Protein 9LQG (pdb70)

Foldseek 3Di:
DAKWKKKKKKFAQPCVPVVDDDQVRSQVVLQVLLVVLQVVVCVVPVAGWDWDKDWDFADDDVVVPAPVPGGTMIMIMTIDDCVRDVDRVVNVVSVVVSSVVSCVVSVHPDMDMDMDIDHDDDDD/DKAKKKKKKFFQPCVVPVDDDQVRSQVVLVVLLVVLQVVVCVVPVAGWDWDKDWDFADDDVVVPADPVGTTMMMIMTIDDCVRDVDRVVVVVVVVVSSVVSCVVSVHPDMDMDMDIDDDDDDD/DKWKKKKKKFAQPCVVVVDDDQVVSCVVLQVLLVVLQVVVCVVPVAGWDWDKDWDFADDDVVVPADVPGGTMMMIMGIDDCVRDPDRVVVVVSVVVSNVVSCVVSVHPDMDMDMDIDDDDDDD

Secondary structure (DSSP, 8-state):
-EEEEEEEEEEE--HHHH---SHHHHHHHHHHHHHHHHHHHHHHHS----EEEEEEEEE--GGGTPPTT-EEEEEEEEE--TTT-S-HHHHHHHHHHHHHHHHHHTT-S-EEEEEEEEEEEEE-/-EEEEEEEEEE--HHHH---SHHHHHHHHHHHHHHHHHHHHHHHS----EEEEEEEEE--GGGT--TT-EEEEEEEEE--TTT-S-HHHHHHHHHHHHHHHHHHTT-S-EEEEEEEEEEEEE-/-EEEEEEEEEE--HHHH---SHHHHHHHHHHHHHHHHHHHHHHHS----EEEEEEEEE--GGGTPPTT-EEEEEEEEE--TTT-S-HHHHHHHHHHHHHHHHHHTT-S-EEEEEEEEEEEEE-

Sequence (370 aa):
MGKTLRFEIVSGVNKGYFHTNSQSESLDLVGGIWQKIAKEEFEKSNIYVSAVIKPSKTVYNQEWGCPENGEETVVLTGVANEEFVDDIEKWKDTVIKLAKELKNQMKQSTLTCEFIETELHYFKGKTLRFEIVSGVNKGYFHTNSQSESLDLVGGIWQKIAKEEFEKSNIYVSAVIKPSKTVVYNQEWGCPENGEETVVLTGVANEEFVDDIEKWKDTVIKLAKELKNQMKQSTLTCEFIETELHYFKGKTLRFEIVSGVNKGYFHTNSQSESLDLVGGIWQKIAKEEEFEKSNIYVSAVIKPSKTVYNQEWGCPENGEETVVLTGVANEEFVDDIEKWKDTVIKLAKELKNQMKQSTLTCEFIETELHYFK

B-factor: mean 15.82, std 7.62, range [6.08, 54.62]

Nearest PDB structures (foldseek):
  4bca-assembly1_B  TM=6.057E-01  e=1.038E-02  Cavia porcellus
  3rse-assembly1_D  TM=4.756E-01  e=5.032E-01  Bos taurus
  3ule-assembly1_D  TM=3.966E-01  e=3.641E-01  Bos taurus
  6c0d-assembly1_A-2  TM=3.535E-01  e=1.571E-01  Paraburkholderia phymatum STM815
  2p9u-assembly1_D  TM=3.664E-01  e=3.199E-01  Bos taurus

Radius of gyration: 19.43 Å; Cα contacts (8 Å, |Δi|>4): 781; chains: 3; bounding box: 51×52×36 Å

Organism: Clostridium botulinum (strain Hall / ATCC 3502 / NCTC 13319 / Type A) (NCBI:txid441771)

Structure (mmCIF, N/CA/C/O backbone):
data_9LQG
#
_entry.id   9LQG
#
_cell.length_a   94.653
_cell.length_b   54.424
_cell.length_c   70.272
_cell.angle_alpha   90.00
_cell.angle_beta   95.03
_cell.angle_gamma   90.00
#
_symmetry.space_group_name_H-M   'C 1 2 1'
#
loop_
_entity.id
_entity.type
_entity.pdbx_description
1 polymer 'SAM lyase'
2 non-polymer '[(2~{R},3~{S},4~{R},5~{R})-5-(6-aminopurin-9-yl)-3,4-bis(oxidanyl)oxolan-2-yl]methyl [(2~{S},3~{S},4~{R},5~{R})-5-(6-aminopurin-9-yl)-2-(methylsulfanylmethyl)-4-oxidanyl-oxolan-3-yl] hydrogen phosphate'
3 non-polymer GLYCEROL
4 water water
#
loop_
_atom_site.group_PDB
_atom_site.id
_atom_site.type_symbol
_atom_site.label_atom_id
_atom_site.label_alt_id
_atom_site.label_comp_id
_atom_site.label_asym_id
_atom_site.label_entity_id
_atom_site.label_seq_id
_atom_site.pdbx_PDB_ins_code
_atom_site.Cartn_x
_atom_site.Cartn_y
_atom_site.Cartn_z
_atom_site.occupancy
_atom_site.B_iso_or_equiv
_atom_site.auth_seq_id
_atom_site.auth_comp_id
_atom_site.auth_asym_id
_atom_site.auth_atom_id
_atom_site.pdbx_PDB_model_num
ATOM 1 N N . MET A 1 2 ? 30.897 10.032 30.757 1.00 32.45 1 MET A N 1
ATOM 2 C CA . MET A 1 2 ? 29.514 9.864 31.278 1.00 28.54 1 MET A CA 1
ATOM 3 C C . MET A 1 2 ? 29.023 11.224 31.803 1.00 27.94 1 MET A C 1
ATOM 4 O O . MET A 1 2 ? 28.614 11.312 32.959 1.00 33.28 1 MET A O 1
ATOM 9 N N . GLY A 1 3 ? 29.043 12.243 30.938 1.00 34.05 2 GLY A N 1
ATOM 10 C CA . GLY A 1 3 ? 28.538 13.574 31.332 1.00 26.53 2 GLY A CA 1
ATOM 11 C C . GLY A 1 3 ? 27.016 13.675 31.269 1.00 20.53 2 GLY A C 1
ATOM 12 O O . GLY A 1 3 ? 26.450 13.666 30.154 1.00 15.19 2 GLY A O 1
ATOM 13 N N . LYS A 1 4 ? 26.379 13.838 32.425 1.00 21.30 3 LYS A N 1
ATOM 14 C CA . LYS A 1 4 ? 24.904 14.010 32.509 1.00 18.39 3 LYS A CA 1
ATOM 15 C C . LYS A 1 4 ? 24.486 15.378 31.980 1.00 17.52 3 LYS A C 1
ATOM 16 O O . LYS A 1 4 ? 24.992 16.378 32.463 1.00 17.63 3 LYS A O 1
ATOM 22 N N . THR A 1 5 ? 23.587 15.375 31.012 1.00 10.39 4 THR A N 1
ATOM 23 C CA . THR A 1 5 ? 23.225 16.619 30.310 1.00 10.23 4 THR A CA 1
ATOM 24 C C . THR A 1 5 ? 21.809 16.515 29.784 1.00 9.90 4 THR A C 1
ATOM 25 O O . THR A 1 5 ? 21.051 15.654 30.207 1.00 9.90 4 THR A O 1
ATOM 29 N N . LEU A 1 6 ? 21.487 17.431 28.900 1.00 9.42 5 LEU A N 1
ATOM 30 C CA . LEU A 1 6 ? 20.150 17.489 28.335 1.00 9.92 5 LEU A CA 1
ATOM 31 C C . LEU A 1 6 ? 20.220 17.404 26.820 1.00 8.68 5 LEU A C 1
ATOM 32 O O . LEU A 1 6 ? 21.156 17.926 26.196 1.00 9.40 5 LEU A O 1
ATOM 37 N N . ARG A 1 7 ? 19.216 16.756 26.236 1.00 8.13 6 ARG A N 1
ATOM 38 C CA . ARG A 1 7 ? 18.997 16.834 24.806 1.00 8.85 6 ARG A CA 1
ATOM 39 C C . ARG A 1 7 ? 17.633 17.456 24.570 1.00 7.80 6 ARG A C 1
ATOM 40 O O . ARG A 1 7 ? 16.754 17.412 25.436 1.00 9.12 6 ARG A O 1
ATOM 48 N N . PHE A 1 8 ? 17.467 18.046 23.392 1.00 6.64 7 PHE A N 1
ATOM 49 C CA . PHE A 1 8 ? 16.182 18.579 22.993 1.00 6.40 7 PHE A CA 1
ATOM 50 C C . PHE A 1 8 ? 15.674 17.877 21.749 1.00 6.48 7 PHE A C 1
ATOM 51 O O . PHE A 1 8 ? 16.431 17.300 20.962 1.00 7.55 7 PHE A O 1
ATOM 59 N N . GLU A 1 9 ? 14.360 17.939 21.582 1.00 7.62 8 GLU A N 1
ATOM 60 C CA . GLU A 1 9 ? 13.745 17.535 20.335 1.00 8.70 8 GLU A CA 1
ATOM 61 C C . GLU A 1 9 ? 12.637 18.520 20.001 1.00 7.95 8 GLU A C 1
ATOM 62 O O . GLU A 1 9 ? 11.754 18.775 20.833 1.00 8.73 8 GLU A O 1
ATOM 68 N N . ILE A 1 10 ? 12.680 19.051 18.782 1.00 6.91 9 ILE A N 1
ATOM 69 C CA . ILE A 1 10 ? 11.674 19.963 18.256 1.00 7.70 9 ILE A CA 1
ATOM 70 C C . ILE A 1 10 ? 11.046 19.309 17.040 1.00 7.46 9 ILE A C 1
ATOM 71 O O . ILE A 1 10 ? 11.746 18.697 16.227 1.00 8.77 9 ILE A O 1
ATOM 76 N N . VAL A 1 11 ? 9.733 19.440 16.905 1.00 7.67 10 VAL A N 1
ATOM 77 C CA . VAL A 1 11 ? 9.042 18.983 15.709 1.00 7.18 10 VAL A CA 1
ATOM 78 C C . VAL A 1 11 ? 8.380 20.191 15.073 1.00 8.01 10 VAL A C 1
ATOM 79 O O . VAL A 1 11 ? 7.679 20.944 15.756 1.00 8.87 10 VAL A O 1
ATOM 83 N N . SER A 1 12 ? 8.627 20.395 13.781 1.00 8.09 11 SER A N 1
ATOM 84 C CA . SER A 1 12 ? 8.025 21.513 13.068 1.00 9.37 11 SER A CA 1
ATOM 85 C C . SER A 1 12 ? 7.440 21.052 11.746 1.00 9.57 11 SER A C 1
ATOM 86 O O . SER A 1 12 ? 8.024 20.215 11.050 1.00 10.27 11 SER A O 1
ATOM 89 N N . GLY A 1 13 ? 6.292 21.621 11.395 1.00 10.55 12 GLY A N 1
ATOM 90 C CA . GLY A 1 13 ? 5.825 21.546 10.026 1.00 12.48 12 GLY A CA 1
ATOM 91 C C . GLY A 1 13 ? 6.731 22.341 9.102 1.00 13.22 12 GLY A C 1
ATOM 92 O O . GLY A 1 13 ? 7.636 23.066 9.530 1.00 12.60 12 GLY A O 1
ATOM 93 N N . VAL A 1 14 ? 6.494 22.184 7.799 1.00 13.63 13 VAL A N 1
ATOM 94 C CA . VAL A 1 14 ? 7.308 22.827 6.771 1.00 16.36 13 VAL A CA 1
ATOM 95 C C . VAL A 1 14 ? 6.531 23.828 5.933 1.00 17.03 13 VAL A C 1
ATOM 96 O O . VAL A 1 14 ? 7.126 24.477 5.062 1.00 19.81 13 VAL A O 1
ATOM 100 N N . ASN A 1 15 ? 5.226 23.964 6.155 1.00 16.67 14 ASN A N 1
ATOM 101 C CA . ASN A 1 15 ? 4.395 25.002 5.541 1.00 18.92 14 ASN A CA 1
ATOM 102 C C . ASN A 1 15 ? 4.631 25.122 4.034 1.00 24.55 14 ASN A C 1
ATOM 103 O O . ASN A 1 15 ? 5.068 26.155 3.523 1.00 24.19 14 ASN A O 1
ATOM 108 N N . LYS A 1 16 ? 4.321 24.038 3.319 1.00 25.44 15 LYS A N 1
ATOM 109 C CA . LYS A 1 16 ? 4.490 24.054 1.869 1.00 27.94 15 LYS A CA 1
ATOM 110 C C . LYS A 1 16 ? 3.575 25.075 1.201 1.00 28.72 15 LYS A C 1
ATOM 111 O O . LYS A 1 16 ? 3.892 25.576 0.116 1.00 29.63 15 LYS A O 1
ATOM 117 N N . GLY A 1 17 ? 2.455 25.420 1.839 1.00 25.74 16 GLY A N 1
ATOM 118 C CA . GLY A 1 17 ? 1.600 26.462 1.300 1.00 29.32 16 GLY A CA 1
ATOM 119 C C . GLY A 1 17 ? 2.249 27.830 1.266 1.00 31.76 16 GLY A C 1
ATOM 120 O O . GLY A 1 17 ? 1.815 28.695 0.496 1.00 34.46 16 GLY A O 1
ATOM 121 N N . TYR A 1 18 ? 3.283 28.048 2.079 1.00 26.19 17 TYR A N 1
ATOM 122 C CA . TYR A 1 18 ? 3.973 29.329 2.154 1.00 25.60 17 TYR A CA 1
ATOM 123 C C . TYR A 1 18 ? 5.330 29.310 1.467 1.00 29.81 17 TYR A C 1
ATOM 124 O O . TYR A 1 18 ? 5.655 30.235 0.717 1.00 29.55 17 TYR A O 1
ATOM 133 N N . PHE A 1 19 ? 6.136 28.272 1.700 1.00 26.14 18 PHE A N 1
ATOM 134 C CA . PHE A 1 19 ? 7.470 28.190 1.118 1.00 27.75 18 PHE A CA 1
ATOM 135 C C . PHE A 1 19 ? 7.496 27.467 -0.219 1.00 29.77 18 PHE A C 1
ATOM 136 O O . PHE A 1 19 ? 8.478 27.600 -0.960 1.00 30.87 18 PHE A O 1
ATOM 144 N N . HIS A 1 20 ? 6.454 26.698 -0.533 1.00 31.32 19 HIS A N 1
ATOM 145 C CA . HIS A 1 20 ? 6.325 26.035 -1.829 1.00 33.93 19 HIS A CA 1
ATOM 146 C C . HIS A 1 20 ? 7.502 25.107 -2.121 1.00 31.05 19 HIS A C 1
ATOM 147 O O . HIS A 1 20 ? 7.986 25.027 -3.252 1.00 40.35 19 HIS A O 1
ATOM 154 N N . THR A 1 21 ? 7.977 24.406 -1.097 1.00 28.70 20 THR A N 1
ATOM 155 C CA . THR A 1 21 ? 8.986 23.385 -1.324 1.00 30.07 20 THR A CA 1
ATOM 156 C C . THR A 1 21 ? 8.334 22.148 -1.928 1.00 31.06 20 THR A C 1
ATOM 157 O O . THR A 1 21 ? 7.162 21.849 -1.676 1.00 28.74 20 THR A O 1
ATOM 161 N N . ASN A 1 22 ? 9.107 21.429 -2.736 1.00 28.00 21 ASN A N 1
ATOM 162 C CA . ASN A 1 22 ? 8.593 20.302 -3.503 1.00 30.73 21 ASN A CA 1
ATOM 163 C C . ASN A 1 22 ? 8.911 18.953 -2.866 1.00 30.29 21 ASN A C 1
ATOM 164 O O . ASN A 1 22 ? 8.018 18.112 -2.726 1.00 37.70 21 ASN A O 1
ATOM 169 N N . SER A 1 23 ? 10.162 18.732 -2.471 1.00 25.47 22 SER A N 1
ATOM 170 C CA . SER A 1 23 ? 10.629 17.446 -1.975 1.00 24.38 22 SER A CA 1
ATOM 171 C C . SER A 1 23 ? 11.001 17.542 -0.500 1.00 23.95 22 SER A C 1
ATOM 172 O O . SER A 1 23 ? 11.086 18.628 0.079 1.00 22.00 22 SER A O 1
ATOM 175 N N . GLN A 1 24 ? 11.244 16.374 0.103 1.00 24.59 23 GLN A N 1
ATOM 176 C CA . GLN A 1 24 ? 11.696 16.348 1.490 1.00 24.83 23 GLN A CA 1
ATOM 177 C C . GLN A 1 24 ? 13.117 16.880 1.632 1.00 24.32 23 GLN A C 1
ATOM 178 O O . GLN A 1 24 ? 13.458 17.455 2.672 1.00 22.75 23 GLN A O 1
ATOM 184 N N . SER A 1 25 ? 13.961 16.699 0.615 1.00 21.62 24 SER A N 1
ATOM 185 C CA . SER A 1 25 ? 15.281 17.318 0.660 1.00 20.99 24 SER A CA 1
ATOM 186 C C . SER A 1 25 ? 15.169 18.836 0.645 1.00 19.03 24 SER A C 1
ATOM 187 O O . SER A 1 25 ? 15.921 19.525 1.341 1.00 17.73 24 SER A O 1
ATOM 190 N N . GLU A 1 26 ? 14.221 19.375 -0.125 1.00 16.42 25 GLU A N 1
ATOM 191 C CA . GLU A 1 26 ? 14.049 20.823 -0.176 1.00 17.25 25 GLU A CA 1
ATOM 192 C C . GLU A 1 26 ? 13.566 21.380 1.157 1.00 15.12 25 GLU A C 1
ATOM 193 O O . GLU A 1 26 ? 14.030 22.435 1.600 1.00 17.06 25 GLU A O 1
ATOM 199 N N . SER A 1 27 ? 12.621 20.699 1.807 1.00 17.91 26 SER A N 1
ATOM 200 C CA . SER A 1 27 ? 12.154 21.205 3.092 1.00 16.47 26 SER A CA 1
ATOM 201 C C . SER A 1 27 ? 13.192 20.992 4.187 1.00 16.95 26 SER A C 1
ATOM 202 O O . SER A 1 27 ? 13.278 21.802 5.118 1.00 14.54 26 SER A O 1
ATOM 205 N N . LEU A 1 28 ? 13.990 19.927 4.092 1.00 14.68 27 LEU A N 1
ATOM 206 C CA . LEU A 1 28 ? 15.081 19.741 5.041 1.00 15.36 27 LEU A CA 1
ATOM 207 C C . LEU A 1 28 ? 16.077 20.884 4.924 1.00 16.26 27 LEU A C 1
ATOM 208 O O . LEU A 1 28 ? 16.520 21.449 5.931 1.00 16.29 27 LEU A O 1
ATOM 213 N N . ASP A 1 29 ? 16.421 21.258 3.689 1.00 13.16 28 ASP A N 1
ATOM 214 C CA . ASP A 1 29 ? 17.348 22.364 3.475 1.00 14.75 28 ASP A CA 1
ATOM 215 C C . ASP A 1 29 ? 16.750 23.688 3.930 1.00 14.73 28 ASP A C 1
ATOM 216 O O . ASP A 1 29 ? 17.463 24.551 4.456 1.00 13.68 28 ASP A O 1
ATOM 221 N N . LEU A 1 30 ? 15.445 23.871 3.725 1.00 13.75 29 LEU A N 1
ATOM 222 C CA . LEU A 1 30 ? 14.768 25.074 4.191 1.00 13.67 29 LEU A CA 1
ATOM 223 C C . LEU A 1 30 ? 14.882 25.214 5.704 1.00 12.16 29 LEU A C 1
ATOM 224 O O . LEU A 1 30 ? 15.328 26.250 6.213 1.00 13.14 29 LEU A O 1
ATOM 229 N N . VAL A 1 31 ? 14.480 24.176 6.443 1.00 11.06 30 VAL A N 1
ATOM 230 C CA . VAL A 1 31 ? 14.569 24.228 7.900 1.00 11.19 30 VAL A CA 1
ATOM 231 C C . VAL A 1 31 ? 16.024 24.343 8.348 1.00 10.91 30 VAL A C 1
ATOM 232 O O . VAL A 1 31 ? 16.350 25.124 9.253 1.00 11.42 30 VAL A O 1
ATOM 236 N N . GLY A 1 32 ? 16.923 23.580 7.725 1.00 11.54 31 GLY A N 1
ATOM 237 C CA . GLY A 1 32 ? 18.326 23.655 8.105 1.00 10.63 31 GLY A CA 1
ATOM 238 C C . GLY A 1 32 ? 18.911 25.042 7.926 1.00 11.28 31 GLY A C 1
ATOM 239 O O . GLY A 1 32 ? 19.663 25.523 8.779 1.00 11.25 31 GLY A O 1
ATOM 240 N N . GLY A 1 33 ? 18.568 25.711 6.822 1.00 10.85 32 GLY A N 1
ATOM 241 C CA . GLY A 1 33 ? 19.077 27.053 6.599 1.00 13.33 32 GLY A CA 1
ATOM 242 C C . GLY A 1 33 ? 18.551 28.044 7.617 1.00 11.55 32 GLY A C 1
ATOM 243 O O . GLY A 1 33 ? 19.290 28.920 8.083 1.00 11.06 32 GLY A O 1
ATOM 244 N N . ILE A 1 34 ? 17.275 27.923 7.981 1.00 11.30 33 ILE A N 1
ATOM 245 C CA . ILE A 1 34 ? 16.706 28.810 8.991 1.00 11.38 33 ILE A CA 1
ATOM 246 C C . ILE A 1 34 ? 17.370 28.571 10.342 1.00 11.10 33 ILE A C 1
ATOM 247 O O . ILE A 1 34 ? 17.761 29.517 11.033 1.00 11.00 33 ILE A O 1
ATOM 252 N N . TRP A 1 35 ? 17.528 27.302 10.732 1.00 10.64 34 TRP A N 1
ATOM 253 C CA . TRP A 1 35 ? 18.202 27.011 11.993 1.00 9.27 34 TRP A CA 1
ATOM 254 C C . TRP A 1 35 ? 19.624 27.549 11.987 1.00 9.43 34 TRP A C 1
ATOM 255 O O . TRP A 1 35 ? 20.086 28.134 12.977 1.00 9.16 34 TRP A O 1
ATOM 266 N N . GLN A 1 36 ? 20.334 27.352 10.885 1.00 10.54 35 GLN A N 1
ATOM 267 C CA . GLN A 1 36 ? 21.705 27.830 10.801 1.00 9.97 35 GLN A CA 1
ATOM 268 C C . GLN A 1 36 ? 21.782 29.332 11.047 1.00 10.15 35 GLN A C 1
ATOM 269 O O . GLN A 1 36 ? 22.671 29.811 11.760 1.00 10.42 35 GLN A O 1
ATOM 275 N N . LYS A 1 37 ? 20.842 30.090 10.487 1.00 8.90 36 LYS A N 1
ATOM 276 C CA . LYS A 1 37 ? 20.851 31.535 10.689 1.00 10.59 36 LYS A CA 1
ATOM 277 C C . LYS A 1 37 ? 20.496 31.906 12.125 1.00 9.88 36 LYS A C 1
ATOM 278 O O . LYS A 1 37 ? 21.177 32.728 12.745 1.00 11.07 36 LYS A O 1
ATOM 284 N N . ILE A 1 38 ? 19.421 31.332 12.674 1.00 10.19 37 ILE A N 1
ATOM 285 C CA . ILE A 1 38 ? 19.038 31.750 14.021 1.00 9.74 37 ILE A CA 1
ATOM 286 C C . ILE A 1 38 ? 20.045 31.280 15.069 1.00 8.33 37 ILE A C 1
ATOM 287 O O . ILE A 1 38 ? 20.286 31.985 16.058 1.00 9.06 37 ILE A O 1
ATOM 292 N N . ALA A 1 39 ? 20.653 30.105 14.877 1.00 8.18 38 ALA A N 1
ATOM 293 C CA . ALA A 1 39 ? 21.680 29.647 15.810 1.00 8.88 38 ALA A CA 1
ATOM 294 C C . ALA A 1 39 ? 22.880 30.581 15.801 1.00 8.69 38 ALA A C 1
ATOM 295 O O . ALA A 1 39 ? 23.421 30.916 16.862 1.00 9.65 38 ALA A O 1
ATOM 297 N N . LYS A 1 40 ? 23.277 31.046 14.618 1.00 8.38 39 LYS A N 1
ATOM 298 C CA . LYS A 1 40 ? 24.407 31.969 14.550 1.00 8.29 39 LYS A CA 1
ATOM 299 C C . LYS A 1 40 ? 24.062 33.288 15.217 1.00 9.44 39 LYS A C 1
ATOM 300 O O . LYS A 1 40 ? 24.869 33.841 15.974 1.00 9.88 39 LYS A O 1
ATOM 306 N N . GLU A 1 41 ? 22.859 33.799 14.966 1.00 8.43 40 GLU A N 1
ATOM 307 C CA . GLU A 1 41 ? 22.465 35.061 15.576 1.00 9.41 40 GLU A CA 1
ATOM 308 C C . GLU A 1 41 ? 22.502 34.985 17.095 1.00 9.41 40 GLU A C 1
ATOM 309 O O . GLU A 1 41 ? 22.956 35.920 17.767 1.00 9.50 40 GLU A O 1
ATOM 315 N N . GLU A 1 42 ? 22.012 33.890 17.662 1.00 8.26 41 GLU A N 1
ATOM 316 C CA . GLU A 1 42 ? 22.031 33.777 19.109 1.00 8.40 41 GLU A CA 1
ATOM 317 C C . GLU A 1 42 ? 23.452 33.591 19.623 1.00 9.21 41 GLU A C 1
ATOM 318 O O . GLU A 1 42 ? 23.807 34.106 20.692 1.00 9.73 41 GLU A O 1
ATOM 324 N N . PHE A 1 43 ? 24.270 32.844 18.878 1.00 7.86 42 PHE A N 1
ATOM 325 C CA . PHE A 1 43 ? 25.673 32.653 19.239 1.00 8.31 42 PHE A CA 1
ATOM 326 C C . PHE A 1 43 ? 26.407 33.985 19.342 1.00 9.35 42 PHE A C 1
ATOM 327 O O . PHE A 1 43 ? 27.226 34.179 20.245 1.00 10.05 42 PHE A O 1
ATOM 335 N N . GLU A 1 44 ? 26.088 34.929 18.452 1.00 7.98 43 GLU A N 1
ATOM 336 C CA . GLU A 1 44 ? 26.709 36.247 18.515 1.00 8.48 43 GLU A CA 1
ATOM 337 C C . GLU A 1 44 ? 26.315 37.010 19.768 1.00 9.08 43 GLU A C 1
ATOM 338 O O . GLU A 1 44 ? 27.094 37.840 20.252 1.00 11.49 43 GLU A O 1
ATOM 344 N N . LYS A 1 45 ? 25.117 36.772 20.294 1.00 10.13 44 LYS A N 1
ATOM 345 C CA . LYS A 1 45 ? 24.646 37.518 21.452 1.00 11.38 44 LYS A CA 1
ATOM 346 C C . LYS A 1 45 ? 25.077 36.907 22.775 1.00 11.24 44 LYS A C 1
ATOM 347 O O . LYS A 1 45 ? 25.327 37.643 23.733 1.00 13.39 44 LYS A O 1
ATOM 353 N N . SER A 1 46 ? 25.148 35.580 22.862 1.00 10.85 45 SER A N 1
ATOM 354 C CA . SER A 1 46 ? 25.344 34.898 24.129 1.00 11.88 45 SER A CA 1
ATOM 355 C C . SER A 1 46 ? 26.582 34.019 24.154 1.00 10.20 45 SER A C 1
ATOM 356 O O . SER A 1 46 ? 26.89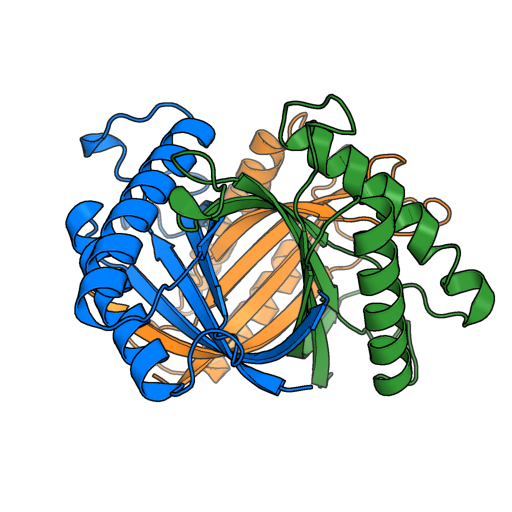6 33.455 25.211 1.00 12.14 45 SER A O 1
ATOM 359 N N . ASN A 1 47 ? 27.258 33.842 23.024 1.00 9.37 46 ASN A N 1
ATOM 360 C CA . ASN A 1 47 ? 28.374 32.915 22.898 1.00 10.76 46 ASN A CA 1
ATOM 361 C C . ASN A 1 47 ? 27.954 31.461 23.080 1.00 8.92 46 ASN A C 1
ATOM 362 O O . ASN A 1 47 ? 28.798 30.606 23.344 1.00 9.91 46 ASN A O 1
ATOM 367 N N . ILE A 1 48 ? 26.665 31.153 22.944 1.00 8.94 47 ILE A N 1
ATOM 368 C CA . ILE A 1 48 ? 26.168 29.779 22.967 1.00 9.75 47 ILE A CA 1
ATOM 369 C C . ILE A 1 48 ? 25.670 29.429 21.575 1.00 8.03 47 ILE A C 1
ATOM 370 O O . ILE A 1 48 ? 24.724 30.047 21.077 1.00 8.70 47 ILE A O 1
ATOM 375 N N . TYR A 1 49 ? 26.287 28.426 20.962 1.00 8.24 48 TYR A N 1
ATOM 376 C CA . TYR A 1 49 ? 25.873 27.929 19.659 1.00 7.13 48 TYR A CA 1
ATOM 377 C C . TYR A 1 49 ? 25.136 26.613 19.859 1.00 8.22 48 TYR A C 1
ATOM 378 O O . TYR A 1 49 ? 25.714 25.653 20.369 1.00 8.52 48 TYR A O 1
ATOM 387 N N . VAL A 1 50 ? 23.884 26.561 19.427 1.00 7.65 49 VAL A N 1
ATOM 388 C CA . VAL A 1 50 ? 23.082 25.346 19.502 1.00 7.91 49 VAL A CA 1
ATOM 389 C C . VAL A 1 50 ? 23.016 24.731 18.112 1.00 6.26 49 VAL A C 1
ATOM 390 O O . VAL A 1 50 ? 22.302 25.224 17.229 1.00 8.51 49 VAL A O 1
ATOM 394 N N . SER A 1 51 ? 23.756 23.645 17.922 1.00 6.79 50 SER A N 1
ATOM 395 C CA . SER A 1 51 ? 23.660 22.880 16.690 1.00 7.10 50 SER A CA 1
ATOM 396 C C . SER A 1 51 ? 22.435 21.971 16.733 1.00 8.95 50 SER A C 1
ATOM 397 O O . SER A 1 51 ? 21.858 21.699 17.792 1.00 9.01 50 SER A O 1
ATOM 400 N N . ALA A 1 52 ? 22.028 21.501 15.560 1.00 7.63 51 ALA A N 1
ATOM 401 C CA . ALA A 1 52 ? 20.841 20.655 15.490 1.00 7.34 51 ALA A CA 1
ATOM 402 C C . ALA A 1 52 ? 21.007 19.586 14.431 1.00 8.50 51 ALA A C 1
ATOM 403 O O . ALA A 1 52 ? 21.392 19.883 13.296 1.00 9.70 51 ALA A O 1
ATOM 405 N N . VAL A 1 53 ? 20.680 18.359 14.795 1.00 7.73 52 VAL A N 1
ATOM 406 C CA . VAL A 1 53 ? 20.502 17.287 13.829 1.00 8.18 52 VAL A CA 1
ATOM 407 C C . VAL A 1 53 ? 19.071 17.384 13.326 1.00 8.74 52 VAL A C 1
ATOM 408 O O . VAL A 1 53 ? 18.138 17.512 14.125 1.00 10.13 52 VAL A O 1
ATOM 412 N N . ILE A 1 54 ? 18.883 17.366 12.012 1.00 8.60 53 ILE A N 1
ATOM 413 C CA . ILE A 1 54 ? 17.557 17.530 11.420 1.00 8.91 53 ILE A CA 1
ATOM 414 C C . ILE A 1 54 ? 17.224 16.292 10.607 1.00 10.56 53 ILE A C 1
ATOM 415 O O . ILE A 1 54 ? 18.071 15.779 9.863 1.00 10.40 53 ILE A O 1
ATOM 420 N N . LYS A 1 55 ? 16.003 15.792 10.780 1.00 10.58 54 LYS A N 1
ATOM 421 C CA . LYS A 1 55 ? 15.603 14.526 10.195 1.00 10.35 54 LYS A CA 1
ATOM 422 C C . LYS A 1 55 ? 14.298 14.709 9.438 1.00 11.59 54 LYS A C 1
ATOM 423 O O . LYS A 1 55 ? 13.380 15.386 9.928 1.00 10.32 54 LYS A O 1
ATOM 429 N N . PRO A 1 56 ? 14.172 14.099 8.261 1.00 10.45 55 PRO A N 1
ATOM 430 C CA . PRO A 1 56 ? 12.877 14.099 7.573 1.00 11.89 55 PRO A CA 1
ATOM 431 C C . PRO A 1 56 ? 11.896 13.198 8.298 1.00 9.05 55 PRO A C 1
ATOM 432 O O . PRO A 1 56 ? 12.274 12.222 8.952 1.00 10.92 55 PRO A O 1
ATOM 436 N N . SER A 1 57 ? 10.618 13.537 8.173 1.00 10.76 56 SER A N 1
ATOM 437 C CA . SER A 1 57 ? 9.598 12.796 8.896 1.00 10.42 56 SER A CA 1
ATOM 438 C C . SER A 1 57 ? 8.246 13.172 8.322 1.00 9.87 56 SER A C 1
ATOM 439 O O . SER A 1 57 ? 8.120 14.108 7.527 1.00 9.92 56 SER A O 1
ATOM 442 N N . LYS A 1 58 ? 7.234 12.425 8.736 1.00 8.67 57 LYS A N 1
ATOM 443 C CA . LYS A 1 58 ? 5.857 12.853 8.610 1.00 10.16 57 LYS A CA 1
ATOM 444 C C . LYS A 1 58 ? 5.212 12.767 9.980 1.00 9.03 57 LYS A C 1
ATOM 445 O O . LYS A 1 58 ? 5.632 11.979 10.827 1.00 13.40 57 LYS A O 1
ATOM 451 N N . THR A 1 59 ? 4.192 13.579 10.206 1.00 9.12 58 THR A N 1
ATOM 452 C CA . THR A 1 59 ? 3.475 13.535 11.471 1.00 8.15 58 THR A CA 1
ATOM 453 C C . THR A 1 59 ? 2.023 13.193 11.192 1.00 8.34 58 THR A C 1
ATOM 454 O O . THR A 1 59 ? 1.365 13.861 10.387 1.00 9.66 58 THR A O 1
ATOM 458 N N . VAL A 1 60 ? 1.545 12.144 11.839 1.00 8.51 59 VAL A N 1
ATOM 459 C CA . VAL A 1 60 ? 0.217 11.605 11.604 1.00 8.73 59 VAL A CA 1
ATOM 460 C C . VAL A 1 60 ? -0.706 12.102 12.700 1.00 8.29 59 VAL A C 1
ATOM 461 O O . VAL A 1 60 ? -0.487 11.836 13.886 1.00 8.32 59 VAL A O 1
ATOM 465 N N . TYR A 1 61 ? -1.753 12.814 12.302 1.00 8.65 60 TYR A N 1
ATOM 466 C CA . TYR A 1 61 ? -2.804 13.224 13.222 1.00 8.42 60 TYR A CA 1
ATOM 467 C C . TYR A 1 61 ? -4.126 13.195 12.457 1.00 8.50 60 TYR A C 1
ATOM 468 O O . TYR A 1 61 ? -4.183 12.746 11.311 1.00 9.21 60 TYR A O 1
ATOM 477 N N . ASN A 1 62 ? -5.192 13.669 13.090 1.00 9.29 61 ASN A N 1
ATOM 478 C CA . ASN A 1 62 ? -6.517 13.516 12.511 1.00 10.05 61 ASN A CA 1
ATOM 479 C C . ASN A 1 62 ? -6.654 14.377 11.261 1.00 9.89 61 ASN A C 1
ATOM 480 O O . ASN A 1 62 ? -6.299 15.556 11.270 1.00 9.98 61 ASN A O 1
ATOM 485 N N . GLN A 1 63 ? -7.210 13.796 10.190 1.00 10.95 62 GLN A N 1
ATOM 486 C CA . GLN A 1 63 ? -7.438 14.572 8.973 1.00 10.87 62 GLN A CA 1
ATOM 487 C C . GLN A 1 63 ? -8.374 15.757 9.203 1.00 13.55 62 GLN A C 1
ATOM 488 O O . GLN A 1 63 ? -8.256 16.777 8.516 1.00 13.70 62 GLN A O 1
ATOM 494 N N . GLU A 1 64 ? -9.297 15.657 10.160 1.00 11.60 63 GLU A N 1
ATOM 495 C CA . GLU A 1 64 ? -10.203 16.774 10.410 1.00 12.46 63 GLU A CA 1
ATOM 496 C C . GLU A 1 64 ? -9.495 17.978 11.005 1.00 14.09 63 GLU A C 1
ATOM 497 O O . GLU A 1 64 ? -10.043 19.087 10.976 1.00 17.46 63 GLU A O 1
ATOM 503 N N . TRP A 1 65 ? -8.294 17.787 11.539 1.00 11.83 64 TRP A N 1
ATOM 504 C CA . TRP A 1 65 ? -7.493 18.867 12.092 1.00 13.69 64 TRP A CA 1
ATOM 505 C C . TRP A 1 65 ? -6.511 19.425 11.081 1.00 11.14 64 TRP A C 1
ATOM 506 O O . TRP A 1 65 ? -5.695 20.278 11.436 1.00 13.86 64 TRP A O 1
ATOM 517 N N . GLY A 1 66 ? -6.561 18.953 9.837 1.00 12.00 65 GLY A N 1
ATOM 518 C CA . GLY A 1 66 ? -5.718 19.461 8.776 1.00 14.41 65 GLY A CA 1
ATOM 519 C C . GLY A 1 66 ? -4.634 18.513 8.314 1.00 12.53 65 GLY A C 1
ATOM 520 O O . GLY A 1 66 ? -3.874 18.870 7.406 1.00 15.67 65 GLY A O 1
ATOM 521 N N . CYS A 1 67 ? -4.525 17.325 8.900 1.00 12.28 66 CYS A N 1
ATOM 522 C CA . CYS A 1 67 ? -3.469 16.411 8.501 1.00 10.59 66 CYS A CA 1
ATOM 523 C C . CYS A 1 67 ? -3.797 15.791 7.152 1.00 12.82 66 CYS A C 1
ATOM 524 O O . CYS A 1 67 ? -4.907 15.279 6.970 1.00 12.10 66 CYS A O 1
ATOM 527 N N . PRO A 1 68 ? -2.872 15.792 6.195 1.00 10.67 67 PRO A N 1
ATOM 528 C CA . PRO A 1 68 ? -3.099 15.030 4.963 1.00 12.57 67 PRO A CA 1
ATOM 529 C C . PRO A 1 68 ? -3.238 13.552 5.281 1.00 14.52 67 PRO A C 1
ATOM 530 O O . PRO A 1 68 ? -2.768 13.062 6.316 1.00 12.79 67 PRO A O 1
ATOM 534 N N . GLU A 1 69 ? -3.897 12.829 4.378 1.00 14.99 68 GLU A N 1
ATOM 535 C CA . GLU A 1 69 ? -3.901 11.381 4.487 1.00 15.27 68 GLU A CA 1
ATOM 536 C C . GLU A 1 69 ? -2.463 10.882 4.521 1.00 12.89 68 GLU A C 1
ATOM 537 O O . GLU A 1 69 ? -1.636 11.279 3.693 1.00 15.19 68 GLU A O 1
ATOM 543 N N . ASN A 1 70 ? -2.168 10.029 5.502 1.00 14.22 69 ASN A N 1
ATOM 544 C CA . ASN A 1 70 ? -0.884 9.361 5.722 1.00 14.36 69 ASN A CA 1
ATOM 545 C C . ASN A 1 70 ? 0.150 10.248 6.411 1.00 14.29 69 ASN A C 1
ATOM 546 O O . ASN A 1 70 ? 1.268 9.775 6.663 1.00 15.93 69 ASN A O 1
ATOM 551 N N . GLY A 1 71 ? -0.172 11.499 6.728 1.00 13.27 70 GLY A N 1
ATOM 552 C CA . GLY A 1 71 ? 0.724 12.325 7.511 1.00 11.26 70 GLY A CA 1
ATOM 553 C C . GLY A 1 71 ? 1.170 13.619 6.870 1.00 12.34 70 GLY A C 1
ATOM 554 O O . GLY A 1 71 ? 1.240 13.744 5.643 1.00 14.37 70 GLY A O 1
ATOM 555 N N . GLU A 1 72 ? 1.500 14.587 7.717 1.00 10.07 71 GLU A N 1
ATOM 556 C CA . GLU A 1 72 ? 1.999 15.883 7.281 1.00 10.90 71 GLU A CA 1
ATOM 557 C C . GLU A 1 72 ? 3.522 15.862 7.231 1.00 11.82 71 GLU A C 1
ATOM 558 O O . GLU A 1 72 ? 4.171 15.369 8.148 1.00 10.77 71 GLU A O 1
ATOM 564 N N . GLU A 1 73 ? 4.095 16.425 6.172 1.00 10.52 72 GLU A N 1
ATOM 565 C CA . GLU A 1 73 ? 5.546 16.517 6.090 1.00 10.65 72 GLU A CA 1
ATOM 566 C C . GLU A 1 73 ? 6.077 17.398 7.218 1.00 9.67 72 GLU A C 1
ATOM 567 O O . GLU A 1 73 ? 5.618 18.525 7.409 1.00 10.54 72 GLU A O 1
ATOM 573 N N . THR A 1 74 ? 7.047 16.877 7.975 1.00 9.25 73 THR A N 1
ATOM 574 C CA . THR A 1 74 ? 7.589 17.581 9.132 1.00 8.51 73 THR A CA 1
ATOM 575 C C . THR A 1 74 ? 9.099 17.389 9.177 1.00 8.89 73 THR A C 1
ATOM 576 O O . THR A 1 74 ? 9.663 16.538 8.491 1.00 10.04 73 THR A O 1
ATOM 580 N N . VAL A 1 75 ? 9.747 18.194 10.005 1.00 8.31 74 VAL A N 1
ATOM 581 C CA . VAL A 1 75 ? 11.164 18.029 10.293 1.00 9.77 74 VAL A CA 1
ATOM 582 C C . VAL A 1 75 ? 11.332 17.904 11.796 1.00 8.63 74 VAL A C 1
ATOM 583 O O . VAL A 1 75 ? 10.676 18.616 12.564 1.00 11.09 74 VAL A O 1
ATOM 587 N N . VAL A 1 76 ? 12.187 16.972 12.212 1.00 8.59 75 VAL A N 1
ATOM 588 C CA . VAL A 1 76 ? 12.530 16.765 13.613 1.00 9.04 75 VAL A CA 1
ATOM 589 C C . VAL A 1 76 ? 13.936 17.303 13.827 1.00 7.90 75 VAL A C 1
ATOM 590 O O . VAL A 1 76 ? 14.873 16.915 13.114 1.00 9.00 75 VAL A O 1
ATOM 594 N N . LEU A 1 77 ? 14.094 18.182 14.812 1.00 7.00 76 LEU A N 1
ATOM 595 C CA . LEU A 1 77 ? 15.399 18.748 15.147 1.00 7.39 76 LEU A CA 1
ATOM 596 C C . LEU A 1 77 ? 15.794 18.272 16.533 1.00 6.92 76 LEU A C 1
ATOM 597 O O . LEU A 1 77 ? 14.986 18.330 17.464 1.00 8.29 76 LEU A O 1
ATOM 602 N N . THR A 1 78 ? 17.033 17.826 16.689 1.00 7.39 77 THR A N 1
ATOM 603 C CA . THR A 1 78 ? 17.506 17.405 17.997 1.00 8.50 77 THR A CA 1
ATOM 604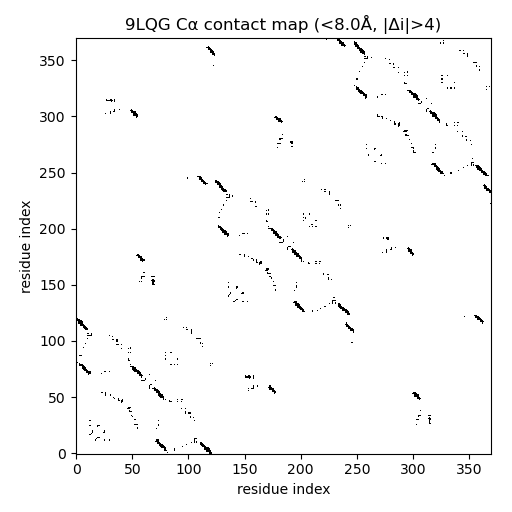 C C . THR A 1 78 ? 18.882 17.992 18.253 1.00 8.17 77 THR A C 1
ATOM 605 O O . THR A 1 78 ? 19.619 18.340 17.328 1.00 8.67 77 THR A O 1
ATOM 609 N N . GLY A 1 79 ? 19.232 18.071 19.525 1.00 8.04 78 GLY A N 1
ATOM 610 C CA . GLY A 1 79 ? 20.561 18.525 19.884 1.00 8.18 78 GLY A CA 1
ATOM 611 C C . GLY A 1 79 ? 20.820 18.164 21.322 1.00 6.97 78 GLY A C 1
ATOM 612 O O . GLY A 1 79 ? 19.949 17.653 22.029 1.00 9.75 78 GLY A O 1
ATOM 613 N N . VAL A 1 80 ? 22.043 18.426 21.749 1.00 8.87 79 VAL A N 1
ATOM 614 C CA . VAL A 1 80 ? 22.484 17.986 23.066 1.00 8.65 79 VAL A CA 1
ATOM 615 C C . VAL A 1 80 ? 23.527 18.968 23.568 1.00 7.74 79 VAL A C 1
ATOM 616 O O . VAL A 1 80 ? 24.381 19.431 22.802 1.00 10.04 79 VAL A O 1
ATOM 620 N N . ALA A 1 81 ? 23.450 19.295 24.853 1.00 8.18 80 ALA A N 1
ATOM 621 C CA . ALA A 1 81 ? 24.377 20.250 25.446 1.00 8.96 80 ALA A CA 1
ATOM 622 C C . ALA A 1 81 ? 25.692 19.545 25.742 1.00 9.52 80 ALA A C 1
ATOM 623 O O . ALA A 1 81 ? 25.743 18.605 26.543 1.00 11.17 80 ALA A O 1
ATOM 625 N N . ASN A 1 82 ? 26.752 19.995 25.092 1.00 8.63 81 ASN A N 1
ATOM 626 C CA . ASN A 1 82 ? 28.075 19.418 25.268 1.00 10.73 81 ASN A CA 1
ATOM 627 C C . ASN A 1 82 ? 28.882 20.361 26.151 1.00 11.20 81 ASN A C 1
ATOM 628 O O . ASN A 1 82 ? 29.094 21.523 25.790 1.00 10.76 81 ASN A O 1
ATOM 633 N N . GLU A 1 83 ? 29.330 19.858 27.307 1.00 12.52 82 GLU A N 1
ATOM 634 C CA . GLU A 1 83 ? 30.042 20.695 28.272 1.00 14.42 82 GLU A CA 1
ATOM 635 C C . GLU A 1 83 ? 31.348 21.258 27.720 1.00 15.05 82 GLU A C 1
ATOM 636 O O . GLU A 1 83 ? 31.893 22.207 28.297 1.00 17.25 82 GLU A O 1
ATOM 642 N N . GLU A 1 84 ? 31.865 20.713 26.617 1.00 13.94 83 GLU A N 1
ATOM 643 C CA . GLU A 1 84 ? 33.056 21.305 26.015 1.00 14.75 83 GLU A CA 1
ATOM 644 C C . GLU A 1 84 ? 32.754 22.635 25.342 1.00 15.63 83 GLU A C 1
ATOM 645 O O . GLU A 1 84 ? 33.673 23.432 25.123 1.00 16.74 83 GLU A O 1
ATOM 651 N N . PHE A 1 85 ? 31.488 22.898 25.034 1.00 13.36 84 PHE A N 1
ATOM 652 C CA . PHE A 1 85 ? 31.078 24.092 24.307 1.00 13.21 84 PHE A CA 1
ATOM 653 C C . PHE A 1 85 ? 30.250 25.061 25.135 1.00 17.87 84 PHE A C 1
ATOM 654 O O . PHE A 1 85 ? 30.270 26.261 24.855 1.00 18.84 84 PHE A O 1
ATOM 662 N N . VAL A 1 86 ? 29.511 24.579 26.130 1.00 12.68 85 VAL A N 1
ATOM 663 C CA . VAL A 1 86 ? 28.649 25.425 26.945 1.00 12.33 85 VAL A CA 1
ATOM 664 C C . VAL A 1 86 ? 28.811 24.997 28.395 1.00 14.75 85 VAL A C 1
ATOM 665 O O . VAL A 1 86 ? 28.776 23.802 28.706 1.00 18.76 85 VAL A O 1
ATOM 669 N N . ASP A 1 87 ? 28.993 25.965 29.286 1.00 16.54 86 ASP A N 1
ATOM 670 C CA . ASP A 1 87 ? 29.289 25.641 30.674 1.00 18.13 86 ASP A CA 1
ATOM 671 C C . ASP A 1 87 ? 28.091 25.765 31.602 1.00 20.70 86 ASP A C 1
ATOM 672 O O . ASP A 1 87 ? 28.223 25.482 32.795 1.00 22.73 86 ASP A O 1
ATOM 677 N N . ASP A 1 88 ? 26.930 26.175 31.091 1.00 15.98 87 ASP A N 1
ATOM 678 C CA . ASP A 1 88 ? 25.749 26.425 31.910 1.00 15.26 87 ASP A CA 1
ATOM 679 C C . ASP A 1 88 ? 24.554 25.782 31.219 1.00 16.13 87 ASP A C 1
ATOM 680 O O . ASP A 1 88 ? 24.065 26.304 30.210 1.00 15.15 87 ASP A O 1
ATOM 685 N N . ILE A 1 89 ? 24.060 24.682 31.798 1.00 18.49 88 ILE A N 1
ATOM 686 C CA . ILE A 1 89 ? 22.976 23.909 31.195 1.00 21.01 88 ILE A CA 1
ATOM 687 C C . ILE A 1 89 ? 21.684 24.715 31.134 1.00 17.16 88 ILE A C 1
ATOM 688 O O . ILE A 1 89 ? 20.927 24.616 30.159 1.00 18.20 88 ILE A O 1
ATOM 693 N N . GLU A 1 90 ? 21.383 25.488 32.182 1.00 17.12 89 GLU A N 1
ATOM 694 C CA . GLU A 1 90 ? 20.160 26.288 32.187 1.00 18.97 89 GLU A CA 1
ATOM 695 C C . GLU A 1 90 ? 20.178 27.320 31.080 1.00 18.77 89 GLU A C 1
ATOM 696 O O . GLU A 1 90 ? 19.156 27.557 30.422 1.00 18.02 89 GLU A O 1
ATOM 702 N N . LYS A 1 91 ? 21.315 27.995 30.907 1.00 16.07 90 LYS A N 1
ATOM 703 C CA . LYS A 1 91 ? 21.417 28.980 29.845 1.00 15.62 90 LYS A CA 1
ATOM 704 C C . LYS A 1 91 ? 21.273 28.319 28.486 1.00 12.91 90 LYS A C 1
ATOM 705 O O . LYS A 1 91 ? 20.605 28.859 27.599 1.00 13.08 90 LYS A O 1
ATOM 711 N N . TRP A 1 92 ? 21.862 27.135 28.316 1.00 12.09 91 TRP A N 1
ATOM 712 C CA . TRP A 1 92 ? 21.679 26.397 27.070 1.00 11.73 91 TRP A CA 1
ATOM 713 C C . TRP A 1 92 ? 20.207 26.073 26.848 1.00 11.82 91 TRP A C 1
ATOM 714 O O . TRP A 1 92 ? 19.677 26.288 25.754 1.00 10.74 91 TRP A O 1
ATOM 725 N N . LYS A 1 93 ? 19.520 25.602 27.894 1.00 11.42 92 LYS A N 1
ATOM 726 C CA . LYS A 1 93 ? 18.106 25.269 27.775 1.00 12.89 92 LYS A CA 1
ATOM 727 C C . LYS A 1 93 ? 17.287 26.500 27.412 1.00 12.56 92 LYS A C 1
ATOM 728 O O . LYS A 1 93 ? 16.416 26.446 26.537 1.00 11.43 92 LYS A O 1
ATOM 734 N N . ASP A 1 94 ? 17.550 27.627 28.079 1.00 12.82 93 ASP A N 1
ATOM 735 C CA . ASP A 1 94 ? 16.839 28.855 27.739 1.00 13.85 93 ASP A CA 1
ATOM 736 C C . ASP A 1 94 ? 17.111 29.257 26.297 1.00 10.38 93 ASP A C 1
ATOM 737 O O . ASP A 1 94 ? 16.224 29.783 25.612 1.00 11.24 93 ASP A O 1
ATOM 742 N N . THR A 1 95 ? 18.334 29.019 25.825 1.00 10.10 94 THR A N 1
ATOM 743 C CA . THR A 1 95 ? 18.673 29.329 24.443 1.00 10.10 94 THR A CA 1
ATOM 744 C C . THR A 1 95 ? 17.876 28.459 23.477 1.00 10.11 94 THR A C 1
ATOM 745 O O . THR A 1 95 ? 17.360 28.952 22.470 1.00 9.57 94 THR A O 1
ATOM 749 N N . VAL A 1 96 ? 17.784 27.157 23.761 1.00 9.11 95 VAL A N 1
ATOM 750 C CA . VAL A 1 96 ? 17.009 26.261 22.909 1.00 8.77 95 VAL A CA 1
ATOM 751 C C . VAL A 1 96 ? 15.561 26.718 22.829 1.00 8.65 95 VAL A C 1
ATOM 752 O O . VAL A 1 96 ? 14.957 26.742 21.749 1.00 8.79 95 VAL A O 1
ATOM 756 N N . ILE A 1 97 ? 14.986 27.100 23.969 1.00 8.44 96 ILE A N 1
ATOM 757 C CA . ILE A 1 97 ? 13.601 27.565 23.983 1.00 9.09 96 ILE A CA 1
ATOM 758 C C . ILE A 1 97 ? 13.449 28.816 23.129 1.00 10.78 96 ILE A C 1
ATOM 759 O O . ILE A 1 97 ? 12.506 28.938 22.336 1.00 10.60 96 ILE A O 1
ATOM 764 N N . LYS A 1 98 ? 14.381 29.760 23.269 1.00 9.98 97 LYS A N 1
ATOM 765 C CA . LYS A 1 98 ? 14.347 30.965 22.450 1.00 10.25 97 LYS A CA 1
ATOM 766 C C . LYS A 1 98 ? 14.420 30.631 20.962 1.00 9.01 97 LYS A C 1
ATOM 767 O O . LYS A 1 98 ? 13.655 31.180 20.158 1.00 10.32 97 LYS A O 1
ATOM 773 N N . LEU A 1 99 ? 15.316 29.714 20.583 1.00 8.62 98 LEU A N 1
ATOM 774 C CA . LEU A 1 99 ? 15.436 29.306 19.187 1.00 8.46 98 LEU A CA 1
ATOM 775 C C . LEU A 1 99 ? 14.195 28.575 18.699 1.00 9.23 98 LEU A C 1
ATOM 776 O O . LEU A 1 99 ? 13.790 28.757 17.547 1.00 8.37 98 LEU A O 1
ATOM 781 N N . ALA A 1 100 ? 13.600 27.734 19.550 1.00 8.44 99 ALA A N 1
ATOM 782 C CA . ALA A 1 100 ? 12.389 27.018 19.167 1.00 8.71 99 ALA A CA 1
ATOM 783 C C . ALA A 1 100 ? 11.270 27.995 18.853 1.00 10.36 99 ALA A C 1
ATOM 784 O O . ALA A 1 100 ? 10.559 27.837 17.853 1.00 9.47 99 ALA A O 1
ATOM 786 N N . LYS A 1 101 ? 11.115 29.028 19.682 1.00 8.64 100 LYS A N 1
ATOM 787 C CA . LYS A 1 101 ? 10.084 30.027 19.415 1.00 10.00 100 LYS A CA 1
ATOM 788 C C . LYS A 1 101 ? 10.389 30.807 18.141 1.00 10.38 100 LYS A C 1
ATOM 789 O O . LYS A 1 101 ? 9.473 31.154 17.386 1.00 11.43 100 LYS A O 1
ATOM 795 N N . GLU A 1 102 ? 11.665 31.098 17.884 1.00 10.16 101 GLU A N 1
ATOM 796 C CA . GLU A 1 102 ? 12.014 31.781 16.642 1.00 10.66 101 GLU A CA 1
ATOM 797 C C . GLU A 1 102 ? 11.768 30.892 15.432 1.00 11.37 101 GLU A C 1
ATOM 798 O O . GLU A 1 102 ? 11.299 31.366 14.389 1.00 11.84 101 GLU A O 1
ATOM 804 N N . LEU A 1 103 ? 12.084 29.601 15.543 1.00 9.37 102 LEU A N 1
ATOM 805 C CA . LEU A 1 103 ? 11.811 28.680 14.448 1.00 8.58 102 LEU A CA 1
ATOM 806 C C . LEU A 1 103 ? 10.321 28.615 14.148 1.00 10.94 102 LEU A C 1
ATOM 807 O O . LEU A 1 103 ? 9.909 28.640 12.984 1.00 11.14 102 LEU A O 1
ATOM 812 N N . LYS A 1 104 ? 9.500 28.513 15.192 1.00 9.53 103 LYS A N 1
ATOM 813 C CA . LYS A 1 104 ? 8.050 28.516 15.013 1.00 11.60 103 LYS A CA 1
ATOM 814 C C . LYS A 1 104 ? 7.603 29.732 14.212 1.00 12.91 103 LYS A C 1
ATOM 815 O O . LYS A 1 104 ? 6.804 29.618 13.273 1.00 12.98 103 LYS A O 1
ATOM 821 N N . ASN A 1 105 ? 8.127 30.904 14.568 1.00 11.36 104 ASN A N 1
ATOM 822 C CA . ASN A 1 105 ? 7.720 32.136 13.910 1.00 13.15 104 ASN A CA 1
ATOM 823 C C . ASN A 1 105 ? 8.180 32.160 12.458 1.00 15.02 104 ASN A C 1
ATOM 824 O O . ASN A 1 105 ? 7.397 32.477 11.554 1.00 18.14 104 ASN A O 1
ATOM 829 N N . GLN A 1 106 ? 9.437 31.787 12.205 1.00 12.88 105 GLN A N 1
ATOM 830 C CA . GLN A 1 106 ? 9.956 31.861 10.844 1.00 13.57 105 GLN A CA 1
ATOM 831 C C . GLN A 1 106 ? 9.373 30.784 9.941 1.00 15.51 105 GLN A C 1
ATOM 832 O O . GLN A 1 106 ? 9.236 31.002 8.732 1.00 17.11 105 GLN A O 1
ATOM 838 N N . MET A 1 107 ? 9.034 29.623 10.491 1.00 12.94 106 MET A N 1
ATOM 839 C CA . MET A 1 107 ? 8.350 28.595 9.721 1.00 14.49 106 MET A CA 1
ATOM 840 C C . MET A 1 107 ? 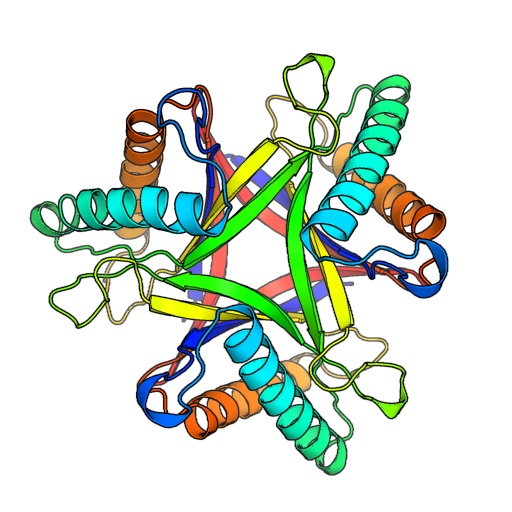6.857 28.845 9.615 1.00 15.30 106 MET A C 1
ATOM 841 O O . MET A 1 107 ? 6.154 28.027 9.006 1.00 16.82 106 MET A O 1
ATOM 846 N N . LYS A 1 108 ? 6.365 29.947 10.180 1.00 15.04 107 LYS A N 1
ATOM 847 C CA . LYS A 1 108 ? 4.949 30.311 10.116 1.00 17.12 107 LYS A CA 1
ATOM 848 C C . LYS A 1 108 ? 4.058 29.178 10.618 1.00 17.49 107 LYS A C 1
ATOM 849 O O . LYS A 1 108 ? 3.054 28.825 9.999 1.00 18.41 107 LYS A O 1
ATOM 855 N N . GLN A 1 109 ? 4.444 28.589 11.745 1.00 12.36 108 GLN A N 1
ATOM 856 C CA . GLN A 1 109 ? 3.720 27.469 12.330 1.00 11.61 108 GLN A CA 1
ATOM 857 C C . GLN A 1 109 ? 2.791 27.953 13.429 1.00 12.02 108 GLN A C 1
ATOM 858 O O . GLN A 1 109 ? 3.168 28.789 14.251 1.00 12.79 108 GLN A O 1
ATOM 864 N N . SER A 1 110 ? 1.573 27.407 13.446 1.00 11.83 109 SER A N 1
ATOM 865 C CA . SER A 1 110 ? 0.623 27.742 14.500 1.00 15.43 109 SER A CA 1
ATOM 866 C C . SER A 1 110 ? 1.034 27.160 15.842 1.00 10.72 109 SER A C 1
ATOM 867 O O . SER A 1 110 ? 0.752 27.753 16.887 1.00 12.57 109 SER A O 1
ATOM 870 N N . THR A 1 111 ? 1.689 26.001 15.840 1.00 10.37 110 THR A N 1
ATOM 871 C CA . THR A 1 111 ? 2.111 25.340 17.066 1.00 11.15 110 THR A CA 1
ATOM 872 C C . THR A 1 111 ? 3.490 24.733 16.846 1.00 10.16 110 THR A C 1
ATOM 873 O O . THR A 1 111 ? 3.936 24.543 15.712 1.00 10.38 110 THR A O 1
ATOM 877 N N . LEU A 1 112 ? 4.149 24.395 17.948 1.00 10.23 111 LEU A N 1
ATOM 878 C CA . LEU A 1 112 ? 5.441 23.730 17.872 1.00 8.62 111 LEU A CA 1
ATOM 879 C C . LEU A 1 112 ? 5.682 23.052 19.208 1.00 10.25 111 LEU A C 1
ATOM 880 O O . LEU A 1 112 ? 5.305 23.592 20.252 1.00 12.00 111 LEU A O 1
ATOM 885 N N . THR A 1 113 ? 6.324 21.883 19.177 1.00 8.20 112 THR A N 1
ATOM 886 C CA . THR A 1 113 ? 6.724 21.186 20.393 1.00 8.87 112 THR A CA 1
ATOM 887 C C . THR A 1 113 ? 8.233 21.249 20.561 1.00 7.76 112 THR A C 1
ATOM 888 O O . THR A 1 113 ? 8.984 21.138 19.589 1.00 8.69 112 THR A O 1
ATOM 892 N N . CYS A 1 114 ? 8.657 21.405 21.803 1.00 8.19 113 CYS A N 1
ATOM 893 C CA . CYS A 1 114 ? 10.066 21.358 22.157 1.00 8.17 113 CYS A CA 1
ATOM 894 C C . CYS A 1 114 ? 10.177 20.565 23.446 1.00 8.07 113 CYS A C 1
ATOM 895 O O . CYS A 1 114 ? 9.617 20.968 24.471 1.00 10.07 113 CYS A O 1
ATOM 898 N N . GLU A 1 115 ? 10.880 19.444 23.398 1.00 7.73 114 GLU A N 1
ATOM 899 C CA . GLU A 1 115 ? 11.055 18.583 24.556 1.00 8.42 114 GLU A CA 1
ATOM 900 C C . GLU A 1 115 ? 12.493 18.602 25.040 1.00 9.13 114 GLU A C 1
ATOM 901 O O . GLU A 1 115 ? 13.428 18.789 24.254 1.00 9.91 114 GLU A O 1
ATOM 907 N N . PHE A 1 116 ? 12.660 18.377 26.337 1.00 8.15 115 PHE A N 1
ATOM 908 C CA . PHE A 1 116 ? 13.973 18.160 26.927 1.00 8.18 115 PHE A CA 1
ATOM 909 C C . PHE A 1 116 ? 14.003 16.805 27.610 1.00 7.77 115 PHE A C 1
ATOM 910 O O . PHE A 1 116 ? 13.071 16.450 28.340 1.00 9.52 115 PHE A O 1
ATOM 918 N N . ILE A 1 117 ? 15.071 16.062 27.361 1.00 8.30 116 ILE A N 1
ATOM 919 C CA . ILE A 1 117 ? 15.252 14.709 27.861 1.00 8.39 116 ILE A CA 1
ATOM 920 C C . ILE A 1 117 ? 16.639 14.634 28.489 1.00 8.81 116 ILE A C 1
ATOM 921 O O . ILE A 1 117 ? 17.612 15.150 27.927 1.00 9.16 116 ILE A O 1
ATOM 926 N N . GLU A 1 118 ? 16.741 13.989 29.647 1.00 8.52 117 GLU A N 1
ATOM 927 C CA . GLU A 1 118 ? 18.040 13.770 30.263 1.00 10.92 117 GLU A CA 1
ATOM 928 C C . GLU A 1 118 ? 18.807 12.722 29.475 1.00 9.05 117 GLU A C 1
ATOM 929 O O . GLU A 1 118 ? 18.243 11.716 29.033 1.00 9.40 117 GLU A O 1
ATOM 935 N N . THR A 1 119 ? 20.104 12.952 29.319 1.00 8.76 118 THR A N 1
ATOM 936 C CA . THR A 1 119 ? 20.946 12.073 28.527 1.00 9.42 118 THR A CA 1
ATOM 937 C C . THR A 1 119 ? 22.352 12.086 29.113 1.00 9.43 118 THR A C 1
ATOM 938 O O . THR A 1 119 ? 22.735 13.004 29.842 1.00 11.78 118 THR A O 1
ATOM 942 N N . GLU A 1 120 ? 23.115 11.053 28.801 1.00 8.60 119 GLU A N 1
ATOM 943 C CA . GLU A 1 120 ? 24.512 10.958 29.202 1.00 10.18 119 GLU A CA 1
ATOM 944 C C . GLU A 1 120 ? 25.328 10.988 27.923 1.00 9.40 119 GLU A C 1
ATOM 945 O O . GLU A 1 120 ? 25.247 10.060 27.114 1.00 10.10 119 GLU A O 1
ATOM 951 N N . LEU A 1 121 ? 26.095 12.055 27.735 1.00 9.61 120 LEU A N 1
ATOM 952 C CA . LEU A 1 121 ? 26.805 12.284 26.482 1.00 9.51 120 LEU A CA 1
ATOM 953 C C . LEU A 1 121 ? 28.254 11.839 26.588 1.00 11.42 120 LEU A C 1
ATOM 954 O O . LEU A 1 121 ? 28.971 12.257 27.503 1.00 13.16 120 LEU A O 1
ATOM 959 N N . HIS A 1 122 ? 28.676 11.007 25.646 1.00 9.35 121 HIS A N 1
ATOM 960 C CA . HIS A 1 122 ? 30.077 10.653 25.454 1.00 9.37 121 HIS A CA 1
ATOM 961 C C . HIS A 1 122 ? 30.520 11.280 24.144 1.00 10.82 121 HIS A C 1
ATOM 962 O O . HIS A 1 122 ? 29.936 11.010 23.090 1.00 13.49 121 HIS A O 1
ATOM 969 N N . TYR A 1 123 ? 31.522 12.144 24.215 1.00 11.34 122 TYR A N 1
ATOM 970 C CA . TYR A 1 123 ? 32.001 12.892 23.066 1.00 10.68 122 TYR A CA 1
ATOM 971 C C . TYR A 1 123 ? 33.406 12.408 22.754 1.00 11.56 122 TYR A C 1
ATOM 972 O O . TYR A 1 123 ? 34.303 12.527 23.593 1.00 15.54 122 TYR A O 1
ATOM 981 N N . PHE A 1 124 ? 33.594 11.853 21.563 1.00 10.53 123 PHE A N 1
ATOM 982 C CA . PHE A 1 124 ? 34.891 11.330 21.157 1.00 13.27 123 PHE A CA 1
ATOM 983 C C . PHE A 1 124 ? 35.523 12.301 20.175 1.00 14.08 123 PHE A C 1
ATOM 984 O O . PHE A 1 124 ? 34.877 12.733 19.219 1.00 15.08 123 PHE A O 1
ATOM 992 N N . LYS A 1 125 ? 36.781 12.655 20.424 1.00 16.85 124 LYS A N 1
ATOM 993 C CA . LYS A 1 125 ? 37.469 13.652 19.615 1.00 17.79 124 LYS A CA 1
ATOM 994 C C . LYS A 1 125 ? 38.932 13.273 19.438 1.00 23.89 124 LYS A C 1
ATOM 995 O O . LYS A 1 125 ? 39.707 14.034 18.859 1.00 27.88 124 LYS A O 1
ATOM 1001 N N . GLY B 1 3 ? 5.628 20.611 32.834 1.00 27.95 2 GLY B N 1
ATOM 1002 C CA . GLY B 1 3 ? 5.474 19.916 31.568 1.00 22.18 2 GLY B CA 1
ATOM 1003 C C . GLY B 1 3 ? 6.056 18.515 31.558 1.00 15.93 2 GLY B C 1
ATOM 1004 O O . GLY B 1 3 ? 6.365 17.970 30.497 1.00 14.50 2 GLY B O 1
ATOM 1005 N N . LYS B 1 4 ? 6.203 17.916 32.738 1.00 16.74 3 LYS B N 1
ATOM 1006 C CA . LYS B 1 4 ? 6.752 16.567 32.818 1.00 17.41 3 LYS B CA 1
ATOM 1007 C C . LYS B 1 4 ? 5.753 15.567 32.252 1.00 14.78 3 LYS B C 1
ATOM 1008 O O . LYS B 1 4 ? 4.566 15.593 32.596 1.00 16.54 3 LYS B O 1
ATOM 1014 N N . THR B 1 5 ? 6.226 14.691 31.375 1.00 10.93 4 THR B N 1
ATOM 1015 C CA . THR B 1 5 ? 5.335 13.806 30.641 1.00 11.03 4 THR B CA 1
ATOM 1016 C C . THR B 1 5 ? 6.137 12.626 30.100 1.00 10.51 4 THR B C 1
ATOM 1017 O O . THR B 1 5 ? 7.262 12.367 30.536 1.00 9.39 4 THR B O 1
ATOM 1021 N N . LEU B 1 6 ? 5.542 11.891 29.166 1.00 9.84 5 LEU B N 1
ATOM 1022 C CA . LEU B 1 6 ? 6.140 10.695 28.596 1.00 9.13 5 LEU B CA 1
ATOM 1023 C C . LEU B 1 6 ? 6.140 10.804 27.086 1.00 8.99 5 LEU B C 1
ATOM 1024 O O . LEU B 1 6 ? 5.198 11.336 26.489 1.00 8.93 5 LEU B O 1
ATOM 1029 N N . ARG B 1 7 ? 7.203 10.300 26.472 1.00 8.74 6 ARG B N 1
ATOM 1030 C CA . ARG B 1 7 ? 7.203 10.075 25.038 1.00 9.28 6 ARG B CA 1
ATOM 1031 C C . ARG B 1 7 ? 7.343 8.587 24.763 1.00 8.15 6 ARG B C 1
ATOM 1032 O O . ARG B 1 7 ? 7.826 7.822 25.604 1.00 8.83 6 ARG B O 1
ATOM 1040 N N . PHE B 1 8 ? 6.889 8.169 23.587 1.00 7.72 7 PHE B N 1
ATOM 1041 C CA . PHE B 1 8 ? 7.060 6.792 23.171 1.00 6.63 7 PHE B CA 1
ATOM 1042 C C . PHE B 1 8 ? 7.900 6.726 21.909 1.00 7.01 7 PHE B C 1
ATOM 1043 O O . PHE B 1 8 ? 7.965 7.682 21.128 1.00 7.66 7 PHE B O 1
ATOM 1051 N N . GLU B 1 9 ? 8.531 5.570 21.720 1.00 8.12 8 GLU B N 1
ATOM 1052 C CA . GLU B 1 9 ? 9.165 5.243 20.454 1.00 8.70 8 GLU B CA 1
ATOM 1053 C C . GLU B 1 9 ? 8.868 3.795 20.098 1.00 10.22 8 GLU B C 1
ATOM 1054 O O . GLU B 1 9 ? 9.106 2.893 20.906 1.00 9.12 8 GLU B O 1
ATOM 1060 N N . ILE B 1 10 ? 8.390 3.581 18.877 1.00 8.18 9 ILE B N 1
ATOM 1061 C CA . ILE B 1 10 ? 8.076 2.261 18.341 1.00 8.10 9 ILE B CA 1
ATOM 1062 C C . ILE B 1 10 ? 8.906 2.058 17.087 1.00 9.40 9 ILE B C 1
ATOM 1063 O O . ILE B 1 10 ? 9.042 2.977 16.272 1.00 9.03 9 ILE B O 1
ATOM 1068 N N . VAL B 1 11 ? 9.471 0.868 16.922 1.00 8.30 10 VAL B N 1
ATOM 1069 C CA . VAL B 1 11 ? 10.154 0.515 15.685 1.00 8.31 10 VAL B CA 1
ATOM 1070 C C . VAL B 1 11 ? 9.416 -0.664 15.073 1.00 8.67 10 VAL B C 1
ATOM 1071 O O . VAL B 1 11 ? 9.155 -1.655 15.758 1.00 9.29 10 VAL B O 1
ATOM 1075 N N . SER B 1 12 ? 9.062 -0.549 13.798 1.00 8.72 11 SER B N 1
ATOM 1076 C CA . SER B 1 12 ? 8.359 -1.616 13.101 1.00 11.51 11 SER B CA 1
ATOM 1077 C C . SER B 1 12 ? 9.008 -1.877 11.751 1.00 12.67 11 SER B C 1
ATOM 1078 O O . SER B 1 12 ? 9.461 -0.945 11.081 1.00 10.95 11 SER B O 1
ATOM 1081 N N . GLY B 1 13 ? 9.035 -3.147 11.351 1.00 11.48 12 GLY B N 1
ATOM 1082 C CA . GLY B 1 13 ? 9.268 -3.481 9.962 1.00 13.31 12 GLY B CA 1
ATOM 1083 C C . GLY B 1 13 ? 8.089 -3.075 9.092 1.00 11.29 12 GLY B C 1
ATOM 1084 O O . GLY B 1 13 ? 7.016 -2.692 9.565 1.00 12.25 12 GLY B O 1
ATOM 1085 N N . VAL B 1 14 ? 8.295 -3.149 7.778 1.00 14.35 13 VAL B N 1
ATOM 1086 C CA . VAL B 1 14 ? 7.277 -2.718 6.826 1.00 13.83 13 VAL B CA 1
ATOM 1087 C C . VAL B 1 14 ? 6.710 -3.861 6.005 1.00 16.02 13 VAL B C 1
ATOM 1088 O O . VAL B 1 14 ? 5.808 -3.633 5.187 1.00 15.77 13 VAL B O 1
ATOM 1092 N N . ASN B 1 15 ? 7.205 -5.080 6.200 1.00 14.45 14 ASN B N 1
ATOM 1093 C CA . ASN B 1 15 ? 6.643 -6.307 5.633 1.00 15.31 14 ASN B CA 1
ATOM 1094 C C . ASN B 1 15 ? 6.369 -6.179 4.132 1.00 17.70 14 ASN B C 1
ATOM 1095 O O . ASN B 1 15 ? 5.235 -6.254 3.659 1.00 16.80 14 ASN B O 1
ATOM 1100 N N . LYS B 1 16 ? 7.471 -6.010 3.401 1.00 19.26 15 LYS B N 1
ATOM 1101 C CA . LYS B 1 16 ? 7.416 -5.936 1.945 1.00 20.79 15 LYS B CA 1
ATOM 1102 C C . LYS B 1 16 ? 6.729 -7.160 1.347 1.00 19.61 15 LYS B C 1
ATOM 1103 O O . LYS B 1 16 ? 5.969 -7.043 0.379 1.00 23.31 15 LYS B O 1
ATOM 1109 N N . GLY B 1 17 ? 6.998 -8.34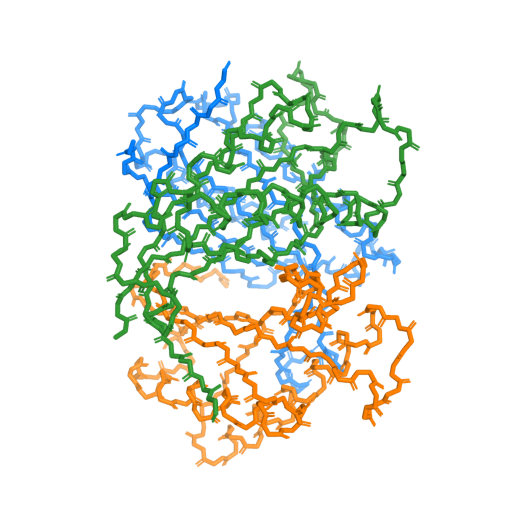6 1.896 1.00 19.63 16 GLY B N 1
ATOM 1110 C CA . GLY B 1 17 ? 6.425 -9.562 1.346 1.00 24.66 16 GLY B CA 1
ATOM 1111 C C . GLY B 1 17 ? 4.920 -9.652 1.487 1.00 24.46 16 GLY B C 1
ATOM 1112 O O . GLY B 1 17 ? 4.278 -10.413 0.751 1.00 26.79 16 GLY B O 1
ATOM 1113 N N . TYR B 1 18 ? 4.341 -8.897 2.417 1.00 21.51 17 TYR B N 1
ATOM 1114 C CA . TYR B 1 18 ? 2.903 -8.896 2.636 1.00 19.16 17 TYR B CA 1
ATOM 1115 C C . TYR B 1 18 ? 2.202 -7.749 1.926 1.00 21.25 17 TYR B C 1
ATOM 1116 O O . TYR B 1 18 ? 1.150 -7.962 1.315 1.00 21.66 17 TYR B O 1
ATOM 1125 N N . PHE B 1 19 ? 2.768 -6.540 1.977 1.00 18.25 18 PHE B N 1
ATOM 1126 C CA . PHE B 1 19 ? 2.143 -5.358 1.397 1.00 18.22 18 PHE B CA 1
ATOM 1127 C C . PHE B 1 19 ? 2.672 -5.002 0.015 1.00 22.13 18 PHE B C 1
ATOM 1128 O O . PHE B 1 19 ? 1.987 -4.287 -0.724 1.00 22.26 18 PHE B O 1
ATOM 1136 N N . HIS B 1 20 ? 3.879 -5.450 -0.334 1.00 24.11 19 HIS B N 1
ATOM 1137 C CA . HIS B 1 20 ? 4.443 -5.260 -1.672 1.00 28.13 19 HIS B CA 1
ATOM 1138 C C . HIS B 1 20 ? 4.736 -3.791 -1.989 1.00 25.46 19 HIS B C 1
ATOM 1139 O O . HIS B 1 20 ? 4.551 -3.349 -3.123 1.00 36.36 19 HIS B O 1
ATOM 1146 N N . THR B 1 21 ? 5.194 -3.028 -0.998 1.00 27.79 20 THR B N 1
ATOM 1147 C CA . THR B 1 21 ? 5.666 -1.679 -1.283 1.00 28.60 20 THR B CA 1
ATOM 1148 C C . THR B 1 21 ? 7.024 -1.734 -1.983 1.00 32.48 20 THR B C 1
ATOM 1149 O O . THR B 1 21 ? 7.748 -2.732 -1.918 1.00 31.68 20 THR B O 1
ATOM 1153 N N . ASN B 1 22 ? 7.371 -0.637 -2.663 1.00 31.32 21 ASN B N 1
ATOM 1154 C CA . ASN B 1 22 ? 8.568 -0.610 -3.494 1.00 33.62 21 ASN B CA 1
ATOM 1155 C C . ASN B 1 22 ? 9.543 0.519 -3.184 1.00 33.39 21 ASN B C 1
ATOM 1156 O O . ASN B 1 22 ? 10.546 0.654 -3.895 1.00 34.33 21 ASN B O 1
ATOM 1161 N N . SER B 1 23 ? 9.290 1.328 -2.161 1.00 25.84 22 SER B N 1
ATOM 1162 C CA . SER B 1 23 ? 10.193 2.420 -1.831 1.00 26.13 22 SER B CA 1
ATOM 1163 C C . SER B 1 23 ? 10.014 2.774 -0.365 1.00 24.40 22 SER B C 1
ATOM 1164 O O . SER B 1 23 ? 8.991 2.454 0.250 1.00 26.12 22 SER B O 1
ATOM 1167 N N . GLN B 1 24 ? 11.028 3.448 0.186 1.00 24.96 23 GLN B N 1
ATOM 1168 C CA . GLN B 1 24 ? 10.940 3.925 1.561 1.00 26.40 23 GLN B CA 1
ATOM 1169 C C . GLN B 1 24 ? 9.779 4.894 1.738 1.00 24.77 23 GLN B C 1
ATOM 1170 O O . GLN B 1 24 ? 9.113 4.891 2.780 1.00 22.28 23 GLN B O 1
ATOM 1176 N N . SER B 1 25 ? 9.521 5.737 0.737 1.00 24.57 24 SER B N 1
ATOM 1177 C CA . SER B 1 25 ? 8.408 6.674 0.859 1.00 23.49 24 SER B CA 1
ATOM 1178 C C . SER B 1 25 ? 7.068 5.945 0.882 1.00 21.89 24 SER B C 1
ATOM 1179 O O . SER B 1 25 ? 6.176 6.308 1.658 1.00 20.79 24 SER B O 1
ATOM 1182 N N . GLU B 1 26 ? 6.917 4.900 0.060 1.00 18.38 25 GLU B N 1
ATOM 1183 C CA . GLU B 1 26 ? 5.670 4.139 0.041 1.00 21.26 25 GLU B CA 1
ATOM 1184 C C . GLU B 1 26 ? 5.440 3.414 1.357 1.00 20.81 25 GLU B C 1
ATOM 1185 O O . GLU B 1 26 ? 4.314 3.391 1.868 1.00 19.75 25 GLU B O 1
ATOM 1191 N N . SER B 1 27 ? 6.483 2.792 1.910 1.00 17.81 26 SER B N 1
ATOM 1192 C CA . SER B 1 27 ? 6.320 2.107 3.186 1.00 18.04 26 SER B CA 1
ATOM 1193 C C . SER B 1 27 ? 6.081 3.096 4.317 1.00 18.86 26 SER B C 1
ATOM 1194 O O . SER B 1 27 ? 5.388 2.770 5.285 1.00 16.70 26 SER B O 1
ATOM 1197 N N . LEU B 1 28 ? 6.647 4.298 4.221 1.00 16.41 27 LEU B N 1
ATOM 1198 C CA . LEU B 1 28 ? 6.346 5.321 5.213 1.00 18.17 27 LEU B CA 1
ATOM 1199 C C . LEU B 1 28 ? 4.870 5.695 5.174 1.00 17.20 27 LEU B C 1
ATOM 1200 O O . LEU B 1 28 ? 4.220 5.804 6.220 1.00 17.76 27 LEU B O 1
ATOM 1205 N N . ASP B 1 29 ? 4.315 5.870 3.972 1.00 15.07 28 ASP B N 1
ATOM 1206 C CA . ASP B 1 29 ? 2.901 6.213 3.854 1.00 17.03 28 ASP B CA 1
ATOM 1207 C C . ASP B 1 29 ? 2.010 5.047 4.264 1.00 16.86 28 ASP B C 1
ATOM 1208 O O . ASP B 1 29 ? 0.922 5.254 4.813 1.00 15.91 28 ASP B O 1
ATOM 1213 N N . LEU B 1 30 ? 2.442 3.815 3.984 1.00 14.80 29 LEU B N 1
ATOM 1214 C CA . LEU B 1 30 ? 1.713 2.640 4.449 1.00 13.72 29 LEU B CA 1
ATOM 1215 C C . LEU B 1 30 ? 1.577 2.650 5.965 1.00 14.96 29 LEU B C 1
ATOM 1216 O O . LEU B 1 30 ? 0.471 2.528 6.504 1.00 13.77 29 LEU B O 1
ATOM 1221 N N . VAL B 1 31 ? 2.695 2.803 6.673 1.00 12.56 30 VAL B N 1
ATOM 1222 C CA . VAL B 1 31 ? 2.644 2.828 8.129 1.00 11.84 30 VAL B CA 1
ATOM 1223 C C . VAL B 1 31 ? 1.885 4.053 8.616 1.00 12.74 30 VAL B C 1
ATOM 1224 O O . VAL B 1 31 ? 1.100 3.972 9.569 1.00 11.25 30 VAL B O 1
ATOM 1228 N N . GLY B 1 32 ? 2.093 5.201 7.967 1.00 11.48 31 GLY B N 1
ATOM 1229 C CA . GLY B 1 32 ? 1.337 6.392 8.328 1.00 10.68 31 GLY B CA 1
ATOM 1230 C C . GLY B 1 32 ? -0.164 6.189 8.228 1.00 11.25 31 GLY B C 1
ATOM 1231 O O . GLY B 1 32 ? -0.917 6.578 9.127 1.00 10.45 31 GLY B O 1
ATOM 1232 N N . GLY B 1 33 ? -0.618 5.578 7.133 1.00 10.94 32 GLY B N 1
ATOM 1233 C CA . GLY B 1 33 ? -2.042 5.327 6.978 1.00 11.43 32 GLY B CA 1
ATOM 1234 C C . GLY B 1 33 ? -2.575 4.367 8.020 1.00 11.32 32 GLY B C 1
ATOM 1235 O O . GLY B 1 33 ? -3.671 4.563 8.551 1.00 10.71 32 GLY B O 1
ATOM 1236 N N . ILE B 1 34 ? -1.817 3.310 8.321 1.00 11.15 33 ILE B N 1
ATOM 1237 C CA . ILE B 1 34 ? -2.253 2.362 9.339 1.00 11.66 33 ILE B CA 1
ATOM 1238 C C . ILE B 1 34 ? -2.346 3.039 10.699 1.00 10.75 33 ILE B C 1
ATOM 1239 O O . ILE B 1 34 ? -3.351 2.905 11.409 1.00 10.27 33 ILE B O 1
ATOM 1244 N N . TRP B 1 35 ? -1.323 3.822 11.061 1.00 9.50 34 TRP B N 1
ATOM 1245 C CA . TRP B 1 35 ? -1.380 4.544 12.326 1.00 8.24 34 TRP B CA 1
ATOM 1246 C C . TRP B 1 35 ? -2.572 5.492 12.352 1.00 8.78 34 TRP B C 1
ATOM 1247 O O . TRP B 1 35 ? -3.295 5.573 13.352 1.00 9.41 34 TRP B O 1
ATOM 1258 N N . GLN B 1 36 ? -2.771 6.236 11.267 1.00 8.86 35 GLN B N 1
ATOM 1259 C CA . GLN B 1 36 ? -3.867 7.196 11.210 1.00 9.89 35 GLN B CA 1
ATOM 1260 C C . GLN B 1 36 ? -5.205 6.512 11.456 1.00 11.05 35 GLN B C 1
ATOM 1261 O O . GLN B 1 36 ? -6.086 7.065 12.136 1.00 10.31 35 GLN B O 1
ATOM 1267 N N . LYS B 1 37 ? -5.375 5.302 10.913 1.00 9.04 36 LYS B N 1
ATOM 1268 C CA . LYS B 1 37 ? -6.625 4.574 11.082 1.00 9.06 36 LYS B CA 1
ATOM 1269 C C . LYS B 1 37 ? -6.771 4.038 12.503 1.00 8.72 36 LYS B C 1
ATOM 1270 O O . LYS B 1 37 ? -7.826 4.202 13.127 1.00 10.07 36 LYS B O 1
ATOM 1276 N N . ILE B 1 38 ? -5.740 3.369 13.034 1.00 9.06 37 ILE B N 1
ATOM 1277 C CA . ILE B 1 38 ? -5.889 2.835 14.387 1.00 8.57 37 ILE B CA 1
ATOM 1278 C C . ILE B 1 38 ? -6.005 3.947 15.421 1.00 7.99 37 ILE B C 1
ATOM 1279 O O . ILE B 1 38 ? -6.741 3.804 16.409 1.00 8.94 37 ILE B O 1
ATOM 1284 N N . ALA B 1 39 ? -5.311 5.072 15.216 1.00 7.57 38 ALA B N 1
ATOM 1285 C CA . ALA B 1 39 ? -5.439 6.185 16.149 1.00 7.70 38 ALA B CA 1
ATOM 1286 C C . ALA B 1 39 ? -6.855 6.737 16.142 1.00 8.46 38 ALA B C 1
ATOM 1287 O O . ALA B 1 39 ? -7.406 7.049 17.198 1.00 8.43 38 ALA B O 1
ATOM 1289 N N . LYS B 1 40 ? -7.437 6.908 14.952 1.00 7.84 39 LYS B N 1
ATOM 1290 C CA . LYS B 1 40 ? -8.815 7.386 14.868 1.00 7.29 39 LYS B CA 1
ATOM 1291 C C . LYS B 1 40 ? -9.776 6.400 15.510 1.00 10.10 39 LYS B C 1
ATOM 1292 O O . LYS B 1 40 ? -10.695 6.798 16.234 1.00 8.27 39 LYS B O 1
ATOM 1298 N N . GLU B 1 41 ? -9.593 5.109 15.242 1.00 7.63 40 GLU B N 1
ATOM 1299 C CA . GLU B 1 41 ? -10.495 4.116 15.808 1.00 8.51 40 GLU B CA 1
ATOM 1300 C C . GLU B 1 41 ? -10.461 4.147 17.327 1.00 8.87 40 GLU B C 1
ATOM 1301 O O . GLU B 1 41 ? -11.506 4.062 17.984 1.00 10.23 40 GLU B O 1
ATOM 1307 N N . GLU B 1 42 ? -9.269 4.289 17.910 1.00 8.51 41 GLU B N 1
ATOM 1308 C CA . GLU B 1 42 ? -9.182 4.358 19.358 1.00 9.16 41 GLU B CA 1
ATOM 1309 C C . GLU B 1 42 ? -9.766 5.666 19.885 1.00 8.79 41 GLU B C 1
ATOM 1310 O O . GLU B 1 42 ? -10.420 5.679 20.931 1.00 10.02 41 GLU B O 1
ATOM 1316 N N . PHE B 1 43 ? -9.518 6.771 19.179 1.00 8.15 42 PHE B N 1
ATOM 1317 C CA . PHE B 1 43 ? -10.050 8.078 19.560 1.00 8.40 42 PHE B CA 1
ATOM 1318 C C . PHE B 1 43 ? -11.572 8.053 19.632 1.00 9.93 42 PHE B C 1
ATOM 1319 O O . PHE B 1 43 ? -12.172 8.690 20.507 1.00 8.97 42 PHE B O 1
ATOM 1327 N N . GLU B 1 44 ? -12.211 7.307 18.728 1.00 9.38 43 GLU B N 1
ATOM 1328 C CA . GLU B 1 44 ? -13.664 7.181 18.755 1.00 9.14 43 GLU B CA 1
ATOM 1329 C C . GLU B 1 44 ? -14.162 6.412 19.974 1.00 9.40 43 GLU B C 1
ATOM 1330 O O . GLU B 1 44 ? -15.300 6.617 20.407 1.00 9.57 43 GLU B O 1
ATOM 1336 N N . LYS B 1 45 ? -13.358 5.502 20.511 1.00 9.02 44 LYS B N 1
ATOM 1337 C CA . LYS B 1 45 ? -13.756 4.689 21.650 1.00 10.30 44 LYS B CA 1
ATOM 1338 C C . LYS B 1 45 ? -13.460 5.336 22.992 1.00 11.97 44 LYS B C 1
ATOM 1339 O O . LYS B 1 45 ? -14.224 5.149 23.946 1.00 12.41 44 LYS B O 1
ATOM 1345 N N . SER B 1 46 ? -12.373 6.101 23.094 1.00 11.64 45 SER B N 1
ATOM 1346 C CA . SER B 1 46 ? -11.911 6.621 24.372 1.00 12.58 45 SER B CA 1
ATOM 1347 C C . SER B 1 46 ? -11.754 8.130 24.408 1.00 9.83 45 SER B C 1
ATOM 1348 O O . SER B 1 46 ? -11.457 8.671 25.479 1.00 12.75 45 SER B O 1
ATOM 1351 N N . ASN B 1 47 ? -11.898 8.820 23.285 1.00 9.26 46 ASN B N 1
ATOM 1352 C CA . ASN B 1 47 ? -11.620 10.250 23.173 1.00 10.53 46 ASN B CA 1
ATOM 1353 C C . ASN B 1 47 ? -10.146 10.600 23.368 1.00 10.88 46 ASN B C 1
ATOM 1354 O O . ASN B 1 47 ? -9.824 11.769 23.566 1.00 11.51 46 ASN B O 1
ATOM 1359 N N . ILE B 1 48 ? -9.239 9.631 23.314 1.00 9.55 47 ILE B N 1
ATOM 1360 C CA . ILE B 1 48 ? -7.802 9.886 23.349 1.00 9.60 47 ILE B CA 1
ATOM 1361 C C . ILE B 1 48 ? -7.260 9.677 21.944 1.00 9.20 47 ILE B C 1
ATOM 1362 O O . ILE B 1 48 ? -7.358 8.574 21.392 1.00 10.43 47 ILE B O 1
ATOM 1367 N N . TYR B 1 49 ? -6.656 10.715 21.373 1.00 9.65 48 TYR B N 1
ATOM 1368 C CA . TYR B 1 49 ? -6.016 10.613 20.068 1.00 7.81 48 TYR B CA 1
ATOM 1369 C C . TYR B 1 49 ? -4.502 10.614 20.260 1.00 8.95 48 TYR B C 1
ATOM 1370 O O . TYR B 1 49 ? -3.944 11.595 20.769 1.00 8.48 48 TYR B O 1
ATOM 1379 N N . VAL B 1 50 ? -3.837 9.551 19.823 1.00 7.15 49 VAL B N 1
ATOM 1380 C CA . VAL B 1 50 ? -2.379 9.470 19.893 1.00 8.23 49 VAL B CA 1
ATOM 1381 C C . VAL B 1 50 ? -1.807 9.772 18.509 1.00 7.21 49 VAL B C 1
ATOM 1382 O O . VAL B 1 50 ? -1.879 8.938 17.600 1.00 7.56 49 VAL B O 1
ATOM 1386 N N . SER B 1 51 ? -1.206 10.951 18.347 1.00 7.74 50 SER B N 1
ATOM 1387 C CA . SER B 1 51 ? -0.506 11.265 17.109 1.00 7.12 50 SER B CA 1
ATOM 1388 C C . SER B 1 51 ? 0.884 10.631 17.113 1.00 8.08 50 SER B C 1
ATOM 1389 O O . SER B 1 51 ? 1.411 10.226 18.150 1.00 8.33 50 SER B O 1
ATOM 1392 N N . ALA B 1 52 ? 1.472 10.529 15.932 1.00 7.39 51 ALA B N 1
ATOM 1393 C CA . ALA B 1 52 ? 2.798 9.929 15.837 1.00 7.30 51 ALA B CA 1
ATOM 1394 C C . ALA B 1 52 ? 3.614 10.640 14.783 1.00 7.40 51 ALA B C 1
ATOM 1395 O O . ALA B 1 52 ? 3.138 10.874 13.671 1.00 8.28 51 ALA B O 1
ATOM 1397 N N . VAL B 1 53 ? 4.857 10.947 15.126 1.00 7.65 52 VAL B N 1
ATOM 1398 C CA . VAL B 1 53 ? 5.853 11.333 14.139 1.00 7.76 52 VAL B CA 1
ATOM 1399 C C . VAL B 1 53 ? 6.460 10.055 13.591 1.00 7.54 52 VAL B C 1
ATOM 1400 O O . VAL B 1 53 ? 6.788 9.140 14.357 1.00 11.20 52 VAL B O 1
ATOM 1404 N N . ILE B 1 54 ? 6.580 9.953 12.278 1.00 7.46 53 ILE B N 1
ATOM 1405 C CA . ILE B 1 54 ? 7.081 8.734 11.657 1.00 9.55 53 ILE B CA 1
ATOM 1406 C C . ILE B 1 54 ? 8.296 9.077 10.814 1.00 10.14 53 ILE B C 1
ATOM 1407 O O . ILE B 1 54 ? 8.307 10.091 10.110 1.00 9.67 53 ILE B O 1
ATOM 1412 N N . LYS B 1 55 ? 9.326 8.239 10.908 1.00 8.86 54 LYS B N 1
ATOM 1413 C CA . LYS B 1 55 ? 10.581 8.500 10.233 1.00 9.55 54 LYS B CA 1
ATOM 1414 C C . LYS B 1 55 ? 11.021 7.261 9.468 1.00 8.94 54 LYS B C 1
ATOM 1415 O O . LYS B 1 55 ? 10.897 6.135 9.970 1.00 9.78 54 LYS B O 1
ATOM 1421 N N . PRO B 1 56 ? 11.581 7.452 8.281 1.00 12.40 55 PRO B N 1
ATOM 1422 C CA . PRO B 1 56 ? 12.170 6.331 7.546 1.00 13.37 55 PRO B CA 1
ATOM 1423 C C . PRO B 1 56 ? 13.475 5.905 8.199 1.00 11.51 55 PRO B C 1
ATOM 1424 O O . PRO B 1 56 ? 14.157 6.694 8.858 1.00 11.66 55 PRO B O 1
ATOM 1428 N N . SER B 1 57 ? 13.830 4.638 8.010 1.00 10.94 56 SER B N 1
ATOM 1429 C CA . SER B 1 57 ? 15.019 4.111 8.668 1.00 11.52 56 SER B CA 1
ATOM 1430 C C . SER B 1 57 ? 15.391 2.778 8.041 1.00 10.39 56 SER B C 1
ATOM 1431 O O . SER B 1 57 ? 14.598 2.157 7.329 1.00 11.32 56 SER B O 1
ATOM 1434 N N . LYS B 1 58 ? 16.611 2.340 8.332 1.00 10.68 57 LYS B N 1
ATOM 1435 C CA . LYS B 1 58 ? 17.035 0.972 8.067 1.00 12.73 57 LYS B CA 1
ATOM 1436 C C . LYS B 1 58 ? 17.553 0.389 9.366 1.00 12.12 57 LYS B C 1
ATOM 1437 O O . LYS B 1 58 ? 18.319 1.044 10.073 1.00 15.06 57 LYS B O 1
ATOM 1443 N N . THR B 1 59 ? 17.142 -0.831 9.685 1.00 11.17 58 THR B N 1
ATOM 1444 C CA . THR B 1 59 ? 17.580 -1.496 10.900 1.00 10.27 58 THR B CA 1
ATOM 1445 C C . THR B 1 59 ? 18.562 -2.605 10.534 1.00 12.00 58 THR B C 1
ATOM 1446 O O . THR B 1 59 ? 18.273 -3.431 9.661 1.00 12.83 58 THR B O 1
ATOM 1450 N N A VAL B 1 60 ? 19.723 -2.609 11.174 0.73 10.04 59 VAL B N 1
ATOM 1451 N N B VAL B 1 60 ? 19.718 -2.599 11.194 0.27 10.15 59 VAL B N 1
ATOM 1452 C CA A VAL B 1 60 ? 20.763 -3.582 10.871 0.73 11.84 59 VAL B CA 1
ATOM 1453 C CA B VAL B 1 60 ? 20.799 -3.542 10.932 0.27 11.87 59 VAL B CA 1
ATOM 1454 C C A VAL B 1 60 ? 20.885 -4.555 12.027 0.73 10.51 59 VAL B C 1
ATOM 1455 C C B VAL B 1 60 ? 20.846 -4.559 12.061 0.27 10.56 59 VAL B C 1
ATOM 1456 O O A VAL B 1 60 ? 21.030 -4.154 13.188 0.73 10.19 59 VAL B O 1
ATOM 1457 O O B VAL B 1 60 ? 20.894 -4.191 13.241 0.27 10.14 59 VAL B O 1
ATOM 1464 N N . TYR B 1 61 ? 20.826 -5.836 11.695 1.00 10.69 60 TYR B N 1
ATOM 1465 C CA . TYR B 1 61 ? 21.072 -6.923 12.624 1.00 11.22 60 TYR B CA 1
ATOM 1466 C C . TYR B 1 61 ? 21.753 -8.033 11.827 1.00 9.98 60 TYR B C 1
ATOM 1467 O O . TYR B 1 61 ? 22.112 -7.846 10.662 1.00 11.41 60 TYR B O 1
ATOM 1476 N N . ASN B 1 62 ? 21.943 -9.186 12.447 1.00 11.00 61 ASN B N 1
ATOM 1477 C CA . ASN B 1 62 ? 22.739 -10.229 11.811 1.00 13.40 61 ASN B CA 1
ATOM 1478 C C . ASN B 1 62 ? 22.018 -10.799 10.589 1.00 13.07 61 ASN B C 1
ATOM 1479 O O . ASN B 1 62 ? 20.851 -11.191 10.678 1.00 11.54 61 ASN B O 1
ATOM 1484 N N . GLN B 1 63 ? 22.719 -10.863 9.446 1.00 12.54 62 GLN B N 1
ATOM 1485 C CA . GLN B 1 63 ? 22.139 -11.487 8.256 1.00 13.45 62 GLN B CA 1
ATOM 1486 C C . GLN B 1 63 ? 21.758 -12.935 8.508 1.00 14.70 62 GLN B C 1
ATOM 1487 O O . GLN B 1 63 ? 20.839 -13.456 7.867 1.00 14.47 62 GLN B O 1
ATOM 1493 N N . GLU B 1 64 ? 22.447 -13.600 9.431 1.00 14.91 63 GLU B N 1
ATOM 1494 C CA . GLU B 1 64 ? 22.105 -14.974 9.760 1.00 16.42 63 GLU B CA 1
ATOM 1495 C C . GLU B 1 64 ? 20.685 -15.081 10.295 1.00 15.21 63 GLU B C 1
ATOM 1496 O O . GLU B 1 64 ? 20.047 -16.131 10.146 1.00 21.22 63 GLU B O 1
ATOM 1502 N N . TRP B 1 65 ? 20.168 -14.015 10.907 1.00 15.06 64 TRP B N 1
ATOM 1503 C CA . TRP B 1 65 ? 18.812 -13.986 11.442 1.00 13.79 64 TRP B CA 1
ATOM 1504 C C . TRP B 1 65 ? 17.804 -13.437 10.448 1.00 14.41 64 TRP B C 1
ATOM 1505 O O . TRP B 1 65 ? 16.658 -13.173 10.825 1.00 19.89 64 TRP B O 1
ATOM 1516 N N . GLY B 1 66 ? 18.210 -13.228 9.200 1.00 15.77 65 GLY B N 1
ATOM 1517 C CA . GLY B 1 66 ? 17.301 -12.756 8.182 1.00 14.55 65 GLY B CA 1
ATOM 1518 C C . GLY B 1 66 ? 17.419 -11.296 7.815 1.00 14.29 65 GLY B C 1
ATOM 1519 O O . GLY B 1 66 ? 16.672 -10.841 6.943 1.00 15.40 65 GLY B O 1
ATOM 1520 N N . CYS B 1 67 ? 18.325 -10.549 8.432 1.00 12.06 66 CYS B N 1
ATOM 1521 C CA . CYS B 1 67 ? 18.501 -9.164 8.024 1.00 12.48 66 CYS B CA 1
ATOM 1522 C C . CYS B 1 67 ? 19.001 -9.125 6.586 1.00 10.84 66 CYS B C 1
ATOM 1523 O O . CYS B 1 67 ? 19.943 -9.855 6.241 1.00 13.23 66 CYS B O 1
ATOM 1526 N N . PRO B 1 68 ? 18.407 -8.310 5.718 1.00 12.11 67 PRO B N 1
ATOM 1527 C CA . PRO B 1 68 ? 18.935 -8.167 4.358 1.00 15.90 67 PRO B CA 1
ATOM 1528 C C . PRO B 1 68 ? 20.340 -7.589 4.380 1.00 16.18 67 PRO B C 1
ATOM 1529 O O . PRO B 1 68 ? 20.762 -6.937 5.338 1.00 14.83 67 PRO B O 1
ATOM 1533 N N . GLU B 1 69 ? 21.070 -7.849 3.291 1.00 17.04 68 GLU B N 1
ATOM 1534 C CA . GLU B 1 69 ? 22.433 -7.348 3.165 1.00 22.08 68 GLU B CA 1
ATOM 1535 C C . GLU B 1 69 ? 22.497 -5.850 3.420 1.00 20.05 68 GLU B C 1
ATOM 1536 O O . GLU B 1 69 ? 23.379 -5.367 4.138 1.00 22.45 68 GLU B O 1
ATOM 1542 N N . ASN B 1 70 ? 21.561 -5.095 2.849 1.00 14.05 69 ASN B N 1
ATOM 1543 C CA . ASN B 1 70 ? 21.560 -3.645 2.987 1.00 19.32 69 ASN B CA 1
ATOM 1544 C C . ASN B 1 70 ? 20.673 -3.162 4.124 1.00 18.00 69 ASN B C 1
ATOM 1545 O O . ASN B 1 70 ? 20.287 -1.986 4.142 1.00 18.88 69 ASN B O 1
ATOM 1550 N N . GLY B 1 71 ? 20.358 -4.030 5.074 1.00 16.13 70 GLY B N 1
ATOM 1551 C CA . GLY B 1 71 ? 19.535 -3.658 6.203 1.00 16.89 70 GLY B CA 1
ATOM 1552 C C . GLY B 1 71 ? 18.057 -3.773 5.891 1.00 16.40 70 GLY B C 1
ATOM 1553 O O . GLY B 1 71 ? 17.627 -3.799 4.740 1.00 20.46 70 GLY B O 1
ATOM 1554 N N . GLU B 1 72 ? 17.265 -3.852 6.957 1.00 13.21 71 GLU B N 1
ATOM 1555 C CA . GLU B 1 72 ? 15.823 -3.989 6.830 1.00 13.52 71 GLU B CA 1
ATOM 1556 C C . GLU B 1 72 ? 15.164 -2.615 6.844 1.00 11.77 71 GLU B C 1
ATOM 1557 O O . GLU B 1 72 ? 15.410 -1.806 7.742 1.00 11.60 71 GLU B O 1
ATOM 1563 N N . GLU B 1 73 ? 14.308 -2.362 5.867 1.00 12.15 72 GLU B N 1
ATOM 1564 C CA . GLU B 1 73 ? 13.534 -1.129 5.868 1.00 13.40 72 GLU B CA 1
ATOM 1565 C C . GLU B 1 73 ? 12.585 -1.120 7.064 1.00 10.92 72 GLU B C 1
ATOM 1566 O O . GLU B 1 73 ? 11.834 -2.075 7.278 1.00 12.77 72 GLU B O 1
ATOM 1572 N N . THR B 1 74 ? 12.654 -0.064 7.873 1.00 11.11 73 THR B N 1
ATOM 1573 C CA . THR B 1 74 ? 11.850 0.037 9.084 1.00 9.48 73 THR B CA 1
ATOM 1574 C C . THR B 1 74 ? 11.282 1.448 9.186 1.00 8.92 73 THR B C 1
ATOM 1575 O O . THR B 1 74 ? 11.725 2.371 8.498 1.00 10.22 73 THR B O 1
ATO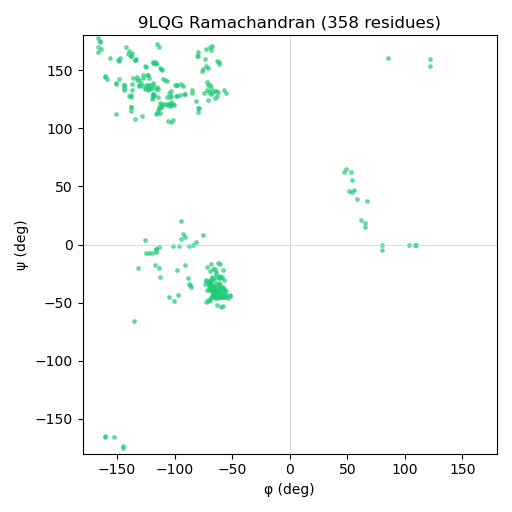M 1579 N N . VAL B 1 75 ? 10.283 1.606 10.048 1.00 9.74 74 VAL B N 1
ATOM 1580 C CA . VAL B 1 75 ? 9.713 2.912 10.355 1.00 9.40 74 VAL B CA 1
ATOM 1581 C C . VAL B 1 75 ? 9.782 3.094 11.861 1.00 9.37 74 VAL B C 1
ATOM 1582 O O . VAL B 1 75 ? 9.492 2.157 12.619 1.00 10.83 74 VAL B O 1
ATOM 1586 N N . VAL B 1 76 ? 10.227 4.275 12.288 1.00 7.57 75 VAL B N 1
ATOM 1587 C CA . VAL B 1 76 ? 10.252 4.664 13.690 1.00 8.49 75 VAL B CA 1
ATOM 1588 C C . VAL B 1 76 ? 9.093 5.619 13.925 1.00 7.81 75 VAL B C 1
ATOM 1589 O O . VAL B 1 76 ? 8.937 6.608 13.199 1.00 8.73 75 VAL B O 1
ATOM 1593 N N . LEU B 1 77 ? 8.280 5.329 14.928 1.00 6.25 76 LEU B N 1
ATOM 1594 C CA . LEU B 1 77 ? 7.148 6.167 15.303 1.00 6.08 76 LEU B CA 1
ATOM 1595 C C . LEU B 1 77 ? 7.390 6.702 16.701 1.00 6.99 76 LEU B C 1
ATOM 1596 O O . LEU B 1 77 ? 7.777 5.944 17.599 1.00 8.28 76 LEU B O 1
ATOM 1601 N N . THR B 1 78 ? 7.161 7.993 16.898 1.00 6.79 77 THR B N 1
ATOM 1602 C CA . THR B 1 78 ? 7.311 8.584 18.214 1.00 8.01 77 THR B CA 1
ATOM 1603 C C . THR B 1 78 ? 6.116 9.462 18.518 1.00 7.30 77 THR B C 1
ATOM 1604 O O . THR B 1 78 ? 5.412 9.941 17.623 1.00 9.37 77 THR B O 1
ATOM 1608 N N . GLY B 1 79 ? 5.931 9.713 19.802 1.00 7.94 78 GLY B N 1
ATOM 1609 C CA . GLY B 1 79 ? 4.874 10.624 20.198 1.00 8.07 78 GLY B CA 1
ATOM 1610 C C . GLY B 1 79 ? 5.096 11.038 21.627 1.00 8.41 78 GLY B C 1
ATOM 1611 O O . GLY B 1 79 ? 6.007 10.552 22.300 1.00 9.88 78 GLY B O 1
ATOM 1612 N N . VAL B 1 80 ? 4.265 11.964 22.081 1.00 9.53 79 VAL B N 1
ATOM 1613 C CA . VAL B 1 80 ? 4.449 12.559 23.398 1.00 9.04 79 VAL B CA 1
ATOM 1614 C C . VAL B 1 80 ? 3.085 12.965 23.931 1.00 8.15 79 VAL B C 1
ATOM 1615 O O . VAL B 1 80 ? 2.239 13.478 23.188 1.00 9.84 79 VAL B O 1
ATOM 1619 N N . ALA B 1 81 ? 2.855 12.707 25.215 1.00 7.94 80 ALA B N 1
ATOM 1620 C CA . ALA B 1 81 ? 1.580 13.029 25.841 1.00 9.84 80 ALA B CA 1
ATOM 1621 C C . ALA B 1 81 ? 1.540 14.516 26.161 1.00 9.71 80 ALA B C 1
ATOM 1622 O O . ALA B 1 81 ? 2.347 15.017 26.946 1.00 11.36 80 ALA B O 1
ATOM 1624 N N . ASN B 1 82 ? 0.609 15.221 25.543 1.00 9.68 81 ASN B N 1
ATOM 1625 C CA . ASN B 1 82 ? 0.423 16.648 25.771 1.00 10.95 81 ASN B CA 1
ATOM 1626 C C . ASN B 1 82 ? -0.804 16.832 26.657 1.00 11.83 81 ASN B C 1
ATOM 1627 O O . ASN B 1 82 ? -1.912 16.454 26.269 1.00 12.69 81 ASN B O 1
ATOM 1632 N N . GLU B 1 83 ? -0.598 17.420 27.836 1.00 14.82 82 GLU B N 1
ATOM 1633 C CA . GLU B 1 83 ? -1.671 17.580 28.813 1.00 18.71 82 GLU B CA 1
ATOM 1634 C C . GLU B 1 83 ? -2.832 18.422 28.292 1.00 17.47 82 GLU B C 1
ATOM 1635 O O . GLU B 1 83 ? -3.930 18.362 28.860 1.00 20.90 82 GLU B O 1
ATOM 1641 N N . GLU B 1 84 ? -2.631 19.182 27.212 1.00 18.25 83 GLU B N 1
ATOM 1642 C CA . GLU B 1 84 ? -3.751 19.898 26.609 1.00 19.54 83 GLU B CA 1
ATOM 1643 C C . GLU B 1 84 ? -4.740 18.959 25.937 1.00 19.70 83 GLU B C 1
ATOM 1644 O O . GLU B 1 84 ? -5.914 19.315 25.778 1.00 21.71 83 GLU B O 1
ATOM 1650 N N . PHE B 1 85 ? -4.298 17.763 25.555 1.00 16.43 84 PHE B N 1
ATOM 1651 C CA . PHE B 1 85 ? -5.108 16.848 24.770 1.00 17.13 84 PHE B CA 1
ATOM 1652 C C . PHE B 1 85 ? -5.505 15.579 25.505 1.00 17.69 84 PHE B C 1
ATOM 1653 O O . PHE B 1 85 ? -6.472 14.929 25.096 1.00 25.72 84 PHE B O 1
ATOM 1661 N N . VAL B 1 86 ? -4.792 15.209 26.560 1.00 17.81 85 VAL B N 1
ATOM 1662 C CA . VAL B 1 86 ? -5.113 14.015 27.330 1.00 18.35 85 VAL B CA 1
ATOM 1663 C C . VAL B 1 86 ? -4.977 14.366 28.804 1.00 17.61 85 VAL B C 1
ATOM 1664 O O . VAL B 1 86 ? -4.041 15.066 29.205 1.00 20.05 85 VAL B O 1
ATOM 1668 N N . ASP B 1 87 ? -5.925 13.897 29.608 1.00 17.26 86 ASP B N 1
ATOM 1669 C CA . ASP B 1 87 ? -6.017 14.312 30.998 1.00 16.99 86 ASP B CA 1
ATOM 1670 C C . ASP B 1 87 ? -5.345 13.352 31.964 1.00 19.26 86 ASP B C 1
ATOM 1671 O O . ASP B 1 87 ? -5.339 13.614 33.170 1.00 22.44 86 ASP B O 1
ATOM 1676 N N . ASP B 1 88 ? -4.786 12.250 31.472 1.00 13.26 87 ASP B N 1
ATOM 1677 C CA . ASP B 1 88 ? -4.166 11.271 32.355 1.00 12.39 87 ASP B CA 1
ATOM 1678 C C . ASP B 1 88 ? -3.053 10.580 31.581 1.00 12.99 87 ASP B C 1
ATOM 1679 O O . ASP B 1 88 ? -3.317 9.840 30.627 1.00 11.98 87 ASP B O 1
ATOM 1684 N N . ILE B 1 89 ? -1.814 10.834 31.998 1.00 10.60 88 ILE B N 1
ATOM 1685 C CA . ILE B 1 89 ? -0.657 10.330 31.263 1.00 10.88 88 ILE B CA 1
ATOM 1686 C C . ILE B 1 89 ? -0.625 8.808 31.284 1.00 10.99 88 ILE B C 1
ATOM 1687 O O . ILE B 1 89 ? -0.310 8.169 30.273 1.00 12.06 88 ILE B O 1
ATOM 1692 N N . GLU B 1 90 ? -0.964 8.197 32.424 1.00 11.39 89 GLU B N 1
ATOM 1693 C CA . GLU B 1 90 ? -0.962 6.739 32.502 1.00 12.82 89 GLU B CA 1
ATOM 1694 C C . GLU B 1 90 ? -1.987 6.128 31.552 1.00 12.75 89 GLU B C 1
ATOM 1695 O O . GLU B 1 90 ? -1.732 5.081 30.939 1.00 12.89 89 GLU B O 1
ATOM 1701 N N . LYS B 1 91 ? -3.161 6.756 31.430 1.00 11.17 90 LYS B N 1
ATOM 1702 C CA . LYS B 1 91 ? -4.149 6.274 30.470 1.00 12.86 90 LYS B CA 1
ATOM 1703 C C . LYS B 1 91 ? -3.630 6.407 29.050 1.00 10.73 90 LYS B C 1
ATOM 1704 O O . LYS B 1 91 ? -3.870 5.537 28.206 1.00 11.73 90 LYS B O 1
ATOM 1710 N N . TRP B 1 92 ? -2.951 7.515 28.758 1.00 10.26 91 TRP B N 1
ATOM 1711 C CA . TRP B 1 92 ? -2.304 7.671 27.459 1.00 10.43 91 TRP B CA 1
ATOM 1712 C C . TRP B 1 92 ? -1.268 6.577 27.222 1.00 8.99 91 TRP B C 1
ATOM 1713 O O . TRP B 1 92 ? -1.235 5.980 26.144 1.00 8.37 91 TRP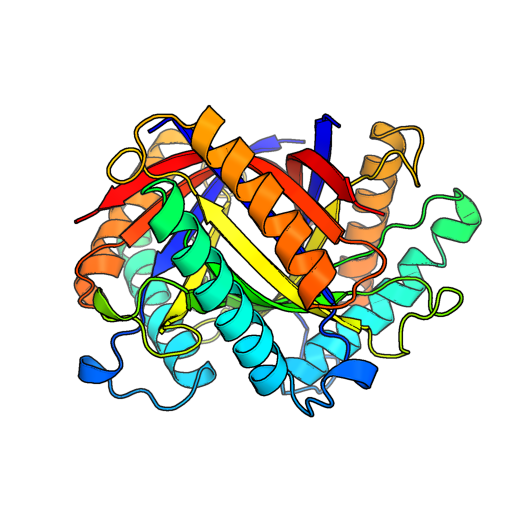 B O 1
ATOM 1724 N N . LYS B 1 93 ? -0.425 6.288 28.221 1.00 9.54 92 LYS B N 1
ATOM 1725 C CA . LYS B 1 93 ? 0.569 5.226 28.076 1.00 9.03 92 LYS B CA 1
ATOM 1726 C C . LYS B 1 93 ? -0.090 3.891 27.767 1.00 9.52 92 LYS B C 1
ATOM 1727 O O . LYS B 1 93 ? 0.363 3.148 26.888 1.00 10.09 92 LYS B O 1
ATOM 1733 N N . ASP B 1 94 ? -1.173 3.571 28.478 1.00 10.07 93 ASP B N 1
ATOM 1734 C CA . ASP B 1 94 ? -1.873 2.320 28.214 1.00 11.44 93 ASP B CA 1
ATOM 1735 C C . ASP B 1 94 ? -2.468 2.307 26.811 1.00 9.68 93 ASP B C 1
ATOM 1736 O O . ASP B 1 94 ? -2.522 1.255 26.165 1.00 10.97 93 ASP B O 1
ATOM 1741 N N . THR B 1 95 ? -2.910 3.467 26.331 1.00 8.93 94 THR B N 1
ATOM 1742 C CA . THR B 1 95 ? -3.426 3.566 24.971 1.00 8.90 94 THR B CA 1
ATOM 1743 C C . THR B 1 95 ? -2.324 3.324 23.947 1.00 9.14 94 THR B C 1
ATOM 1744 O O . THR B 1 95 ? -2.545 2.654 22.932 1.00 8.97 94 THR B O 1
ATOM 1748 N N . VAL B 1 96 ? -1.136 3.894 24.179 1.00 8.27 95 VAL B N 1
ATOM 1749 C CA . VAL B 1 96 ? -0.018 3.667 23.271 1.00 8.07 95 VAL B CA 1
ATOM 1750 C C . VAL B 1 96 ? 0.335 2.190 23.213 1.00 7.98 95 VAL B C 1
ATOM 1751 O O . VAL B 1 96 ? 0.582 1.647 22.132 1.00 8.93 95 VAL B O 1
ATOM 1755 N N . ILE B 1 97 ? 0.373 1.520 24.366 1.00 8.88 96 ILE B N 1
ATOM 1756 C CA . ILE B 1 97 ? 0.648 0.082 24.375 1.00 10.30 96 ILE B CA 1
ATOM 1757 C C . ILE B 1 97 ? -0.384 -0.671 23.537 1.00 9.81 96 ILE B C 1
ATOM 1758 O O . ILE B 1 97 ? -0.037 -1.539 22.725 1.00 10.08 96 ILE B O 1
ATOM 1763 N N . LYS B 1 98 ? -1.664 -0.334 23.707 1.00 10.40 97 LYS B N 1
ATOM 1764 C CA . LYS B 1 98 ? -2.715 -0.972 22.922 1.00 11.17 97 LYS B CA 1
ATOM 1765 C C . LYS B 1 98 ? -2.520 -0.734 21.428 1.00 9.63 97 LYS B C 1
ATOM 1766 O O . LYS B 1 98 ? -2.626 -1.666 20.618 1.00 9.55 97 LYS B O 1
ATOM 1772 N N . LEU B 1 99 ? -2.185 0.503 21.051 1.00 9.03 98 LEU B N 1
ATOM 1773 C CA . LEU B 1 99 ? -1.968 0.828 19.647 1.00 8.57 98 LEU B CA 1
ATOM 1774 C C . LEU B 1 99 ? -0.721 0.149 19.096 1.00 8.84 98 LEU B C 1
ATOM 1775 O O . LEU B 1 99 ? -0.713 -0.274 17.936 1.00 8.91 98 LEU B O 1
ATOM 1780 N N . ALA B 1 100 ? 0.344 0.039 19.903 1.00 8.26 99 ALA B N 1
ATOM 1781 C CA . ALA B 1 100 ? 1.546 -0.652 19.451 1.00 10.08 99 ALA B CA 1
ATOM 1782 C C . ALA B 1 100 ? 1.249 -2.110 19.128 1.00 7.48 99 ALA B C 1
ATOM 1783 O O . ALA B 1 100 ? 1.705 -2.631 18.102 1.00 8.85 99 ALA B O 1
ATOM 1785 N N . LYS B 1 101 ? 0.469 -2.778 19.982 1.00 9.17 100 LYS B N 1
ATOM 1786 C CA . LYS B 1 101 ? 0.115 -4.164 19.705 1.00 10.20 100 LYS B CA 1
ATOM 1787 C C . LYS B 1 101 ? -0.752 -4.264 18.462 1.00 10.57 100 LYS B C 1
ATOM 1788 O O . LYS B 1 101 ? -0.598 -5.198 17.668 1.00 10.52 100 LYS B O 1
ATOM 1794 N N . GLU B 1 102 ? -1.657 -3.301 18.267 1.00 8.95 101 GLU B N 1
ATOM 1795 C CA . GLU B 1 102 ? -2.458 -3.286 17.048 1.00 11.25 101 GLU B CA 1
ATOM 1796 C C . GLU B 1 102 ? -1.583 -3.068 15.825 1.00 10.15 101 GLU B C 1
ATOM 1797 O O . GLU B 1 102 ? -1.769 -3.730 14.799 1.00 12.45 101 GLU B O 1
ATOM 1803 N N . LEU B 1 103 ? -0.607 -2.157 15.916 1.00 8.88 102 LEU B N 1
ATOM 1804 C CA . LEU B 1 103 ? 0.286 -1.927 14.786 1.00 9.36 102 LEU B CA 1
ATOM 1805 C C . LEU B 1 103 ? 1.083 -3.182 14.453 1.00 10.15 102 LEU B C 1
ATOM 1806 O O . LEU B 1 103 ? 1.234 -3.538 13.278 1.00 10.86 102 LEU B O 1
ATOM 1811 N N . LYS B 1 104 ? 1.585 -3.869 15.479 1.00 9.46 103 LYS B N 1
ATOM 1812 C CA . LYS B 1 104 ? 2.294 -5.127 15.267 1.00 9.94 103 LYS B CA 1
ATOM 1813 C C . LYS B 1 104 ? 1.433 -6.115 14.495 1.00 11.09 103 LYS B C 1
ATOM 1814 O O . LYS B 1 104 ? 1.907 -6.758 13.551 1.00 12.48 103 LYS B O 1
ATOM 1820 N N . ASN B 1 105 ? 0.159 -6.234 14.876 1.00 11.97 104 ASN B N 1
ATOM 1821 C CA . ASN B 1 105 ? -0.739 -7.171 14.209 1.00 13.57 104 ASN B CA 1
ATOM 1822 C C . ASN B 1 105 ? -1.043 -6.729 12.783 1.00 16.41 104 ASN B C 1
ATOM 1823 O O . ASN B 1 105 ? -0.999 -7.542 11.851 1.00 18.63 104 ASN B O 1
ATOM 1828 N N . GLN B 1 106 ? -1.337 -5.443 12.587 1.00 15.22 105 GLN B N 1
ATOM 1829 C CA . GLN B 1 106 ? -1.681 -4.970 11.251 1.00 14.34 105 GLN B CA 1
ATOM 1830 C C . GLN B 1 106 ? -0.492 -4.998 10.302 1.00 16.85 105 GLN B C 1
ATOM 1831 O O . GLN B 1 106 ? -0.675 -5.189 9.095 1.00 20.44 105 GLN B O 1
ATOM 1837 N N . MET B 1 107 ? 0.725 -4.813 10.812 1.00 15.26 106 MET B N 1
ATOM 1838 C CA . MET B 1 107 ? 1.918 -4.924 9.982 1.00 14.94 106 MET B CA 1
ATOM 1839 C C . MET B 1 107 ? 2.394 -6.364 9.836 1.00 14.19 106 MET B C 1
ATOM 1840 O O . MET B 1 107 ? 3.410 -6.600 9.169 1.00 16.60 106 MET B O 1
ATOM 1845 N N . LYS B 1 108 ? 1.698 -7.319 10.456 1.00 15.77 107 LYS B N 1
ATOM 1846 C CA . LYS B 1 108 ? 2.070 -8.735 10.429 1.00 16.46 107 LYS B CA 1
ATOM 1847 C C . LYS B 1 108 ? 3.533 -8.938 10.823 1.00 16.08 107 LYS B C 1
ATOM 1848 O O . LYS B 1 108 ? 4.288 -9.671 10.182 1.00 19.21 107 LYS B O 1
ATOM 1854 N N . GLN B 1 109 ? 3.929 -8.269 11.903 1.00 14.51 108 GLN B N 1
ATOM 1855 C CA . GLN B 1 109 ? 5.292 -8.331 12.406 1.00 13.78 108 GLN B CA 1
ATOM 1856 C C . GLN B 1 109 ? 5.398 -9.387 13.490 1.00 12.57 108 GLN B C 1
ATOM 1857 O O . GLN B 1 109 ? 4.529 -9.491 14.361 1.00 12.62 108 GLN B O 1
ATOM 1863 N N . SER B 1 110 ? 6.481 -10.158 13.442 1.00 12.36 109 SER B N 1
ATOM 1864 C CA . SER B 1 110 ? 6.712 -11.157 14.477 1.00 16.59 109 SER B CA 1
ATOM 1865 C C . SER B 1 110 ? 7.088 -10.517 15.807 1.00 11.68 109 SER B C 1
ATOM 1866 O O . SER B 1 110 ? 6.760 -11.055 16.869 1.00 11.58 109 SER B O 1
ATOM 1869 N N . THR B 1 111 ? 7.801 -9.389 15.780 1.00 11.00 110 THR B N 1
ATOM 1870 C CA . THR B 1 111 ? 8.210 -8.704 16.996 1.00 9.80 110 THR B CA 1
ATOM 1871 C C . THR B 1 111 ? 8.011 -7.208 16.805 1.00 9.20 110 THR B C 1
ATOM 1872 O O . THR B 1 111 ? 7.918 -6.714 15.679 1.00 10.99 110 THR B O 1
ATOM 1876 N N . LEU B 1 112 ? 7.977 -6.486 17.926 1.00 9.86 111 LEU B N 1
ATOM 1877 C CA . LEU B 1 112 ? 7.913 -5.030 17.892 1.00 8.75 111 LEU B CA 1
ATOM 1878 C C . LEU B 1 112 ? 8.405 -4.477 19.221 1.00 9.60 111 LEU B C 1
ATOM 1879 O O . LEU B 1 112 ? 8.156 -5.066 20.273 1.00 11.90 111 LEU B O 1
ATOM 1884 N N . THR B 1 113 ? 9.121 -3.352 19.170 1.00 9.81 112 THR B N 1
ATOM 1885 C CA . THR B 1 113 ? 9.566 -2.658 20.369 1.00 8.51 112 THR B CA 1
ATOM 1886 C C . THR B 1 113 ? 8.746 -1.394 20.576 1.00 7.74 112 THR B C 1
ATOM 1887 O O . THR B 1 113 ? 8.446 -0.677 19.625 1.00 8.65 112 THR B O 1
ATOM 1891 N N . CYS B 1 114 ? 8.417 -1.123 21.835 1.00 7.64 113 CYS B N 1
ATOM 1892 C CA . CYS B 1 114 ? 7.724 0.094 22.230 1.00 8.24 113 CYS B CA 1
ATOM 1893 C C . CYS B 1 114 ? 8.373 0.587 23.510 1.00 9.12 113 CYS B C 1
ATOM 1894 O O . CYS B 1 114 ? 8.315 -0.103 24.534 1.00 11.17 113 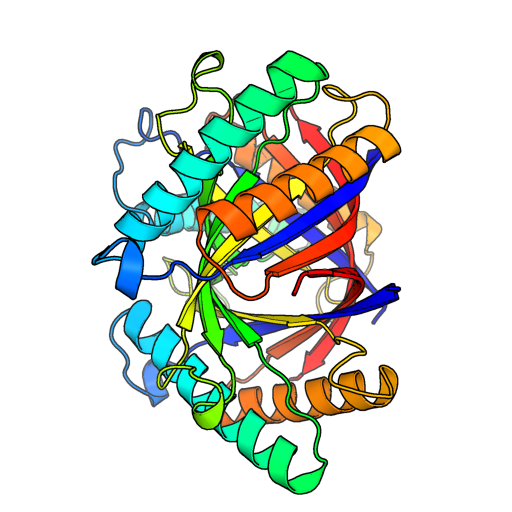CYS B O 1
ATOM 1897 N N . GLU B 1 115 ? 9.002 1.755 23.453 1.00 9.63 114 GLU B N 1
ATOM 1898 C CA . GLU B 1 115 ? 9.712 2.330 24.587 1.00 9.02 114 GLU B CA 1
ATOM 1899 C C . GLU B 1 115 ? 8.990 3.559 25.103 1.00 9.91 114 GLU B C 1
ATOM 1900 O O . GLU B 1 115 ? 8.341 4.281 24.342 1.00 11.06 114 GLU B O 1
ATOM 1906 N N . PHE B 1 116 ? 9.133 3.804 26.401 1.00 8.49 115 PHE B N 1
ATOM 1907 C CA . PHE B 1 116 ? 8.666 5.031 27.025 1.00 7.88 115 PHE B CA 1
ATOM 1908 C C . PHE B 1 116 ? 9.830 5.733 27.696 1.00 9.25 115 PHE B C 1
ATOM 1909 O O . PHE B 1 116 ? 10.634 5.098 28.383 1.00 8.94 115 PHE B O 1
ATOM 1917 N N . ILE B 1 117 ? 9.914 7.036 27.481 1.00 8.90 116 ILE B N 1
ATOM 1918 C CA . ILE B 1 117 ? 11.003 7.860 27.978 1.00 9.43 116 ILE B CA 1
ATOM 1919 C C . ILE B 1 117 ? 10.397 9.072 28.664 1.00 8.74 116 ILE B C 1
ATOM 1920 O O . ILE B 1 117 ? 9.466 9.692 28.138 1.00 8.76 116 ILE B O 1
ATOM 1925 N N . GLU B 1 118 ? 10.934 9.423 29.829 1.00 9.00 117 GLU B N 1
ATOM 1926 C CA . GLU B 1 118 ? 10.511 10.635 30.511 1.00 10.20 117 GLU B CA 1
ATOM 1927 C C . GLU B 1 118 ? 10.986 11.860 29.742 1.00 8.62 117 GLU B C 1
ATOM 1928 O O . GLU B 1 118 ? 12.129 11.919 29.280 1.00 9.40 117 GLU B O 1
ATOM 1934 N N . THR B 1 119 ? 10.109 12.849 29.618 1.00 9.03 118 THR B N 1
ATOM 1935 C CA . THR B 1 119 ? 10.427 14.034 28.840 1.00 9.98 118 THR B CA 1
ATOM 1936 C C . THR B 1 119 ? 9.714 15.234 29.446 1.00 9.79 118 THR B C 1
ATOM 1937 O O . THR B 1 119 ? 8.719 15.098 30.163 1.00 11.85 118 THR B O 1
ATOM 1941 N N . GLU B 1 120 ? 10.239 16.414 29.167 1.00 9.19 119 GLU B N 1
ATOM 1942 C CA . GLU B 1 120 ? 9.623 17.670 29.582 1.00 9.70 119 GLU B CA 1
ATOM 1943 C C . GLU B 1 120 ? 9.157 18.383 28.322 1.00 8.19 119 GLU B C 1
ATOM 1944 O O . GLU B 1 120 ? 9.984 18.796 27.498 1.00 9.33 119 GLU B O 1
ATOM 1950 N N . LEU B 1 121 ? 7.844 18.508 28.161 1.00 8.45 120 LEU B N 1
ATOM 1951 C CA . LEU B 1 121 ? 7.264 19.072 26.949 1.00 8.90 120 LEU B CA 1
ATOM 1952 C C . LEU B 1 121 ? 6.975 20.555 27.112 1.00 10.29 120 LEU B C 1
ATOM 1953 O O . LEU B 1 121 ? 6.294 20.968 28.058 1.00 11.41 120 LEU B O 1
ATOM 1958 N N . HIS B 1 122 ? 7.455 21.342 26.160 1.00 9.12 121 HIS B N 1
ATOM 1959 C CA . HIS B 1 122 ? 7.077 22.741 26.004 1.00 9.65 121 HIS B CA 1
ATOM 1960 C C . HIS B 1 122 ? 6.256 22.854 24.725 1.00 9.93 121 HIS B C 1
ATOM 1961 O O . HIS B 1 122 ? 6.717 22.467 23.646 1.00 11.73 121 HIS B O 1
ATOM 1968 N N . TYR B 1 123 ? 5.024 23.322 24.851 1.00 9.11 122 TYR B N 1
ATOM 1969 C CA . TYR B 1 123 ? 4.088 23.385 23.740 1.00 9.66 122 TYR B CA 1
ATOM 1970 C C . TYR B 1 123 ? 3.799 24.849 23.463 1.00 12.11 122 TYR B C 1
ATOM 1971 O O . TYR B 1 123 ? 3.250 25.548 24.322 1.00 14.90 122 TYR B O 1
ATOM 1980 N N . PHE B 1 124 ? 4.182 25.311 22.281 1.00 10.90 123 PHE B N 1
ATOM 1981 C CA . PHE B 1 124 ? 3.976 26.700 21.891 1.00 12.16 123 PHE B CA 1
ATOM 1982 C C . PHE B 1 124 ? 2.801 26.786 20.933 1.00 13.35 123 PHE B C 1
ATOM 1983 O O . PHE B 1 124 ? 2.706 26.002 19.988 1.00 14.50 123 PHE B O 1
ATOM 1991 N N . LYS B 1 125 ? 1.893 27.722 21.193 1.00 16.02 124 LYS B N 1
ATOM 1992 C CA . LYS B 1 125 ? 0.688 27.870 20.379 1.00 18.07 124 LYS B CA 1
ATOM 1993 C C . LYS B 1 125 ? 0.280 29.334 20.321 1.00 22.17 124 LYS B C 1
ATOM 1994 O O . LYS B 1 125 ? 1.058 30.206 20.703 1.00 23.64 124 LYS B O 1
ATOM 2000 N N . GLY C 1 3 ? 10.991 -3.515 32.694 1.00 22.19 2 GLY C N 1
ATOM 2001 C CA . GLY C 1 3 ? 11.809 -3.376 31.504 1.00 21.94 2 GLY C CA 1
ATOM 2002 C C . GLY C 1 3 ? 12.552 -2.056 31.418 1.00 16.60 2 GLY C C 1
ATOM 2003 O O . GLY C 1 3 ? 12.751 -1.524 30.325 1.00 16.05 2 GLY C O 1
ATOM 2004 N N . LYS C 1 4 ? 12.954 -1.521 32.572 1.00 14.76 3 LYS C N 1
ATOM 2005 C CA . LYS C 1 4 ? 13.846 -0.364 32.602 1.00 14.36 3 LYS C CA 1
ATOM 2006 C C . LYS C 1 4 ? 15.204 -0.729 32.020 1.00 14.63 3 LYS C C 1
ATOM 2007 O O . LYS C 1 4 ? 15.798 -1.748 32.388 1.00 16.26 3 LYS C O 1
ATOM 2013 N N . THR C 1 5 ? 15.704 0.108 31.121 1.00 11.39 4 THR C N 1
ATOM 2014 C CA . THR C 1 5 ? 16.913 -0.240 30.398 1.00 12.34 4 THR C CA 1
ATOM 2015 C C . THR C 1 5 ? 17.519 1.045 29.833 1.00 10.68 4 THR C C 1
ATOM 2016 O O . THR C 1 5 ? 17.169 2.146 30.256 1.00 10.37 4 THR C O 1
ATOM 2020 N N . LEU C 1 6 ? 18.442 0.890 28.892 1.00 11.33 5 LEU C N 1
ATOM 2021 C CA . LEU C 1 6 ? 19.125 2.010 28.269 1.00 9.94 5 LEU C CA 1
ATOM 2022 C C . LEU C 1 6 ? 18.947 1.933 26.767 1.00 9.39 5 LEU C C 1
ATOM 2023 O O . LEU C 1 6 ? 18.919 0.846 26.179 1.00 9.84 5 LEU C O 1
ATOM 2028 N N . ARG C 1 7 ? 18.851 3.100 26.146 1.00 8.63 6 ARG C N 1
ATOM 2029 C CA . ARG C 1 7 ? 18.999 3.205 24.709 1.00 7.86 6 ARG C CA 1
ATOM 2030 C C . ARG C 1 7 ? 20.212 4.066 24.412 1.00 7.82 6 ARG C C 1
ATOM 2031 O O . ARG C 1 7 ? 20.650 4.870 25.242 1.00 9.07 6 ARG C O 1
ATOM 2039 N N . PHE C 1 8 ? 20.750 3.881 23.219 1.00 7.53 7 PHE C N 1
ATOM 2040 C CA . PHE C 1 8 ? 21.847 4.712 22.751 1.00 7.74 7 PHE C CA 1
ATOM 2041 C C . PHE C 1 8 ? 21.434 5.517 21.529 1.00 8.07 7 PHE C C 1
ATOM 2042 O O . PHE C 1 8 ? 20.517 5.140 20.784 1.00 8.19 7 PHE C O 1
ATOM 2050 N N . GLU C 1 9 ? 22.126 6.640 21.331 1.00 9.07 8 GLU C N 1
ATOM 2051 C CA . GLU C 1 9 ? 22.041 7.380 20.083 1.00 7.90 8 GLU C CA 1
ATOM 2052 C C . GLU C 1 9 ? 23.435 7.839 19.692 1.00 8.68 8 GLU C C 1
ATOM 2053 O O . GLU C 1 9 ? 24.121 8.491 20.485 1.00 10.19 8 GLU C O 1
ATOM 2059 N N . ILE C 1 10 ? 23.829 7.522 18.468 1.00 7.40 9 ILE C N 1
ATOM 2060 C CA . ILE C 1 10 ? 25.115 7.917 17.910 1.00 8.61 9 ILE C CA 1
ATOM 2061 C C . ILE C 1 10 ? 24.840 8.779 16.692 1.00 8.67 9 ILE C C 1
ATOM 2062 O O . ILE C 1 10 ? 23.954 8.467 15.892 1.00 9.18 9 ILE C O 1
ATOM 2067 N N . VAL C 1 11 ? 25.584 9.869 16.549 1.00 8.51 10 VAL C N 1
ATOM 2068 C CA . VAL C 1 11 ? 25.505 10.715 15.368 1.00 9.24 10 VAL C CA 1
ATOM 2069 C C . VAL C 1 11 ? 26.874 10.710 14.704 1.00 9.70 10 VAL C C 1
ATOM 2070 O O . VAL C 1 11 ? 27.893 10.938 15.369 1.00 10.56 10 VAL C O 1
ATOM 2074 N N . SER C 1 12 ? 26.897 10.449 13.395 1.00 9.80 11 SER C N 1
ATOM 2075 C CA . SER C 1 12 ? 28.145 10.426 12.646 1.00 10.39 11 SER C CA 1
ATOM 2076 C C . SER C 1 12 ? 27.991 11.146 11.316 1.00 10.97 11 SER C C 1
ATOM 2077 O O . SER C 1 12 ? 26.961 11.036 10.649 1.00 11.57 11 SER C O 1
ATOM 2080 N N . GLY C 1 13 ? 29.047 11.849 10.913 1.00 10.32 12 GLY C N 1
ATOM 2081 C CA . GLY C 1 13 ? 29.181 12.259 9.531 1.00 12.63 12 GLY C CA 1
ATOM 2082 C C . GLY C 1 13 ? 29.411 11.065 8.630 1.00 12.01 12 GLY C C 1
ATOM 2083 O O . GLY C 1 13 ? 29.671 9.952 9.078 1.00 14.57 12 GLY C O 1
ATOM 2084 N N . VAL C 1 14 ? 29.293 11.303 7.328 1.00 15.19 13 VAL C N 1
ATOM 2085 C CA . VAL C 1 14 ? 29.350 10.223 6.345 1.00 18.26 13 VAL C CA 1
ATOM 2086 C C . VAL C 1 14 ? 30.526 10.330 5.393 1.00 22.01 13 VAL C C 1
ATOM 2087 O O . VAL C 1 14 ? 30.729 9.404 4.592 1.00 27.63 13 VAL C O 1
ATOM 2091 N N . ASN C 1 15 ? 31.296 11.415 5.444 1.00 21.70 14 ASN C N 1
ATOM 2092 C CA . ASN C 1 15 ? 32.578 11.533 4.751 1.00 27.68 14 ASN C CA 1
ATOM 2093 C C . ASN C 1 15 ? 32.446 11.211 3.261 1.00 32.23 14 ASN C C 1
ATOM 2094 O O . ASN C 1 15 ? 33.041 10.265 2.740 1.00 32.38 14 ASN C O 1
ATOM 2099 N N . LYS C 1 16 ? 31.637 12.023 2.577 1.00 31.66 15 LYS C N 1
ATOM 2100 C CA . LYS C 1 16 ? 31.478 11.859 1.137 1.00 35.34 15 LYS C CA 1
ATOM 2101 C C . LYS C 1 16 ? 32.800 12.065 0.408 1.00 37.45 15 LYS C C 1
ATOM 2102 O O . LYS C 1 16 ? 33.021 11.473 -0.655 1.00 42.50 15 LYS C O 1
ATOM 2108 N N . GLY C 1 17 ? 33.693 12.885 0.972 1.00 37.35 16 GLY C N 1
ATOM 2109 C CA . GLY C 1 17 ? 35.031 13.135 0.481 1.00 38.06 16 GLY C CA 1
ATOM 2110 C C . GLY C 1 17 ? 36.031 12.030 0.733 1.00 39.06 16 GLY C C 1
ATOM 2111 O O . GLY C 1 17 ? 37.228 12.220 0.499 1.00 43.71 16 GLY C O 1
ATOM 2112 N N . TYR C 1 18 ? 35.574 10.878 1.223 1.00 37.34 17 TYR C N 1
ATOM 2113 C CA . TYR C 1 18 ? 36.412 9.695 1.379 1.00 36.69 17 TYR C CA 1
ATOM 2114 C C . TYR C 1 18 ? 35.772 8.432 0.827 1.00 39.78 17 TYR C C 1
ATOM 2115 O O . TYR C 1 18 ? 36.498 7.472 0.541 1.00 43.16 17 TYR C O 1
ATOM 2124 N N . PHE C 1 19 ? 34.448 8.404 0.650 1.00 39.92 18 PHE C N 1
ATOM 2125 C CA . PHE C 1 19 ? 33.739 7.251 0.116 1.00 36.49 18 PHE C CA 1
ATOM 2126 C C . PHE C 1 19 ? 33.063 7.521 -1.224 1.00 38.59 18 PHE C C 1
ATOM 2127 O O . PHE C 1 19 ? 32.483 6.593 -1.800 1.00 40.96 18 PHE C O 1
ATOM 2135 N N . HIS C 1 20 ? 33.106 8.757 -1.724 1.00 41.21 19 HIS C N 1
ATOM 2136 C CA . HIS C 1 20 ? 32.551 9.116 -3.034 1.00 39.49 19 HIS C CA 1
ATOM 2137 C C . HIS C 1 20 ? 31.083 8.708 -3.170 1.00 40.56 19 HIS C C 1
ATOM 2138 O O . HIS C 1 20 ? 30.673 8.088 -4.154 1.00 43.97 19 HIS C O 1
ATOM 2145 N N . THR C 1 21 ? 30.260 9.174 -2.233 1.00 38.13 20 THR C N 1
ATOM 2146 C CA . THR C 1 21 ? 28.811 8.798 -2.251 1.00 37.70 20 THR C CA 1
ATOM 2147 C C . THR C 1 21 ? 27.989 10.029 -2.499 1.00 37.61 20 THR C C 1
ATOM 2148 O O . THR C 1 21 ? 28.544 11.134 -2.459 1.00 42.16 20 THR C O 1
ATOM 2152 N N . ASN C 1 22 ? 26.688 9.844 -2.692 1.00 37.86 21 ASN C N 1
ATOM 2153 C CA . ASN C 1 22 ? 25.867 11.064 -2.801 1.00 39.06 21 ASN C CA 1
ATOM 2154 C C . ASN C 1 22 ? 24.572 10.940 -1.973 1.00 37.48 21 ASN C C 1
ATOM 2155 O O . ASN C 1 22 ? 24.472 11.692 -0.997 1.00 36.76 21 ASN C O 1
ATOM 2160 N N . SER C 1 23 ? 23.634 10.057 -2.304 1.00 29.08 22 SER C N 1
ATOM 2161 C CA . SER C 1 23 ? 22.289 10.131 -1.684 1.00 29.26 22 SER C CA 1
ATOM 2162 C C . SER C 1 23 ? 22.255 9.687 -0.223 1.00 26.34 22 SER C C 1
ATOM 2163 O O . SER C 1 23 ? 23.193 9.056 0.252 1.00 27.40 22 SER C O 1
ATOM 2166 N N . GLN C 1 24 ? 21.131 9.986 0.395 1.00 24.93 23 GLN C N 1
ATOM 2167 C CA . GLN C 1 24 ? 20.984 9.561 1.784 1.00 25.76 23 GLN C CA 1
ATOM 2168 C C . GLN C 1 24 ? 20.741 8.060 1.886 1.00 26.75 23 GLN C C 1
ATOM 2169 O O . GLN C 1 24 ? 21.176 7.419 2.851 1.00 20.17 23 GLN C O 1
ATOM 2175 N N . SER C 1 25 ? 20.039 7.481 0.908 1.00 24.09 24 SER C N 1
ATOM 2176 C CA . SER C 1 25 ? 19.861 6.033 0.905 1.00 25.27 24 SER C CA 1
ATOM 2177 C C . SER C 1 25 ? 21.201 5.325 0.762 1.00 23.30 24 SER C C 1
ATOM 2178 O O . SER C 1 25 ? 21.448 4.303 1.416 1.00 21.05 24 SER C O 1
ATOM 2181 N N . GLU C 1 26 ? 22.087 5.865 -0.078 1.00 23.97 25 GLU C N 1
ATOM 2182 C CA . GLU C 1 26 ? 23.413 5.281 -0.236 1.00 22.74 25 GLU C CA 1
ATOM 2183 C C . GLU C 1 26 ? 24.234 5.415 1.043 1.00 22.28 25 GLU C C 1
ATOM 2184 O O . GLU C 1 26 ? 25.000 4.511 1.395 1.00 20.54 25 GLU C O 1
ATOM 2190 N N . SER C 1 27 ? 24.066 6.523 1.767 1.00 19.64 26 SER C N 1
ATOM 2191 C CA . SER C 1 27 ? 24.772 6.683 3.032 1.00 19.25 26 SER C CA 1
ATOM 2192 C C . SER C 1 27 ? 24.256 5.708 4.082 1.00 15.81 26 SER C C 1
ATOM 2193 O O . SER C 1 27 ? 25.043 5.159 4.863 1.00 18.69 26 SER C O 1
ATOM 2196 N N . LEU C 1 28 ? 22.940 5.476 4.114 1.00 17.31 27 LEU C N 1
ATOM 2197 C CA . LEU C 1 28 ? 22.390 4.470 5.017 1.00 14.70 27 LEU C CA 1
ATOM 2198 C C . LEU C 1 28 ? 22.961 3.087 4.722 1.00 16.55 27 LEU C C 1
ATOM 2199 O O . LEU C 1 28 ? 23.201 2.298 5.643 1.00 14.89 27 LEU C O 1
ATOM 2204 N N . ASP C 1 29 ? 23.167 2.767 3.442 1.00 16.74 28 ASP C N 1
ATOM 2205 C CA . ASP C 1 29 ? 23.708 1.457 3.089 1.00 17.59 28 ASP C CA 1
ATOM 2206 C C . ASP C 1 29 ? 25.179 1.343 3.461 1.00 14.24 28 ASP C C 1
ATOM 2207 O O . ASP C 1 29 ? 25.629 0.285 3.918 1.00 15.62 28 ASP C O 1
ATOM 2212 N N . LEU C 1 30 ? 25.953 2.415 3.272 1.00 14.81 29 LEU C N 1
ATOM 2213 C CA . LEU C 1 30 ? 27.361 2.385 3.658 1.00 15.59 29 LEU C CA 1
ATOM 2214 C C . LEU C 1 30 ? 27.511 2.206 5.162 1.00 13.77 29 LEU C C 1
ATOM 2215 O O . LEU C 1 30 ? 28.251 1.332 5.629 1.00 13.81 29 LEU C O 1
ATOM 2220 N N . VAL C 1 31 ? 26.825 3.047 5.939 1.00 13.52 30 VAL C N 1
ATOM 2221 C CA . VAL C 1 31 ? 26.951 2.984 7.390 1.00 12.49 30 VAL C CA 1
ATOM 2222 C C . VAL C 1 31 ? 26.372 1.683 7.924 1.00 11.06 30 VAL C C 1
ATOM 2223 O O . VAL C 1 31 ? 26.948 1.062 8.825 1.00 11.93 30 VAL C O 1
ATOM 2227 N N . GLY C 1 32 ? 25.241 1.247 7.370 1.00 10.71 31 GLY C N 1
ATOM 2228 C CA . GLY C 1 32 ? 24.650 -0.007 7.805 1.00 12.16 31 GLY C CA 1
ATOM 2229 C C . GLY C 1 32 ? 25.559 -1.194 7.556 1.00 11.36 31 GLY C C 1
ATOM 2230 O O . GLY C 1 32 ? 25.648 -2.104 8.382 1.00 12.57 31 GLY C O 1
ATOM 2231 N N . GLY C 1 33 ? 26.246 -1.203 6.412 1.00 11.82 32 GLY C N 1
ATOM 2232 C CA . GLY C 1 33 ? 27.173 -2.288 6.134 1.00 13.09 32 GLY C CA 1
ATOM 2233 C C . GLY C 1 33 ? 28.330 -2.305 7.111 1.00 11.51 32 GLY C C 1
ATOM 2234 O O . GLY C 1 33 ? 28.761 -3.367 7.571 1.00 13.24 32 GLY C O 1
ATOM 2235 N N . ILE C 1 34 ? 28.845 -1.126 7.454 1.00 12.41 33 ILE C N 1
ATOM 2236 C CA . ILE C 1 34 ? 29.910 -1.050 8.445 1.00 10.71 33 ILE C CA 1
ATOM 2237 C C . ILE C 1 34 ? 29.409 -1.521 9.802 1.00 11.53 33 ILE C C 1
ATOM 2238 O O . ILE C 1 34 ? 30.078 -2.296 10.494 1.00 10.83 33 ILE C O 1
ATOM 2243 N N . TRP C 1 35 ? 28.210 -1.077 10.198 1.00 11.32 34 TRP C N 1
ATOM 2244 C CA . TRP C 1 35 ? 27.686 -1.487 11.496 1.00 10.04 34 TRP C CA 1
ATOM 2245 C C . TRP C 1 35 ? 27.492 -2.994 11.556 1.00 8.59 34 TRP C C 1
ATOM 2246 O O . TRP C 1 35 ? 27.846 -3.633 12.552 1.00 9.97 34 TRP C O 1
ATOM 2257 N N . GLN C 1 36 ? 26.927 -3.578 10.498 1.00 10.28 35 GLN C N 1
ATOM 2258 C CA . GLN C 1 36 ? 26.774 -5.029 10.451 1.00 11.95 35 GLN C CA 1
ATOM 2259 C C . GLN C 1 36 ? 28.090 -5.734 10.739 1.00 10.33 35 GLN C C 1
ATOM 2260 O O . GLN C 1 36 ? 28.133 -6.704 11.503 1.00 11.50 35 GLN C O 1
ATOM 2266 N N . LYS C 1 37 ? 29.181 -5.244 10.149 1.00 12.41 36 LYS C N 1
ATOM 2267 C CA . LYS C 1 37 ? 30.463 -5.918 10.301 1.00 11.77 36 LYS C CA 1
ATOM 2268 C C . LYS C 1 37 ? 31.017 -5.754 11.712 1.00 10.20 36 LYS C C 1
ATOM 2269 O O . LYS C 1 37 ? 31.445 -6.733 12.336 1.00 11.46 36 LYS C O 1
ATOM 2275 N N . ILE C 1 38 ? 31.020 -4.526 12.242 1.00 10.18 37 ILE C N 1
ATOM 2276 C CA . ILE C 1 38 ? 31.584 -4.335 13.575 1.00 9.32 37 ILE C CA 1
ATOM 2277 C C . ILE C 1 38 ? 30.709 -4.958 14.661 1.00 10.54 37 ILE C C 1
ATOM 2278 O O . ILE C 1 38 ? 31.225 -5.467 15.665 1.00 10.20 37 ILE C O 1
ATOM 2283 N N . ALA C 1 39 ? 29.385 -4.935 14.491 1.00 9.94 38 ALA C N 1
ATOM 2284 C CA . ALA C 1 39 ? 28.515 -5.589 15.465 1.00 10.57 38 ALA C CA 1
ATOM 2285 C C . ALA C 1 39 ? 28.765 -7.096 15.501 1.00 9.07 38 ALA C C 1
ATOM 2286 O O . ALA C 1 39 ? 28.854 -7.686 16.583 1.00 8.98 38 ALA C O 1
ATOM 2288 N N . LYS C 1 40 ? 28.903 -7.722 14.328 1.00 9.57 39 LYS C N 1
ATOM 2289 C CA . LYS C 1 40 ? 29.210 -9.150 14.285 1.00 10.27 39 LYS C CA 1
ATOM 2290 C C . LYS C 1 40 ? 30.543 -9.441 14.957 1.00 11.37 39 LYS C C 1
ATOM 2291 O O . LYS C 1 40 ? 30.661 -10.391 15.744 1.00 10.39 39 LYS C O 1
ATOM 2297 N N A GLU C 1 41 ? 31.563 -8.623 14.671 0.48 10.22 40 GLU C N 1
ATOM 2298 N N B GLU C 1 41 ? 31.561 -8.618 14.686 0.52 10.21 40 GLU C N 1
ATOM 2299 C CA A GLU C 1 41 ? 32.877 -8.804 15.282 0.48 10.25 40 GLU C CA 1
ATOM 2300 C CA B GLU C 1 41 ? 32.873 -8.840 15.286 0.52 10.25 40 GLU C CA 1
ATOM 2301 C C A GLU C 1 41 ? 32.781 -8.807 16.798 0.48 10.43 40 GLU C C 1
ATOM 2302 C C B GLU C 1 41 ? 32.807 -8.793 16.805 0.52 10.45 40 GLU C C 1
ATOM 2303 O O A GLU C 1 41 ? 33.350 -9.673 17.471 0.48 10.80 40 GLU C O 1
ATOM 2304 O O B GLU C 1 41 ? 33.410 -9.629 17.488 0.52 10.79 40 GLU C O 1
ATOM 2315 N N . GLU C 1 42 ? 32.076 -7.828 17.360 1.00 9.54 41 GLU C N 1
ATOM 2316 C CA . GLU C 1 42 ? 31.987 -7.746 18.809 1.00 10.76 41 GLU C CA 1
ATOM 2317 C C . GLU C 1 42 ? 31.150 -8.885 19.376 1.00 11.47 41 GLU C C 1
ATOM 2318 O O . GLU C 1 42 ? 31.447 -9.403 20.459 1.00 11.68 41 GLU C O 1
ATOM 2324 N N . PHE C 1 43 ? 30.090 -9.273 18.661 1.00 9.46 42 PHE C N 1
ATOM 2325 C CA . PHE C 1 43 ? 29.251 -10.394 19.073 1.00 10.77 42 PHE C CA 1
ATOM 2326 C C . PHE C 1 43 ? 30.073 -11.672 19.230 1.00 8.88 42 PHE C C 1
ATOM 2327 O O . PHE C 1 43 ? 29.854 -12.453 20.163 1.00 10.90 42 PHE C O 1
ATOM 2335 N N . GLU C 1 44 ? 31.050 -11.880 18.349 1.00 9.63 43 GLU C N 1
ATOM 2336 C CA . GLU C 1 44 ? 31.881 -13.075 18.452 1.00 10.91 43 GLU C CA 1
ATOM 2337 C C . GLU C 1 44 ? 32.746 -13.065 19.705 1.00 10.42 43 GLU C C 1
ATOM 2338 O O . GLU C 1 44 ? 33.064 -14.129 20.249 1.00 11.72 43 GLU C O 1
ATOM 2344 N N . LYS C 1 45 ? 33.115 -11.882 20.187 1.00 11.51 44 LYS C N 1
ATOM 2345 C CA . LYS C 1 45 ? 34.015 -11.781 21.329 1.00 13.19 44 LYS C CA 1
ATOM 2346 C C . LYS C 1 45 ? 33.286 -11.852 22.657 1.00 14.44 44 LYS C C 1
ATOM 2347 O O . LYS C 1 45 ? 33.799 -12.434 23.618 1.00 16.32 44 LYS C O 1
ATOM 2353 N N . SER C 1 46 ? 32.094 -11.262 22.729 1.00 12.54 45 SER C N 1
ATOM 2354 C CA . SER C 1 46 ? 31.390 -11.068 23.982 1.00 15.63 45 SER C CA 1
ATOM 2355 C C . SER C 1 46 ? 30.039 -11.755 24.033 1.00 12.61 45 SER C C 1
ATOM 2356 O O . SER C 1 46 ? 29.416 -11.759 25.100 1.00 15.02 45 SER C O 1
ATOM 2359 N N . ASN C 1 47 ? 29.565 -12.317 22.922 1.00 12.56 46 ASN C N 1
ATOM 2360 C CA . ASN C 1 47 ? 28.208 -12.843 22.807 1.00 11.27 46 ASN C CA 1
ATOM 2361 C C . ASN C 1 47 ? 27.142 -11.761 23.002 1.00 11.08 46 ASN C C 1
ATOM 2362 O O . ASN C 1 47 ? 25.993 -12.076 23.322 1.00 11.85 46 ASN C O 1
ATOM 2367 N N . ILE C 1 48 ? 27.496 -10.489 22.814 1.00 10.67 47 ILE C N 1
ATOM 2368 C CA . ILE C 1 48 ? 26.529 -9.392 22.824 1.00 10.00 47 ILE C CA 1
ATOM 2369 C C . ILE C 1 48 ? 26.432 -8.839 21.411 1.00 9.50 47 ILE C C 1
ATOM 2370 O O . ILE C 1 48 ? 27.414 -8.315 20.875 1.00 10.61 47 ILE C O 1
ATOM 2375 N N . TYR C 1 49 ? 25.239 -8.917 20.825 1.00 8.95 48 TYR C N 1
ATOM 2376 C CA . TYR C 1 49 ? 24.987 -8.340 19.515 1.00 8.85 48 TYR C CA 1
ATOM 2377 C C . TYR C 1 49 ? 24.211 -7.042 19.697 1.00 8.28 48 TYR C C 1
ATOM 2378 O O . TYR C 1 49 ? 23.109 -7.049 20.256 1.00 9.03 48 TYR C O 1
ATOM 2387 N N . VAL C 1 50 ? 24.758 -5.945 19.191 1.00 8.55 49 VAL C N 1
ATOM 2388 C CA . VAL C 1 50 ? 24.097 -4.644 19.263 1.00 8.09 49 VAL C CA 1
ATOM 2389 C C . VAL C 1 50 ? 23.562 -4.308 17.879 1.00 9.34 49 VAL C C 1
ATOM 2390 O O . VAL C 1 50 ? 24.324 -3.963 16.969 1.00 9.35 49 VAL C O 1
ATOM 2394 N N . SER C 1 51 ? 22.243 -4.410 17.712 1.00 8.81 50 SER C N 1
ATOM 2395 C CA . SER C 1 51 ? 21.622 -3.957 16.477 1.00 8.66 50 SER C CA 1
ATOM 2396 C C . SER C 1 51 ? 21.464 -2.436 16.490 1.00 8.61 50 SER C C 1
ATOM 2397 O O . SER C 1 51 ? 21.560 -1.779 17.530 1.00 10.17 50 SER C O 1
ATOM 2400 N N . ALA C 1 52 ? 21.190 -1.867 15.316 1.00 9.00 51 ALA C N 1
ATOM 2401 C CA . ALA C 1 52 ? 21.026 -0.421 15.236 1.00 9.35 51 ALA C CA 1
ATOM 2402 C C . ALA C 1 52 ? 19.954 -0.049 14.230 1.00 9.50 51 ALA C C 1
ATOM 2403 O O . ALA C 1 52 ? 19.874 -0.617 13.139 1.00 11.19 51 ALA C O 1
ATOM 2405 N N . VAL C 1 53 ? 19.125 0.916 14.613 1.00 8.19 52 VAL C N 1
ATOM 2406 C CA . VAL C 1 53 ? 18.244 1.611 13.689 1.00 9.01 52 VAL C CA 1
ATOM 2407 C C . VAL C 1 53 ? 19.005 2.817 13.173 1.00 9.30 52 VAL C C 1
ATOM 2408 O O . VAL C 1 53 ? 19.562 3.578 13.969 1.00 12.35 52 VAL C O 1
ATOM 2412 N N . ILE C 1 54 ? 19.047 2.991 11.853 1.00 8.91 53 ILE C N 1
ATOM 2413 C CA . ILE C 1 54 ? 19.824 4.059 11.227 1.00 9.19 53 ILE C CA 1
ATOM 2414 C C . ILE C 1 54 ? 18.885 4.969 10.457 1.00 11.13 53 ILE C C 1
ATOM 2415 O O . ILE C 1 54 ? 18.076 4.497 9.648 1.00 10.54 53 ILE C O 1
ATOM 2420 N N . LYS C 1 55 ? 19.005 6.276 10.696 1.00 10.73 54 LYS C N 1
ATOM 2421 C CA . LYS C 1 55 ? 18.131 7.271 10.107 1.00 11.09 54 LYS C CA 1
ATOM 2422 C C . LYS C 1 55 ? 18.942 8.296 9.323 1.00 11.74 54 LYS C C 1
ATOM 2423 O O . LYS C 1 55 ? 20.045 8.671 9.742 1.00 11.35 54 LYS C O 1
ATOM 2429 N N . PRO C 1 56 ? 18.416 8.769 8.194 1.00 13.77 55 PRO C N 1
ATOM 2430 C CA . PRO C 1 56 ? 19.077 9.837 7.444 1.00 13.80 55 PRO C CA 1
ATOM 2431 C C . PRO C 1 56 ? 18.863 11.166 8.141 1.00 11.50 55 PRO C C 1
ATOM 2432 O O . PRO C 1 56 ? 17.856 11.386 8.818 1.00 11.36 55 PRO C O 1
ATOM 2436 N N . SER C 1 57 ? 19.831 12.060 7.963 1.00 11.50 56 SER C N 1
ATOM 2437 C CA . SER C 1 57 ? 19.769 13.343 8.642 1.00 10.53 56 SER C CA 1
ATOM 2438 C C . SER C 1 57 ? 20.744 14.312 7.994 1.00 10.94 56 SER C C 1
ATOM 2439 O O . SER C 1 57 ? 21.602 13.937 7.190 1.00 11.55 56 SER C O 1
ATOM 2442 N N . LYS C 1 58 ? 20.600 15.571 8.372 1.00 9.35 57 LYS C N 1
ATOM 2443 C CA . LYS C 1 58 ? 21.656 16.555 8.223 1.00 10.55 57 LYS C CA 1
ATOM 2444 C C . LYS C 1 58 ? 21.911 17.176 9.587 1.00 10.26 57 LYS C C 1
ATOM 2445 O O . LYS C 1 58 ? 21.027 17.220 10.443 1.00 13.64 57 LYS C O 1
ATOM 2451 N N . THR C 1 59 ? 23.129 17.643 9.804 1.00 10.23 58 THR C N 1
ATOM 2452 C CA . THR C 1 59 ? 23.472 18.302 11.056 1.00 9.55 58 THR C CA 1
ATOM 2453 C C . THR C 1 59 ? 23.901 19.732 10.768 1.00 9.21 58 THR C C 1
ATOM 2454 O O . THR C 1 59 ? 24.786 19.973 9.939 1.00 10.05 58 THR C O 1
ATOM 2458 N N . VAL C 1 60 ? 23.274 20.673 11.452 1.00 8.81 59 VAL C N 1
ATOM 2459 C CA . VAL C 1 60 ? 23.476 22.091 11.215 1.00 10.04 59 VAL C CA 1
ATOM 2460 C C . VAL C 1 60 ? 24.398 22.638 12.289 1.00 10.48 59 VAL C C 1
ATOM 2461 O O . VAL C 1 60 ? 24.086 22.572 13.483 1.00 10.00 59 VAL C O 1
ATOM 2465 N N . TYR C 1 61 ? 25.528 23.195 11.865 1.00 8.72 60 TYR C N 1
ATOM 2466 C CA . TYR C 1 61 ? 26.423 23.917 12.757 1.00 9.48 60 TYR C CA 1
ATOM 2467 C C . TYR C 1 61 ? 27.026 25.072 11.965 1.00 8.82 60 TYR C C 1
ATOM 2468 O O . TYR C 1 61 ? 26.638 25.330 10.821 1.00 9.78 60 TYR C O 1
ATOM 2477 N N . ASN C 1 62 ? 27.950 25.798 12.578 1.00 9.99 61 ASN C N 1
ATOM 2478 C CA . ASN C 1 62 ? 28.409 27.047 11.990 1.00 10.53 61 ASN C CA 1
ATOM 2479 C C . ASN C 1 62 ? 29.191 26.765 10.707 1.00 9.31 61 ASN C C 1
ATOM 2480 O O . ASN C 1 62 ? 30.073 25.903 10.685 1.00 9.95 61 ASN C O 1
ATOM 2485 N N . GLN C 1 63 ? 28.852 27.487 9.631 1.00 11.14 62 GLN C N 1
ATOM 2486 C CA . GLN C 1 63 ? 29.607 27.359 8.385 1.00 11.72 62 GLN C CA 1
ATOM 2487 C C . GLN C 1 63 ? 31.087 27.654 8.587 1.00 13.04 62 GLN C C 1
ATOM 2488 O O . GLN C 1 63 ? 31.938 27.080 7.894 1.00 13.51 62 GLN C O 1
ATOM 2494 N N . GLU C 1 64 ? 31.413 28.525 9.539 1.00 11.82 63 GLU C N 1
ATOM 2495 C CA . GLU C 1 64 ? 32.807 28.855 9.795 1.00 13.69 63 GLU C CA 1
ATOM 2496 C C . GLU C 1 64 ? 33.587 27.640 10.265 1.00 14.33 63 GLU C C 1
ATOM 2497 O O . GLU C 1 64 ? 34.799 27.554 10.043 1.00 16.03 63 GLU C O 1
ATOM 2503 N N . TRP C 1 65 ? 32.917 26.690 10.913 1.00 12.34 64 TRP C N 1
ATOM 2504 C CA . TRP C 1 65 ? 33.557 25.484 11.418 1.00 11.78 64 TRP C CA 1
ATOM 2505 C C . TRP C 1 65 ? 33.533 24.350 10.404 1.00 11.31 64 TRP C C 1
ATOM 2506 O O . TRP C 1 65 ? 33.919 23.225 10.735 1.00 14.49 64 TRP C O 1
ATOM 2517 N N . GLY C 1 66 ? 33.084 24.623 9.183 1.00 12.09 65 GLY C N 1
ATOM 2518 C CA . GLY C 1 66 ? 33.121 23.658 8.106 1.00 14.24 65 GLY C CA 1
ATOM 2519 C C . GLY C 1 66 ? 31.778 23.104 7.691 1.00 11.96 65 GLY C C 1
ATOM 2520 O O . GLY C 1 66 ? 31.735 22.264 6.784 1.00 16.04 65 GLY C O 1
ATOM 2521 N N . CYS C 1 67 ? 30.690 23.512 8.323 1.00 10.51 66 CYS C N 1
ATOM 2522 C CA . CYS C 1 67 ? 29.391 22.987 7.931 1.00 10.71 66 CYS C CA 1
ATOM 2523 C C . CYS C 1 67 ? 28.983 23.565 6.582 1.00 11.80 66 CYS C C 1
ATOM 2524 O O . CYS C 1 67 ? 29.069 24.780 6.386 1.00 12.62 66 CYS C O 1
ATOM 2527 N N . PRO C 1 68 ? 28.516 22.745 5.645 1.00 10.63 67 PRO C N 1
ATOM 2528 C CA . PRO C 1 68 ? 27.921 23.293 4.423 1.00 11.52 67 PRO C CA 1
ATOM 2529 C C . PRO C 1 68 ? 26.701 24.138 4.760 1.00 13.05 67 PRO C C 1
ATOM 2530 O O . PRO C 1 68 ? 26.057 23.962 5.799 1.00 12.72 67 PRO C O 1
ATOM 2534 N N . GLU C 1 69 ? 26.375 25.073 3.874 1.00 12.08 68 GLU C N 1
ATOM 2535 C CA . GLU C 1 69 ? 25.117 25.789 4.039 1.00 12.76 68 GLU C CA 1
ATOM 2536 C C . GLU C 1 69 ? 23.964 24.791 4.076 1.00 11.23 68 GLU C C 1
ATOM 2537 O O . GLU C 1 69 ? 23.900 23.872 3.252 1.00 14.08 68 GLU C O 1
ATOM 2543 N N . ASN C 1 70 ? 23.075 24.960 5.057 1.00 10.83 69 ASN C N 1
ATOM 2544 C CA . ASN C 1 70 ? 21.885 24.153 5.320 1.00 11.90 69 ASN C CA 1
ATOM 2545 C C . ASN C 1 70 ? 22.190 22.846 6.055 1.00 12.51 69 ASN C C 1
ATOM 2546 O O . ASN C 1 70 ? 21.253 22.123 6.398 1.00 14.09 69 ASN C O 1
ATOM 2551 N N . GLY C 1 71 ? 23.451 22.510 6.297 1.00 11.16 70 GLY C N 1
ATOM 2552 C CA . GLY C 1 71 ? 23.789 21.351 7.097 1.00 10.32 70 GLY C CA 1
ATOM 2553 C C . GLY C 1 71 ? 24.649 20.321 6.400 1.00 11.80 70 GLY C C 1
ATOM 2554 O O . GLY C 1 71 ? 24.712 20.271 5.167 1.00 13.86 70 GLY C O 1
ATOM 2555 N N . GLU C 1 72 ? 25.306 19.491 7.201 1.00 10.52 71 GLU C N 1
ATOM 2556 C CA . GLU C 1 72 ? 26.164 18.413 6.739 1.00 11.48 71 GLU C CA 1
ATOM 2557 C C . GLU C 1 72 ? 25.386 17.105 6.771 1.00 12.15 71 GLU C C 1
ATOM 2558 O O . GLU C 1 72 ? 24.716 16.801 7.758 1.00 11.59 71 GLU C O 1
ATOM 2564 N N . GLU C 1 73 ? 25.526 16.296 5.724 1.00 11.65 72 GLU C N 1
ATOM 2565 C CA . GLU C 1 73 ? 24.881 14.989 5.716 1.00 12.50 72 GLU C CA 1
ATOM 2566 C C . GLU C 1 73 ? 25.418 14.131 6.852 1.00 11.79 72 GLU C C 1
ATOM 2567 O O . GLU C 1 73 ? 26.631 14.015 7.042 1.00 12.47 72 GLU C O 1
ATOM 2573 N N . THR C 1 74 ? 24.509 13.525 7.612 1.00 10.85 73 THR C N 1
ATOM 2574 C CA . THR C 1 74 ? 24.876 12.708 8.756 1.00 10.17 73 THR C CA 1
ATOM 2575 C C . THR C 1 74 ? 23.943 11.506 8.843 1.00 8.71 73 THR C C 1
ATOM 2576 O O . THR C 1 74 ? 22.925 11.422 8.150 1.00 11.12 73 THR C O 1
ATOM 2580 N N . VAL C 1 75 ? 24.304 10.575 9.715 1.00 9.59 74 VAL C N 1
ATOM 2581 C CA . VAL C 1 75 ? 23.441 9.450 10.045 1.00 11.29 74 VAL C CA 1
ATOM 2582 C C . VAL C 1 75 ? 23.283 9.390 11.556 1.00 9.62 74 VAL C C 1
ATOM 2583 O O . VAL C 1 75 ? 24.203 9.726 12.310 1.00 11.59 74 VAL C O 1
ATOM 2587 N N . VAL C 1 76 ? 22.095 8.980 11.994 1.00 8.66 75 VAL C N 1
ATOM 2588 C CA . VAL C 1 76 ? 21.797 8.784 13.405 1.00 8.74 75 VAL C CA 1
ATOM 2589 C C . VAL C 1 76 ? 21.540 7.303 13.607 1.00 9.53 75 VAL C C 1
ATOM 2590 O O . VAL C 1 76 ? 20.697 6.720 12.918 1.00 10.34 75 VAL C O 1
ATOM 2594 N N . LEU C 1 77 ? 22.248 6.699 14.551 1.00 7.95 76 LEU C N 1
ATOM 2595 C CA . LEU C 1 77 ? 22.051 5.295 14.886 1.00 7.28 76 LEU C CA 1
ATOM 2596 C C . LEU C 1 77 ? 21.539 5.194 16.313 1.00 8.12 76 LEU C C 1
ATOM 2597 O O . LEU C 1 77 ? 22.052 5.872 17.210 1.00 9.29 76 LEU C O 1
ATOM 2602 N N . THR C 1 78 ? 20.528 4.357 16.527 1.00 7.69 77 THR C N 1
ATOM 2603 C CA . THR C 1 78 ? 19.978 4.165 17.856 1.00 8.67 77 THR C CA 1
ATOM 2604 C C . THR C 1 78 ? 19.780 2.679 18.114 1.00 8.86 77 THR C C 1
ATOM 2605 O O . THR C 1 78 ? 19.649 1.866 17.189 1.00 9.74 77 THR C O 1
ATOM 2609 N N . GLY C 1 79 ? 19.711 2.335 19.392 1.00 8.29 78 GLY C N 1
ATOM 2610 C CA . GLY C 1 79 ? 19.374 0.974 19.763 1.00 9.60 78 GLY C CA 1
ATOM 2611 C C . GLY C 1 79 ? 19.047 0.928 21.234 1.00 9.06 78 GLY C C 1
ATOM 2612 O O . GLY C 1 79 ? 19.113 1.935 21.937 1.00 11.14 78 GLY C O 1
ATOM 2613 N N . VAL C 1 80 ? 18.671 -0.251 21.701 1.00 10.51 79 VAL C N 1
ATOM 2614 C CA . VAL C 1 80 ? 18.154 -0.377 23.059 1.00 10.32 79 VAL C CA 1
ATOM 2615 C C . VAL C 1 80 ? 18.542 -1.750 23.585 1.00 10.62 79 VAL C C 1
ATOM 2616 O O . VAL C 1 80 ? 18.537 -2.737 22.843 1.00 10.91 79 VAL C O 1
ATOM 2620 N N . ALA C 1 81 ? 18.888 -1.813 24.864 1.00 9.41 80 ALA C N 1
ATOM 2621 C CA . ALA C 1 81 ? 19.268 -3.080 25.476 1.00 10.08 80 ALA C CA 1
ATOM 2622 C C . ALA C 1 81 ? 18.007 -3.846 25.847 1.00 10.66 80 ALA C C 1
ATOM 2623 O O . ALA C 1 81 ? 17.154 -3.346 26.589 1.00 12.47 80 ALA C O 1
ATOM 2625 N N . ASN C 1 82 ? 17.887 -5.056 25.326 1.00 10.40 81 ASN C N 1
ATOM 2626 C CA . ASN C 1 82 ? 16.705 -5.883 25.525 1.00 10.65 81 ASN C CA 1
ATOM 2627 C C . ASN C 1 82 ? 17.132 -7.076 26.367 1.00 11.97 81 ASN C C 1
ATOM 2628 O O . ASN C 1 82 ? 18.037 -7.812 25.974 1.00 11.15 81 ASN C O 1
ATOM 2633 N N . GLU C 1 83 ? 16.499 -7.254 27.530 1.00 13.75 82 GLU C N 1
ATOM 2634 C CA . GLU C 1 83 ? 16.873 -8.350 28.420 1.00 16.53 82 GLU C CA 1
ATOM 2635 C C . GLU C 1 83 ? 16.752 -9.723 27.763 1.00 17.40 82 GLU C C 1
ATOM 2636 O O . GLU C 1 83 ? 17.400 -10.672 28.220 1.00 19.01 82 GLU C O 1
ATOM 2642 N N . GLU C 1 84 ? 15.946 -9.856 26.707 1.00 15.82 83 GLU C N 1
ATOM 2643 C CA . GLU C 1 84 ? 15.877 -11.120 25.978 1.00 17.94 83 GLU C CA 1
ATOM 2644 C C . GLU C 1 84 ? 17.206 -11.470 25.314 1.00 16.82 83 GLU C C 1
ATOM 2645 O O . GLU C 1 84 ? 17.481 -12.652 25.063 1.00 19.97 83 GLU C O 1
ATOM 2651 N N . PHE C 1 85 ? 18.047 -10.469 25.047 1.00 14.63 84 PHE C N 1
ATOM 2652 C CA . PHE C 1 85 ? 19.263 -10.655 24.274 1.00 15.06 84 PHE C CA 1
ATOM 2653 C C . PHE C 1 85 ? 20.544 -10.360 25.037 1.00 17.62 84 PHE C C 1
ATOM 2654 O O . PHE C 1 85 ? 21.613 -10.801 24.596 1.00 23.44 84 PHE C O 1
ATOM 2662 N N . VAL C 1 86 ? 20.482 -9.645 26.155 1.00 13.85 85 VAL C N 1
ATOM 2663 C CA . VAL C 1 86 ? 21.681 -9.316 26.920 1.00 14.58 85 VAL C CA 1
ATOM 2664 C C . VAL C 1 86 ? 21.351 -9.336 28.408 1.00 15.91 85 VAL C C 1
ATOM 2665 O O . VAL C 1 86 ? 20.292 -8.857 28.831 1.00 17.91 85 VAL C O 1
ATOM 2669 N N . ASP C 1 87 ? 22.255 -9.916 29.202 1.00 20.12 86 ASP C N 1
ATOM 2670 C CA . ASP C 1 87 ? 22.014 -10.111 30.627 1.00 20.62 86 ASP C CA 1
ATOM 2671 C C . ASP C 1 87 ? 22.442 -8.932 31.486 1.00 21.72 86 ASP C C 1
ATOM 2672 O O . ASP C 1 87 ? 21.862 -8.718 32.556 1.00 25.85 86 ASP C O 1
ATOM 2677 N N . ASP C 1 88 ? 23.446 -8.172 31.061 1.00 16.82 87 ASP C N 1
ATOM 2678 C CA . ASP C 1 88 ? 24.065 -7.147 31.897 1.00 18.31 87 ASP C CA 1
ATOM 2679 C C . ASP C 1 88 ? 24.087 -5.842 31.116 1.00 16.46 87 ASP C C 1
ATOM 2680 O O . ASP C 1 88 ? 24.841 -5.702 30.149 1.00 14.42 87 ASP C O 1
ATOM 2685 N N . ILE C 1 89 ? 23.282 -4.878 31.559 1.00 16.33 88 ILE C N 1
ATOM 2686 C CA . ILE C 1 89 ? 23.188 -3.600 30.863 1.00 15.67 88 ILE C CA 1
ATOM 2687 C C . ILE C 1 89 ? 24.522 -2.866 30.871 1.00 17.32 88 ILE C C 1
ATOM 2688 O O . ILE C 1 89 ? 24.856 -2.168 29.906 1.00 15.82 88 ILE C O 1
ATOM 2693 N N . GLU C 1 90 ? 25.313 -3.013 31.941 1.00 17.31 89 GLU C N 1
ATOM 2694 C CA . GLU C 1 90 ? 26.623 -2.365 31.973 1.00 16.13 89 GLU C CA 1
ATOM 2695 C C . GLU C 1 90 ? 27.536 -2.916 30.886 1.00 15.01 89 GLU C C 1
ATOM 2696 O O . GLU C 1 90 ? 28.305 -2.166 30.270 1.00 16.69 89 GLU C O 1
ATOM 2702 N N . LYS C 1 91 ? 27.492 -4.231 30.661 1.00 15.93 90 LYS C N 1
ATOM 2703 C CA . LYS C 1 91 ? 28.304 -4.822 29.605 1.00 15.86 90 LYS C CA 1
ATOM 2704 C C . LYS C 1 91 ? 27.820 -4.383 28.232 1.00 13.82 90 LYS C C 1
ATOM 2705 O O . LYS C 1 91 ? 28.632 -4.103 27.343 1.00 13.50 90 LYS C O 1
ATOM 2711 N N . TRP C 1 92 ? 26.499 -4.300 28.050 1.00 13.20 91 TRP C N 1
ATOM 2712 C CA . TRP C 1 92 ? 25.959 -3.787 26.799 1.00 13.14 91 TRP C CA 1
ATOM 2713 C C . TRP C 1 92 ? 26.439 -2.362 26.552 1.00 10.98 91 TRP C C 1
ATOM 2714 O O . TRP C 1 92 ? 26.887 -2.024 25.450 1.00 10.50 91 TRP C O 1
ATOM 2725 N N . LYS C 1 93 ? 26.388 -1.524 27.586 1.00 11.21 92 LYS C N 1
ATOM 2726 C CA . LYS C 1 93 ? 26.793 -0.134 27.438 1.00 12.12 92 LYS C CA 1
ATOM 2727 C C . LYS C 1 93 ? 28.253 -0.042 27.022 1.00 12.65 92 LYS C C 1
ATOM 2728 O O . LYS C 1 93 ? 28.602 0.711 26.107 1.00 12.78 92 LYS C O 1
ATOM 2734 N N . ASP C 1 94 ? 29.122 -0.830 27.667 1.00 13.46 93 ASP C N 1
ATOM 2735 C CA . ASP C 1 94 ? 30.533 -0.832 27.291 1.00 13.51 93 ASP C CA 1
ATOM 2736 C C . ASP C 1 94 ? 30.726 -1.311 25.856 1.00 11.78 93 ASP C C 1
ATOM 2737 O O . ASP C 1 94 ? 31.608 -0.819 25.142 1.00 12.83 93 ASP C O 1
ATOM 2742 N N . THR C 1 95 ? 29.908 -2.269 25.415 1.00 11.22 94 THR C N 1
ATOM 2743 C CA . THR C 1 95 ? 29.972 -2.730 24.033 1.00 12.46 94 THR C CA 1
ATOM 2744 C C . THR C 1 95 ? 29.566 -1.630 23.057 1.00 10.43 94 THR C C 1
ATOM 2745 O O . THR C 1 95 ? 30.196 -1.460 22.005 1.00 10.52 94 THR C O 1
ATOM 2749 N N . VAL C 1 96 ? 28.502 -0.883 23.379 1.00 9.94 95 VAL C N 1
ATOM 2750 C CA . VAL C 1 96 ? 28.070 0.218 22.518 1.00 10.20 95 VAL C CA 1
ATOM 2751 C C . VAL C 1 96 ? 29.171 1.256 22.383 1.00 8.89 95 VAL C C 1
ATOM 2752 O O . VAL C 1 96 ? 29.440 1.764 21.289 1.00 10.50 95 VAL C O 1
ATOM 2756 N N . ILE C 1 97 ? 29.829 1.584 23.495 1.00 10.06 96 ILE C N 1
ATOM 2757 C CA . ILE C 1 97 ? 30.923 2.550 23.459 1.00 12.95 96 ILE C CA 1
ATOM 2758 C C . ILE C 1 97 ? 32.051 2.054 22.559 1.00 11.14 96 ILE C C 1
ATOM 2759 O O . ILE C 1 97 ? 32.602 2.813 21.752 1.00 10.60 96 ILE C O 1
ATOM 2764 N N . LYS C 1 98 ? 32.405 0.771 22.673 1.00 11.78 97 LYS C N 1
ATOM 2765 C CA . LYS C 1 98 ? 33.426 0.209 21.793 1.00 9.81 97 LYS C CA 1
ATOM 2766 C C . LYS C 1 98 ? 33.021 0.318 20.330 1.00 11.10 97 LYS C C 1
ATOM 2767 O O . LYS C 1 98 ? 33.834 0.685 19.471 1.00 11.86 97 LYS C O 1
ATOM 2773 N N . LEU C 1 99 ? 31.762 -0.004 20.023 1.00 9.67 98 LEU C N 1
ATOM 2774 C CA . LEU C 1 99 ? 31.288 0.080 18.647 1.00 10.53 98 LEU C CA 1
ATOM 2775 C C . LEU C 1 99 ? 31.289 1.518 18.143 1.00 8.81 98 LEU C C 1
ATOM 2776 O O . LEU C 1 99 ? 31.608 1.773 16.973 1.00 10.42 98 LEU C O 1
ATOM 2781 N N . ALA C 1 100 ? 30.895 2.465 19.006 1.00 9.32 99 ALA C N 1
ATOM 2782 C CA . ALA C 1 100 ? 30.883 3.876 18.626 1.00 9.38 99 ALA C CA 1
ATOM 2783 C C . ALA C 1 100 ? 32.281 4.349 18.260 1.00 9.37 99 ALA C C 1
ATOM 2784 O O . ALA C 1 100 ? 32.469 5.040 17.252 1.00 10.49 99 ALA C O 1
ATOM 2786 N N . LYS C 1 101 ? 33.279 3.969 19.062 1.00 10.87 100 LYS C N 1
ATOM 2787 C CA . LYS C 1 101 ? 34.651 4.358 18.758 1.00 10.36 100 LYS C CA 1
ATOM 2788 C C . LYS C 1 101 ? 35.133 3.691 17.474 1.00 12.55 100 LYS C C 1
ATOM 2789 O O . LYS C 1 101 ? 35.850 4.309 16.674 1.00 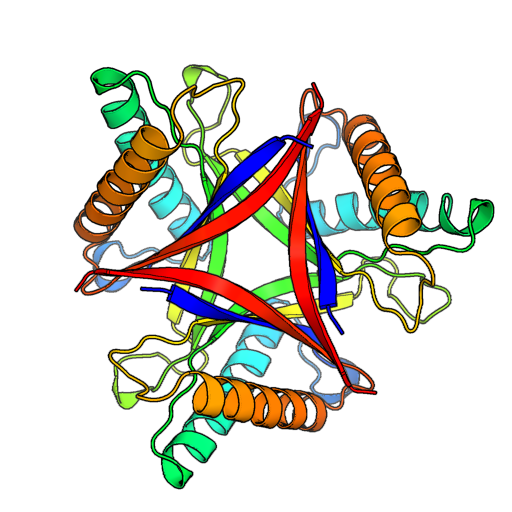13.97 100 LYS C O 1
ATOM 2795 N N . GLU C 1 102 ? 34.733 2.435 17.247 1.00 11.44 101 GLU C N 1
ATOM 2796 C CA . GLU C 1 102 ? 35.097 1.764 16.004 1.00 11.21 101 GLU C CA 1
ATOM 2797 C C . GLU C 1 102 ? 34.417 2.417 14.809 1.00 12.93 101 GLU C C 1
ATOM 2798 O O . GLU C 1 102 ? 35.043 2.610 13.761 1.00 13.62 101 GLU C O 1
ATOM 2804 N N . LEU C 1 103 ? 33.137 2.776 14.951 1.00 10.53 102 LEU C N 1
ATOM 2805 C CA . LEU C 1 103 ? 32.441 3.451 13.862 1.00 10.11 102 LEU C CA 1
ATOM 2806 C C . LEU C 1 103 ? 33.118 4.772 13.516 1.00 10.94 102 LEU C C 1
ATOM 2807 O O . LEU C 1 103 ? 33.265 5.112 12.335 1.00 11.93 102 LEU C O 1
ATOM 2812 N N . LYS C 1 104 ? 33.517 5.536 14.535 1.00 10.93 103 LYS C N 1
ATOM 2813 C CA . LYS C 1 104 ? 34.216 6.794 14.302 1.00 12.72 103 LYS C CA 1
ATOM 2814 C C . LYS C 1 104 ? 35.449 6.581 13.435 1.00 13.85 103 LYS C C 1
ATOM 2815 O O . LYS C 1 104 ? 35.694 7.344 12.491 1.00 13.65 103 LYS C O 1
ATOM 2821 N N . ASN C 1 105 ? 36.215 5.530 13.721 1.00 13.45 104 ASN C N 1
ATOM 2822 C CA . ASN C 1 105 ? 37.407 5.251 12.932 1.00 14.87 104 ASN C CA 1
ATOM 2823 C C . ASN C 1 105 ? 37.047 4.799 11.521 1.00 16.94 104 ASN C C 1
ATOM 2824 O O . ASN C 1 105 ? 37.603 5.304 10.536 1.00 17.21 104 ASN C O 1
ATOM 2829 N N . GLN C 1 106 ? 36.110 3.858 11.402 1.00 14.92 105 GLN C N 1
ATOM 2830 C CA . GLN C 1 106 ? 35.719 3.357 10.087 1.00 16.50 105 GLN C CA 1
ATOM 2831 C C . GLN C 1 106 ? 35.155 4.464 9.202 1.00 17.58 105 GLN C C 1
ATOM 2832 O O . GLN C 1 106 ? 35.354 4.446 7.981 1.00 19.56 105 GLN C O 1
ATOM 2838 N N . MET C 1 107 ? 34.462 5.439 9.788 1.00 13.91 106 MET C N 1
ATOM 2839 C CA . MET C 1 107 ? 33.898 6.535 9.016 1.00 16.36 106 MET C CA 1
ATOM 2840 C C . MET C 1 107 ? 34.874 7.687 8.828 1.00 17.40 106 MET C C 1
ATOM 2841 O O . MET C 1 107 ? 34.517 8.679 8.181 1.00 18.61 106 MET C O 1
ATOM 2846 N N . LYS C 1 108 ? 36.082 7.576 9.384 1.00 15.93 107 LYS C N 1
ATOM 2847 C CA . LYS C 1 108 ? 37.121 8.603 9.270 1.00 16.56 107 LYS C CA 1
ATOM 2848 C C . LYS C 1 108 ? 36.615 9.957 9.758 1.00 18.35 107 LYS C C 1
ATOM 2849 O O . LYS C 1 108 ? 36.802 10.989 9.109 1.00 18.53 107 LYS C O 1
ATOM 2855 N N . GLN C 1 109 ? 35.967 9.943 10.919 1.00 13.64 108 GLN C N 1
ATOM 2856 C CA . GLN C 1 109 ? 35.397 11.138 11.518 1.00 14.00 108 GLN C CA 1
ATOM 2857 C C . GLN C 1 109 ? 36.316 11.691 12.598 1.00 12.85 108 GLN C C 1
ATOM 2858 O O . GLN C 1 109 ? 36.853 10.941 13.418 1.00 12.56 108 GLN C O 1
ATOM 2864 N N . SER C 1 110 ? 36.471 13.018 12.608 1.00 13.04 109 SER C N 1
ATOM 2865 C CA . SER C 1 110 ? 37.259 13.671 13.647 1.00 16.34 109 SER C CA 1
ATOM 2866 C C . SER C 1 110 ? 36.572 13.590 15.003 1.00 12.92 109 SER C C 1
ATOM 2867 O O . SER C 1 110 ? 37.236 13.501 16.039 1.00 13.32 109 SER C O 1
ATOM 2870 N N . THR C 1 111 ? 35.240 13.650 15.024 1.00 11.17 110 THR C N 1
ATOM 2871 C CA . THR C 1 111 ? 34.482 13.625 16.270 1.00 13.04 110 THR C CA 1
ATOM 2872 C C . THR C 1 111 ? 33.270 12.721 16.105 1.00 9.98 110 THR C C 1
ATOM 2873 O O . THR C 1 111 ? 32.850 12.412 14.989 1.00 10.96 110 THR C O 1
ATOM 2877 N N . LEU C 1 112 ? 32.705 12.308 17.237 1.00 10.45 111 LEU C N 1
ATOM 2878 C CA . LEU C 1 112 ? 31.475 11.523 17.220 1.00 9.34 111 LEU C CA 1
ATOM 2879 C C . LEU C 1 112 ? 30.823 11.625 18.587 1.00 10.61 111 LEU C C 1
ATOM 2880 O O . LEU C 1 112 ? 31.516 11.688 19.604 1.00 11.69 111 LEU C O 1
ATOM 2885 N N . THR C 1 113 ? 29.490 11.646 18.611 1.00 8.84 112 THR C N 1
ATOM 2886 C CA . THR C 1 113 ? 28.743 11.655 19.863 1.00 9.61 112 THR C CA 1
ATOM 2887 C C . THR C 1 113 ? 28.034 10.324 20.064 1.00 8.28 112 THR C C 1
ATOM 2888 O O . THR C 1 113 ? 27.524 9.724 19.112 1.00 9.21 112 THR C O 1
ATOM 2892 N N . CYS C 1 114 ? 28.009 9.880 21.315 1.00 8.43 113 CYS C N 1
ATOM 2893 C CA . CYS C 1 114 ? 27.274 8.685 21.708 1.00 8.81 113 CYS C CA 1
ATOM 2894 C C . CYS C 1 114 ? 26.572 8.985 23.021 1.00 9.93 113 CYS C C 1
ATOM 2895 O O . CYS C 1 114 ? 27.231 9.284 24.019 1.00 10.31 113 CYS C O 1
ATOM 2898 N N . GLU C 1 115 ? 25.244 8.928 23.022 1.00 8.85 114 GLU C N 1
ATOM 2899 C CA . GLU C 1 115 ? 24.452 9.218 24.208 1.00 10.60 114 GLU C CA 1
ATOM 2900 C C . GLU C 1 115 ? 23.752 7.968 24.714 1.00 9.58 114 GLU C C 1
ATOM 2901 O O . GLU C 1 115 ? 23.440 7.054 23.945 1.00 11.36 114 GLU C O 1
ATOM 2907 N N . PHE C 1 116 ? 23.499 7.948 26.018 1.00 8.93 115 PHE C N 1
ATOM 2908 C CA . PHE C 1 116 ? 22.693 6.917 26.647 1.00 8.20 115 PHE C CA 1
ATOM 2909 C C . PHE C 1 116 ? 21.540 7.591 27.361 1.00 9.45 115 PHE C C 1
ATOM 2910 O O . PHE C 1 116 ? 21.736 8.577 28.079 1.00 9.87 115 PHE C O 1
ATOM 2918 N N . ILE C 1 117 ? 20.348 7.053 27.157 1.00 8.29 116 ILE C N 1
ATOM 2919 C CA . ILE C 1 117 ? 19.111 7.603 27.688 1.00 9.12 116 ILE C CA 1
ATOM 2920 C C . ILE C 1 117 ? 18.371 6.484 28.400 1.00 7.86 116 ILE C C 1
ATOM 2921 O O . ILE C 1 117 ? 18.270 5.369 27.878 1.00 9.22 116 ILE C O 1
ATOM 2926 N N . GLU C 1 118 ? 17.836 6.783 29.577 1.00 9.58 117 GLU C N 1
ATOM 2927 C CA . GLU C 1 118 ? 17.026 5.803 30.285 1.00 9.54 117 GLU C CA 1
ATOM 2928 C C . GLU C 1 118 ? 15.692 5.618 29.577 1.00 8.99 117 GLU C C 1
ATOM 2929 O O . GLU C 1 118 ? 15.057 6.587 29.145 1.00 10.39 117 GLU C O 1
ATOM 2935 N N . THR C 1 119 ? 15.266 4.367 29.460 1.00 8.97 118 THR C N 1
ATOM 2936 C CA . THR C 1 119 ? 14.055 4.051 28.724 1.00 9.95 118 THR C CA 1
ATOM 2937 C C . THR C 1 119 ? 13.384 2.847 29.371 1.00 9.42 118 THR C C 1
ATOM 2938 O O . THR C 1 119 ? 14.008 2.082 30.109 1.00 11.41 118 THR C O 1
ATOM 2942 N N . GLU C 1 120 ? 12.103 2.685 29.087 1.00 9.28 119 GLU C N 1
ATOM 2943 C CA . GLU C 1 120 ? 11.337 1.524 29.530 1.00 9.64 119 GLU C CA 1
ATOM 2944 C C . GLU C 1 120 ? 10.901 0.778 28.281 1.00 10.00 119 GLU C C 1
ATOM 2945 O O . GLU C 1 120 ? 10.072 1.281 27.513 1.00 9.69 119 GLU C O 1
ATOM 2951 N N . LEU C 1 121 ? 11.440 -0.420 28.081 1.00 8.87 120 LEU C N 1
ATOM 2952 C CA . LEU C 1 121 ? 11.220 -1.173 26.855 1.00 8.99 120 LEU C CA 1
ATOM 2953 C C . LEU C 1 121 ? 10.113 -2.196 27.043 1.00 10.55 120 LEU C C 1
ATOM 2954 O O . LEU C 1 121 ? 10.152 -3.004 27.979 1.00 11.92 120 LEU C O 1
ATOM 2959 N N . HIS C 1 122 ? 9.143 -2.166 26.144 1.00 9.77 121 HIS C N 1
ATOM 2960 C CA . HIS C 1 122 ? 8.153 -3.222 26.002 1.00 9.81 121 HIS C CA 1
ATOM 2961 C C . HIS C 1 122 ? 8.464 -3.955 24.707 1.00 11.04 121 HIS C C 1
ATOM 2962 O O . HIS C 1 122 ? 8.514 -3.341 23.635 1.00 12.41 121 HIS C O 1
ATOM 2969 N N . TYR C 1 123 ? 8.721 -5.255 24.808 1.00 10.70 122 TYR C N 1
ATOM 2970 C CA . TYR C 1 123 ? 9.086 -6.074 23.663 1.00 10.08 122 TYR C CA 1
ATOM 2971 C C . TYR C 1 123 ? 7.965 -7.070 23.435 1.00 12.46 122 TYR C C 1
ATOM 2972 O O . TYR C 1 123 ? 7.685 -7.902 24.304 1.00 14.09 122 TYR C O 1
ATOM 2981 N N . PHE C 1 124 ? 7.322 -6.976 22.283 1.00 10.91 123 PHE C N 1
ATOM 2982 C CA . PHE C 1 124 ? 6.190 -7.832 21.950 1.00 11.83 123 PHE C CA 1
ATOM 2983 C C . PHE C 1 124 ? 6.663 -8.882 20.964 1.00 13.91 123 PHE C C 1
ATOM 2984 O O . PHE C 1 124 ? 7.249 -8.549 19.933 1.00 15.67 123 PHE C O 1
ATOM 2992 N N . LYS C 1 125 ? 6.411 -10.149 21.280 1.00 15.90 124 LYS C N 1
ATOM 2993 C CA . LYS C 1 125 ? 6.857 -11.245 20.428 1.00 18.52 124 LYS C CA 1
ATOM 2994 C C . LYS C 1 125 ? 5.781 -12.325 20.368 1.00 23.61 124 LYS C C 1
ATOM 2995 O O . LYS C 1 125 ? 4.649 -12.092 20.776 1.00 26.48 124 LYS C O 1
#

Solvent-accessible surface area: 16636 Å² total; per-residue (Å²): 159,31,136,22,28,13,0,11,0,23,1,7,2,44,90,66,116,53,140,23,127,45,59,76,79,1,5,45,38,0,0,5,16,0,13,114,2,0,105,84,13,61,119,150,46,118,17,28,2,46,1,14,0,6,10,0,42,20,0,45,11,101,153,132,56,4,70,120,34,4,47,18,6,1,0,0,3,9,34,4,14,145,88,140,17,146,48,72,97,122,7,33,86,9,0,28,86,1,0,108,56,0,37,111,76,0,99,29,96,60,4,28,0,3,6,9,113,1,17,15,24,55,31,159,66,115,4,20,13,0,12,0,24,2,6,0,33,77,65,115,56,139,28,121,41,46,75,76,1,7,43,38,0,0,21,20,0,14,92,1,0,100,67,14,61,115,157,42,122,12,26,2,45,1,14,0,8,13,0,36,18,0,50,13,90,149,130,54,5,63,133,86,5,30,32,6,1,0,0,3,8,34,1,15,114,92,135,12,130,61,45,101,92,7,32,79,11,0,29,90,0,0,100,56,0,29,95,60,0,120,29,95,61,3,28,0,3,7,9,104,0,44,18,45,57,29,157,69,161,23,30,13,0,10,0,23,2,7,2,43,85,78,123,53,164,28,116,51,45,70,92,7,4,45,43,0,2,24,22,0,16,146,2,0,98,92,17,63,118,163,44,113,16,28,3,47,1,14,0,9,9,0,30,20,0,49,8,93,145,124,55,5,70,105,36,4,46,32,8,1,0,0,2,10,34,4,13,152,94,130,18,152,50,63,127,128,7,45,82,6,0,35,114,0,0,103,64,0,30,97,84,0,120,31,93,60,3,27,0,3,6,8,126,5,26,18,45,58,30,158